Protein AF-A0A660VSI3-F1 (afdb_monomer_lite)

Foldseek 3Di:
DDDDPPPDDDPFPQAAALLVQLVPDDPVLLVLLCCLQVVDDDDDDDSVVSSVVSSVRLLDLVRLVVNVVVDDPVLLVVQVVQLVDRSSKDFLVVVCPDPVCVVDDSVRSVVSQVVCVSNLQKGFDDPPDDPPPDDPDPRRMIGGHDSSSVSSCVVSVLPPQDLLCAAALLSVDVVPDDQVCLQVVLCVQVVHRDDDRGSVRSRLVCLDLVNLVSLVVLDPPVCLVVLLCCLQVVVQKFFLVNCCVPPVVSSDDDQVVVQVSCSVSSQHGWGADDCVLLLAPGGGIIGGGHLSNSVSSNVVSDDDDDAFPDWDFDQQQLLLLLLLLLLCLAVPKWAADPVRHTDVVSQVVSLVVGDCCVPPVPDSNVSNVVSVVLCVVVVQWDQDPPRIIHGDPCVLCSLVDDLLVVLLSLVVVCQVVLDPDDDCLCRNQLLVQLLVLLLPDQAPDKDWLLNSLSSSLSVCSSCCVVVVSSVVVCVVPVPHDRDNHYHSSRSSVSNSVSCVVRVRNNRQKMFGHDPNHTTIIHGALSNCVSSVHDHDDDDPDDQQQWAQDLQQKIKGQDDSPCSSVVSVCSQAWDFDDDDRITITGGDLVSLLSSVLSPDDLVNVLCSCCVRHNDHHDPNNNVSSVVSSVVRDDDDDDDWDKAFAPFLVLVVLQCPDPVNVVQFPDAPDSGITTGHPVQDPVNVQVSCVVSVDHDDDDDD

pLDDT: mean 84.78, std 13.92, range [24.28, 98.5]

Secondary structure (DSSP, 8-state):
--PPPTTS---------HHHHHHTS-HHHHHHHHHHHH--------HHHHHHHHHHHHT-HHHHHHHHTTS-HHHHHHHHHHHHSGGGEEEHHHHHHSGGGTTS-HHHHHHHHHHHHHTTS-B----TT------S----EEE--HHHHHHHHHHHTTT-S-HHHHH-HHHHHHHH--TTTHHHHHHHHHTS----SSHHHHHHHHTSHHHHHHHHHHS-GGGHHHHHHHHHHHTTEEEHHHHHHH-TTTT---HHHHHHHHHHTTSEEEEE---GGGT----SEEEEE-TTTHHHHHHHHSPPPPPPSEEE--TTHHHHHHHHHHHHHHHS-EEBPTTSPBPHHHHHHHHTT-HHHHHT---HHHHHHHHHHHHHHTTSEEE-GGGEEEE-HHHHTTTTS-HHHHHHHHHHHHHHT--SSS--TTHHHHHHHHHHHHHTSPTT-EEETTHHHHHHHHHHHHTTTTTTHHHHHHHHHSSSPPPPPPPHHHHHHHHHHHHHHTTTTTTSEEEEEETTEEEEEEE-HHHHHHHT--PPPP-S-PPPSEEE-TTSEEEE---TTTHHHHHHHTTTSEEEEESSSEEEE--HHHHHHHHHTT--HHHHHHHHHHHBSSPPPHHHHHHHHHHHHH---------EEEE-SSHHHHHHHHH-TTTGGGEEEEEETTEEEE-TTS-HHHHHHHHGGGT--------

Structure (mmCIF, N/CA/C/O backbone):
data_AF-A0A660VSI3-F1
#
_entry.id   AF-A0A660VSI3-F1
#
loop_
_atom_site.group_PDB
_atom_site.id
_atom_site.type_symbol
_atom_site.label_atom_id
_atom_site.label_alt_id
_atom_site.label_comp_id
_atom_site.label_asym_id
_atom_site.label_entity_id
_atom_site.label_seq_id
_atom_site.pdbx_PDB_ins_code
_atom_site.Cartn_x
_atom_site.Cartn_y
_atom_site.Cartn_z
_atom_site.occupancy
_atom_site.B_iso_or_equiv
_atom_site.auth_seq_id
_atom_site.auth_comp_id
_atom_site.auth_asym_id
_atom_site.auth_atom_id
_atom_site.pdbx_PDB_model_num
ATOM 1 N N . MET A 1 1 ? -19.550 -20.585 43.930 1.00 30.81 1 MET A N 1
ATOM 2 C CA . MET A 1 1 ? -19.135 -19.714 45.052 1.00 30.81 1 MET A CA 1
ATOM 3 C C . MET A 1 1 ? -17.658 -19.468 44.846 1.00 30.81 1 MET A C 1
ATOM 5 O O . MET A 1 1 ? -16.866 -20.323 45.197 1.00 30.81 1 MET A O 1
ATOM 9 N N . ILE A 1 2 ? -17.331 -18.404 44.121 1.00 28.12 2 ILE A N 1
ATOM 10 C CA . ILE A 1 2 ? -15.975 -18.097 43.658 1.00 28.12 2 ILE A CA 1
ATOM 11 C C . ILE A 1 2 ? -15.647 -16.727 44.245 1.00 28.12 2 ILE A C 1
ATOM 13 O O . ILE A 1 2 ? -16.467 -15.807 44.157 1.00 28.12 2 ILE A O 1
ATOM 17 N N . GLU A 1 3 ? -14.523 -16.644 44.949 1.00 27.58 3 GLU A N 1
ATOM 18 C CA . GLU A 1 3 ? -14.039 -15.426 45.589 1.00 27.58 3 GLU A CA 1
ATOM 19 C C . GLU A 1 3 ? -13.747 -14.360 44.527 1.00 27.58 3 GLU A C 1
ATOM 21 O O . GLU A 1 3 ? -13.121 -14.618 43.504 1.00 27.58 3 GLU A O 1
ATOM 26 N N . ARG A 1 4 ? -14.277 -13.154 44.755 1.00 24.28 4 ARG A N 1
ATOM 27 C CA . ARG A 1 4 ? -14.056 -11.986 43.897 1.00 24.28 4 ARG A CA 1
ATOM 28 C C . ARG A 1 4 ? -12.585 -11.557 43.982 1.00 24.28 4 ARG A C 1
ATOM 30 O O . ARG A 1 4 ? -12.067 -11.506 45.097 1.00 24.28 4 ARG A O 1
ATOM 37 N N . PRO A 1 5 ? -11.953 -11.130 42.876 1.00 27.56 5 PRO A N 1
ATOM 38 C CA . PRO A 1 5 ? -10.621 -10.538 42.923 1.00 27.56 5 PRO A CA 1
ATOM 39 C C . PRO A 1 5 ? -10.635 -9.259 43.778 1.00 27.56 5 PRO A C 1
ATOM 41 O O . PRO A 1 5 ? -11.560 -8.440 43.683 1.00 27.56 5 PRO A O 1
ATOM 44 N N . GLU A 1 6 ? -9.597 -9.081 44.602 1.00 30.09 6 GLU A N 1
ATOM 45 C CA . GLU A 1 6 ? -9.429 -8.014 45.611 1.00 30.09 6 GLU A CA 1
ATOM 46 C C . GLU A 1 6 ? -9.414 -6.570 45.059 1.00 30.09 6 GLU A C 1
ATOM 48 O O . GLU A 1 6 ? -9.339 -5.621 45.834 1.00 30.09 6 GLU A O 1
ATOM 53 N N . ASN A 1 7 ? -9.582 -6.384 43.746 1.00 32.28 7 ASN A N 1
ATOM 54 C CA . ASN A 1 7 ? -9.694 -5.083 43.074 1.00 32.28 7 ASN A CA 1
ATOM 55 C C . ASN A 1 7 ? -11.128 -4.691 42.664 1.00 32.28 7 ASN A C 1
ATOM 57 O O . ASN A 1 7 ? -11.334 -3.745 41.904 1.00 32.28 7 ASN A O 1
ATOM 61 N N . SER A 1 8 ? -12.145 -5.375 43.188 1.00 25.25 8 SER A N 1
ATOM 62 C CA . SER A 1 8 ? -13.516 -4.846 43.173 1.00 25.25 8 SER A CA 1
ATOM 63 C C . SER A 1 8 ? -13.623 -3.707 44.200 1.00 25.25 8 SER A C 1
ATOM 65 O O . SER A 1 8 ? -13.153 -3.905 45.323 1.00 25.25 8 SER A O 1
ATOM 67 N N . PRO A 1 9 ? -14.247 -2.547 43.902 1.00 29.92 9 PRO A N 1
ATOM 68 C CA . PRO A 1 9 ? -14.378 -1.481 44.889 1.00 29.92 9 PRO A CA 1
ATOM 69 C C . PRO A 1 9 ? -15.109 -2.035 46.116 1.00 29.92 9 PRO A C 1
ATOM 71 O O . PRO A 1 9 ? -16.284 -2.409 46.048 1.00 29.92 9 PRO A O 1
ATOM 74 N N . ARG A 1 10 ? -14.392 -2.122 47.245 1.00 26.38 10 ARG A N 1
ATOM 75 C CA . ARG A 1 10 ? -15.013 -2.312 48.559 1.00 26.38 10 ARG A CA 1
ATOM 76 C C . ARG A 1 10 ? -16.084 -1.224 48.702 1.00 26.38 10 ARG A C 1
ATOM 78 O O . ARG A 1 10 ? -15.847 -0.109 48.235 1.00 26.38 10 ARG A O 1
ATOM 85 N N . PRO A 1 11 ? -17.258 -1.510 49.294 1.00 27.78 11 PRO A N 1
ATOM 86 C CA . PRO A 1 11 ? -18.276 -0.485 49.486 1.00 27.78 11 PRO A CA 1
ATOM 87 C C . PRO A 1 11 ? -17.632 0.674 50.247 1.00 27.78 11 PRO A C 1
ATOM 89 O O . PRO A 1 11 ? -17.240 0.511 51.403 1.00 27.78 11 PRO A O 1
ATOM 92 N N . ALA A 1 12 ? -17.444 1.800 49.554 1.00 37.75 12 ALA A N 1
ATOM 93 C CA . ALA A 1 12 ? -16.749 2.955 50.089 1.00 37.75 12 ALA A CA 1
ATOM 94 C C . ALA A 1 12 ? -17.403 3.337 51.419 1.00 37.75 12 ALA A C 1
ATOM 96 O O . ALA A 1 12 ? -18.630 3.467 51.503 1.00 37.75 12 ALA A O 1
ATOM 97 N N . SER A 1 13 ? -16.598 3.526 52.467 1.00 43.75 13 SER A N 1
ATOM 98 C CA . SER A 1 13 ? -17.040 4.304 53.623 1.00 43.75 13 SER A CA 1
ATOM 99 C C . SER A 1 13 ? -17.662 5.588 53.073 1.00 43.75 13 SER A C 1
ATOM 101 O O . SER A 1 13 ? -16.977 6.272 52.313 1.00 43.75 13 SER A O 1
ATOM 103 N N . ARG A 1 14 ? -18.946 5.863 53.368 1.00 54.84 14 ARG A N 1
ATOM 104 C CA . ARG A 1 14 ? -19.679 7.025 52.826 1.00 54.84 14 ARG A CA 1
ATOM 105 C C . ARG A 1 14 ? -18.780 8.261 52.915 1.00 54.84 14 ARG A C 1
ATOM 107 O O . ARG A 1 14 ? -18.521 8.732 54.019 1.00 54.84 14 ARG A O 1
ATOM 114 N N . GLY A 1 15 ? -18.261 8.726 51.778 1.00 66.31 15 GLY A N 1
ATOM 115 C CA . GLY A 1 15 ? -17.449 9.936 51.743 1.00 66.31 15 GLY A CA 1
ATOM 116 C C . GLY A 1 15 ? -18.308 11.160 52.069 1.00 66.31 15 GLY A C 1
ATOM 117 O O . GLY A 1 15 ? -19.509 11.058 52.338 1.00 66.31 15 GLY A O 1
ATOM 118 N N . VAL A 1 16 ? -17.704 12.344 52.049 1.00 81.75 16 VAL A N 1
ATOM 119 C CA . VAL A 1 16 ? -18.417 13.571 52.426 1.00 81.75 16 VAL A CA 1
ATOM 120 C C . VAL A 1 16 ? -19.329 14.019 51.282 1.00 81.75 16 VAL A C 1
ATOM 122 O O . VAL A 1 16 ? -18.897 14.096 50.130 1.00 81.75 16 VAL A O 1
ATOM 125 N N . ALA A 1 17 ? -20.596 14.296 51.594 1.00 84.94 17 ALA A N 1
ATOM 126 C CA . ALA A 1 17 ? -21.569 14.774 50.617 1.00 84.94 17 ALA A CA 1
ATOM 127 C C . ALA A 1 17 ? -21.238 16.202 50.157 1.00 84.94 17 ALA A C 1
ATOM 129 O O . ALA A 1 17 ? -20.901 17.074 50.964 1.00 84.94 17 ALA A O 1
ATOM 130 N N . LEU A 1 18 ? -21.413 16.463 48.865 1.00 87.12 18 LEU A N 1
ATOM 131 C CA . LEU A 1 18 ? -21.162 17.750 48.224 1.00 87.12 18 LEU A CA 1
ATOM 132 C C . LEU A 1 18 ? -21.942 18.882 48.889 1.00 87.12 18 LEU A C 1
ATOM 134 O O . LEU A 1 18 ? -21.396 19.962 49.099 1.00 87.12 18 LEU A O 1
ATOM 138 N N . GLN A 1 19 ? -23.192 18.623 49.275 1.00 85.62 19 GLN A N 1
ATOM 139 C CA . GLN A 1 19 ? -24.005 19.607 49.986 1.00 85.62 19 GLN A CA 1
ATOM 140 C C . GLN A 1 19 ? -23.345 20.068 51.292 1.00 85.62 19 GLN A C 1
ATOM 142 O O . GLN A 1 19 ? -23.235 21.270 51.508 1.00 85.62 19 GLN A O 1
ATOM 147 N N . VAL A 1 20 ? -22.843 19.133 52.105 1.00 84.00 20 VAL A N 1
ATOM 148 C CA . VAL A 1 20 ? -22.198 19.440 53.393 1.00 84.00 20 VAL A CA 1
ATOM 149 C C . VAL A 1 20 ? -20.966 20.314 53.167 1.00 84.00 20 VAL A C 1
ATOM 151 O O . VAL A 1 20 ? -20.839 21.371 53.771 1.00 84.00 20 VAL A O 1
ATOM 154 N N . THR A 1 21 ? -20.118 19.951 52.201 1.00 85.50 21 THR A N 1
ATOM 155 C CA . THR A 1 21 ? -18.903 20.728 51.892 1.00 85.50 21 THR A CA 1
ATOM 156 C C . THR A 1 21 ? -19.168 22.122 51.309 1.00 85.50 21 THR A C 1
ATOM 158 O O . THR A 1 21 ? -18.296 22.991 51.354 1.00 85.50 21 THR A O 1
ATOM 161 N N . LEU A 1 22 ? -20.346 22.343 50.714 1.00 87.19 22 LEU A N 1
ATOM 162 C CA . LEU A 1 22 ? -20.754 23.641 50.173 1.00 87.19 22 LEU A CA 1
ATOM 163 C C . LEU A 1 22 ? -21.395 24.525 51.250 1.00 87.19 22 LEU A C 1
ATOM 165 O O . LEU A 1 22 ? -21.143 25.725 51.262 1.00 87.19 22 LEU A O 1
ATOM 169 N N . GLU A 1 23 ? -22.189 23.953 52.158 1.00 85.06 23 GLU A N 1
ATOM 170 C CA . GLU A 1 23 ? -22.822 24.686 53.268 1.00 85.06 23 GLU A CA 1
ATOM 171 C C . GLU A 1 23 ? -21.797 25.269 54.255 1.00 85.06 23 GLU A C 1
ATOM 173 O O . GLU A 1 23 ? -22.069 26.276 54.903 1.00 85.06 23 GLU A O 1
ATOM 178 N N . GLU A 1 24 ? -20.600 24.687 54.321 1.00 82.75 24 GLU A N 1
ATOM 179 C CA . GLU A 1 24 ? -19.489 25.158 55.158 1.00 82.75 24 GLU A CA 1
ATOM 180 C C . GLU A 1 24 ? -18.699 26.333 54.550 1.00 82.75 24 GLU A C 1
ATOM 182 O O . GLU A 1 24 ? -17.837 26.914 55.213 1.00 82.75 24 GLU A O 1
ATOM 187 N N . ARG A 1 25 ? -18.963 26.703 53.290 1.00 82.69 25 ARG A N 1
ATOM 188 C CA . ARG A 1 25 ? -18.247 27.784 52.595 1.00 82.69 25 ARG A CA 1
ATOM 189 C C . ARG A 1 25 ? -18.888 29.141 52.839 1.00 82.69 25 ARG A C 1
ATOM 191 O O . ARG A 1 25 ? -20.102 29.276 52.960 1.00 82.69 25 ARG A O 1
ATOM 198 N N . SER A 1 26 ? -18.070 30.190 52.806 1.00 84.38 26 SER A N 1
ATOM 199 C CA . SER A 1 26 ? -18.586 31.557 52.882 1.00 84.38 26 SER A CA 1
ATOM 200 C C . SER A 1 26 ? -19.403 31.919 51.631 1.00 84.38 26 SER A C 1
ATOM 202 O O . SER A 1 26 ? -19.068 31.527 50.509 1.00 84.38 26 SER A O 1
ATOM 204 N N . GLY A 1 27 ? -20.423 32.772 51.779 1.00 80.06 27 GLY A N 1
ATOM 205 C CA . GLY A 1 27 ? -21.221 33.262 50.645 1.00 80.06 27 GLY A CA 1
ATOM 206 C C . GLY A 1 27 ? -20.404 33.984 49.558 1.00 80.06 27 GLY A C 1
ATOM 207 O O . GLY A 1 27 ? -20.853 34.126 48.419 1.00 80.06 27 GLY A O 1
ATOM 208 N N . ARG A 1 28 ? -19.179 34.443 49.862 1.00 82.56 28 ARG A N 1
ATOM 209 C CA . ARG A 1 28 ? -18.231 34.960 48.859 1.00 82.56 28 ARG A CA 1
ATOM 210 C C . ARG A 1 28 ? -17.634 33.832 48.011 1.00 82.56 28 ARG A C 1
ATOM 212 O O . ARG A 1 28 ? -17.644 33.936 46.788 1.00 82.56 28 ARG A O 1
ATOM 219 N N . GLU A 1 29 ? -17.152 32.763 48.639 1.00 83.38 29 GLU A N 1
ATOM 220 C CA . GLU A 1 29 ? -16.579 31.605 47.939 1.00 83.38 29 GLU A CA 1
ATOM 221 C C . GLU A 1 29 ? -17.623 30.884 47.084 1.00 83.38 29 GLU A C 1
ATOM 223 O O . GLU A 1 29 ? -17.335 30.521 45.944 1.00 83.38 29 GLU A O 1
ATOM 228 N N . LEU A 1 30 ? -18.854 30.739 47.587 1.00 85.88 30 LEU A N 1
ATOM 229 C CA . LEU A 1 30 ? -19.958 30.148 46.825 1.00 85.88 30 LEU A CA 1
ATOM 230 C C . LEU A 1 30 ? -20.237 30.921 45.527 1.00 85.88 30 LEU A C 1
ATOM 232 O O . LEU A 1 30 ? -20.462 30.322 44.476 1.00 85.88 30 LEU A O 1
ATOM 236 N N . ARG A 1 31 ? -20.152 32.255 45.557 1.00 84.44 31 ARG A N 1
ATOM 237 C CA . ARG A 1 31 ? -20.305 33.089 44.353 1.00 84.44 31 ARG A CA 1
ATOM 238 C C . ARG A 1 31 ? -19.142 32.933 43.374 1.00 84.44 31 ARG A C 1
ATOM 240 O O . ARG A 1 31 ? -19.372 32.868 42.166 1.00 84.44 31 ARG A O 1
ATOM 247 N N . GLU A 1 32 ? -17.908 32.851 43.871 1.00 84.31 32 GLU A N 1
ATOM 248 C CA . GLU A 1 32 ? -16.725 32.611 43.030 1.00 84.31 32 GLU A CA 1
ATOM 249 C C . GLU A 1 32 ? -16.795 31.238 42.339 1.00 84.31 32 GLU A C 1
ATOM 251 O O . GLU A 1 32 ? -16.551 31.138 41.132 1.00 84.31 32 GLU A O 1
ATOM 256 N N . LEU A 1 33 ? -17.215 30.199 43.069 1.00 87.62 33 LEU A N 1
ATOM 257 C CA . LEU A 1 33 ? -17.445 28.869 42.511 1.00 87.62 33 LEU A CA 1
ATOM 258 C C . LEU A 1 33 ? -18.566 28.884 41.471 1.00 87.62 33 LEU A C 1
ATOM 260 O O . LEU A 1 33 ? -18.379 28.358 40.376 1.00 87.62 33 LEU A O 1
ATOM 264 N N . LEU A 1 34 ? -19.708 29.515 41.757 1.00 84.38 34 LEU A N 1
ATOM 265 C CA . LEU A 1 34 ? -20.831 29.534 40.816 1.00 84.38 34 LEU A CA 1
ATOM 266 C C . LEU A 1 34 ? -20.450 30.243 39.508 1.00 84.38 34 LEU A C 1
ATOM 268 O O . LEU A 1 34 ? -20.767 29.750 38.425 1.00 84.38 34 LEU A O 1
ATOM 272 N N . SER A 1 35 ? -19.684 31.336 39.597 1.00 83.12 35 SER A N 1
ATOM 273 C CA . SER A 1 35 ? -19.110 32.022 38.432 1.00 83.12 35 SER A CA 1
ATOM 274 C C . SER A 1 35 ? -18.247 31.082 37.583 1.00 83.12 35 SER A C 1
ATOM 276 O O . SER A 1 35 ? -18.398 31.021 36.357 1.00 83.12 35 SER A O 1
ATOM 278 N N . PHE A 1 36 ? -17.387 30.285 38.229 1.00 84.44 36 PHE A N 1
ATOM 279 C CA . PHE A 1 36 ? -16.577 29.294 37.530 1.00 84.44 36 PHE A CA 1
ATOM 280 C C . PHE A 1 36 ? -17.418 28.165 36.927 1.00 84.44 36 PHE A C 1
ATOM 282 O O . PHE A 1 36 ? -17.127 27.772 35.804 1.00 84.44 36 PHE A O 1
ATOM 289 N N . TRP A 1 37 ? -18.439 27.648 37.614 1.00 85.06 37 TRP A N 1
ATOM 290 C CA . TRP A 1 37 ? -19.175 26.446 37.202 1.00 85.06 37 TRP A CA 1
ATOM 291 C C . TRP A 1 37 ? -20.304 26.720 36.202 1.00 85.06 37 TRP A C 1
ATOM 293 O O . TRP A 1 37 ? -20.382 26.033 35.179 1.00 85.06 37 TRP A O 1
ATOM 303 N N . ASP A 1 38 ? -21.103 27.764 36.403 1.00 75.75 38 ASP A N 1
ATOM 304 C CA . ASP A 1 38 ? -22.302 28.051 35.602 1.00 75.75 38 ASP A CA 1
ATOM 305 C C . ASP A 1 38 ? -22.007 28.971 34.400 1.00 75.75 38 ASP A C 1
ATOM 307 O O . ASP A 1 38 ? -22.581 28.840 33.321 1.00 75.75 38 ASP A O 1
ATOM 311 N N . GLY A 1 39 ? -21.007 29.856 34.509 1.00 61.91 39 GLY A N 1
ATOM 312 C CA . GLY A 1 39 ? -20.583 30.752 33.421 1.00 61.91 39 GLY A CA 1
ATOM 313 C C . GLY A 1 39 ? -21.604 31.827 33.010 1.00 61.91 39 GLY A C 1
ATOM 314 O O . GLY A 1 39 ? -21.253 32.709 32.227 1.00 61.91 39 GLY A O 1
ATOM 315 N N . GLN A 1 40 ? -22.828 31.794 33.543 1.00 58.50 40 GLN A N 1
ATOM 316 C CA . GLN A 1 40 ? -23.836 32.847 33.441 1.00 58.50 40 GLN A CA 1
ATOM 317 C C . GLN A 1 40 ? -24.644 32.939 34.745 1.00 58.50 40 GLN A C 1
ATOM 319 O O . GLN A 1 40 ? -25.502 32.106 34.966 1.00 58.50 40 GLN A O 1
ATOM 324 N N . SER A 1 41 ? -24.425 33.966 35.576 1.00 52.72 41 SER A N 1
ATOM 325 C CA . SER A 1 41 ? -25.496 34.874 36.039 1.00 52.72 41 SER A CA 1
ATOM 326 C C . SER A 1 41 ? -24.993 35.898 37.070 1.00 52.72 41 SER A C 1
ATOM 328 O O . SER A 1 41 ? -24.163 35.605 37.926 1.00 52.72 41 SER A O 1
ATOM 330 N N . ARG A 1 42 ? -25.523 37.123 36.944 1.00 51.22 42 ARG A N 1
ATOM 331 C CA . ARG A 1 42 ? -25.215 38.368 37.673 1.00 51.22 42 ARG A CA 1
ATOM 332 C C . ARG A 1 42 ? -26.304 38.721 38.710 1.00 51.22 42 ARG A C 1
ATOM 334 O O . ARG A 1 42 ? -26.707 39.877 38.790 1.00 51.22 42 ARG A O 1
ATOM 341 N N . ALA A 1 43 ? -26.817 37.760 39.477 1.00 55.03 43 ALA A N 1
ATOM 342 C CA . ALA A 1 43 ? -27.842 38.035 40.492 1.00 55.03 43 ALA A CA 1
ATOM 343 C C . ALA A 1 43 ? -27.364 37.678 41.908 1.00 55.03 43 ALA A C 1
ATOM 345 O O . ALA A 1 43 ? -26.778 36.616 42.116 1.00 55.03 43 ALA A O 1
ATOM 346 N N . GLU A 1 44 ? -27.631 38.558 42.880 1.00 61.47 44 GLU A N 1
ATOM 347 C CA . GLU A 1 44 ? -27.429 38.297 44.310 1.00 61.47 44 GLU A CA 1
ATOM 348 C C . GLU A 1 44 ? -28.444 37.247 44.786 1.00 61.47 44 GLU A C 1
ATOM 350 O O . GLU A 1 44 ? -29.590 37.551 45.110 1.00 61.47 44 GLU A O 1
ATOM 355 N N . LEU A 1 45 ? -28.038 35.979 44.760 1.00 69.75 45 LEU A N 1
ATOM 356 C CA . LEU A 1 45 ? -28.820 34.870 45.298 1.00 69.75 45 LEU A CA 1
ATOM 357 C C . LEU A 1 45 ? -28.491 34.667 46.789 1.00 69.75 45 LEU A C 1
ATOM 359 O O . LEU A 1 45 ? -27.323 34.783 47.159 1.00 69.75 45 LEU A O 1
ATOM 363 N N . PRO A 1 46 ? -29.477 34.309 47.635 1.00 77.62 46 PRO A N 1
ATOM 364 C CA . PRO A 1 46 ? -29.219 33.864 49.005 1.00 77.62 46 PRO A CA 1
ATOM 365 C C . PRO A 1 46 ? -28.341 32.603 49.037 1.00 77.62 46 PRO A C 1
ATOM 367 O O . PRO A 1 46 ? -28.478 31.743 48.162 1.00 77.62 46 PRO A O 1
ATOM 370 N N . ASP A 1 47 ? -27.523 32.442 50.082 1.00 76.50 47 ASP A N 1
ATOM 371 C CA . ASP A 1 47 ? -26.538 31.352 50.208 1.00 76.50 47 ASP A CA 1
ATOM 372 C C . ASP A 1 47 ? -27.145 29.949 50.012 1.00 76.50 47 ASP A C 1
ATOM 374 O O . ASP A 1 47 ? -26.591 29.128 49.282 1.00 76.50 47 ASP A O 1
ATOM 378 N N . GLN A 1 48 ? -28.352 29.691 50.532 1.00 76.12 48 GLN A N 1
ATOM 379 C CA . GLN A 1 48 ? -29.052 28.410 50.332 1.00 76.12 48 GLN A CA 1
ATOM 380 C C . GLN A 1 48 ? -29.369 28.105 48.857 1.00 76.12 48 GLN A C 1
ATOM 382 O O . GLN A 1 48 ? -29.324 26.949 48.434 1.00 76.12 48 GLN A O 1
ATOM 387 N N . ARG A 1 49 ? -29.676 29.127 48.043 1.00 80.06 49 ARG A N 1
ATOM 388 C CA . ARG A 1 49 ? -29.892 28.939 46.599 1.00 80.06 49 ARG A CA 1
ATOM 389 C C . ARG A 1 49 ? -28.574 28.761 45.845 1.00 80.06 49 ARG A C 1
ATOM 391 O O . ARG A 1 49 ? -28.552 27.993 44.887 1.00 80.06 49 ARG A O 1
ATOM 398 N N . LEU A 1 50 ? -27.488 29.404 46.290 1.00 82.19 50 LEU A N 1
ATOM 399 C CA . LEU A 1 50 ? -26.149 29.214 45.715 1.00 82.19 50 LEU A CA 1
ATOM 400 C C . LEU A 1 50 ? -25.665 27.767 45.880 1.00 82.19 50 LEU A C 1
ATOM 402 O O . LEU A 1 50 ? -25.198 27.169 44.910 1.00 82.19 50 LEU A O 1
ATOM 406 N N . VAL A 1 51 ? -25.839 27.183 47.072 1.00 85.94 51 VAL A N 1
ATOM 407 C CA . VAL A 1 51 ? -25.515 25.769 47.338 1.00 85.94 51 VAL A CA 1
ATOM 408 C C . VAL A 1 51 ? -26.319 24.840 46.420 1.00 85.94 51 VAL A C 1
ATOM 410 O O . VAL A 1 51 ? -25.758 23.915 45.834 1.00 85.94 51 VAL A O 1
ATOM 413 N N . GLY A 1 52 ? -27.619 25.104 46.243 1.00 84.25 52 GLY A N 1
ATOM 414 C CA . GLY A 1 52 ? -28.491 24.301 45.381 1.00 84.25 52 GLY A CA 1
ATOM 415 C C . GLY A 1 52 ? -28.064 24.278 43.906 1.00 84.25 52 GLY A C 1
ATOM 416 O O . GLY A 1 52 ? -27.998 23.200 43.307 1.00 84.25 52 GLY A O 1
ATOM 417 N N . GLU A 1 53 ? -27.741 25.441 43.330 1.00 84.25 53 GLU A N 1
ATOM 418 C CA . GLU A 1 53 ? -27.284 25.548 41.933 1.00 84.25 53 GLU A CA 1
ATOM 419 C C . GLU A 1 53 ? -25.888 24.946 41.732 1.00 84.25 53 GLU A C 1
ATOM 421 O O . GLU A 1 53 ? -25.661 24.204 40.772 1.00 84.25 53 GLU A O 1
ATOM 426 N N . LEU A 1 54 ? -24.963 25.177 42.671 1.00 88.19 54 LEU A N 1
ATOM 427 C CA . LEU A 1 54 ? -23.643 24.548 42.640 1.00 88.19 54 LEU A CA 1
ATOM 428 C C . LEU A 1 54 ? -23.741 23.030 42.719 1.00 88.19 54 LEU A C 1
ATOM 430 O O . LEU A 1 54 ? -23.139 22.350 41.893 1.00 88.19 54 LEU A O 1
ATOM 434 N N . ARG A 1 55 ? -24.559 22.488 43.627 1.00 89.50 55 ARG A N 1
ATOM 435 C CA . ARG A 1 55 ? -24.786 21.041 43.724 1.00 89.50 55 ARG A CA 1
ATOM 436 C C . ARG A 1 55 ? -25.319 20.475 42.409 1.00 89.50 55 ARG A C 1
ATOM 438 O O . ARG A 1 55 ? -24.836 19.442 41.951 1.00 89.50 55 ARG A O 1
ATOM 445 N N . ARG A 1 56 ? -26.275 21.158 41.766 1.00 84.56 56 ARG A N 1
ATOM 446 C CA . ARG A 1 56 ? -26.821 20.751 40.460 1.00 84.56 56 ARG A CA 1
ATOM 447 C C . ARG A 1 56 ? -25.758 20.779 39.356 1.00 84.56 56 ARG A C 1
ATOM 449 O O . ARG A 1 56 ? -25.695 19.843 38.563 1.00 84.56 56 ARG A O 1
ATOM 456 N N . SER A 1 57 ? -24.939 21.827 39.292 1.00 86.12 57 SER A N 1
ATOM 457 C CA . SER A 1 57 ? -23.901 21.978 38.263 1.00 86.12 57 SER A CA 1
ATOM 458 C C . SER A 1 57 ? -22.739 20.999 38.469 1.00 86.12 57 SER A C 1
ATOM 460 O O . SER A 1 57 ? -22.335 20.302 37.542 1.00 86.12 57 SER A O 1
ATOM 462 N N . MET A 1 58 ? -22.253 20.866 39.701 1.00 90.31 58 MET A N 1
ATOM 463 C CA . MET A 1 58 ? -21.117 20.010 40.062 1.00 90.31 58 MET A CA 1
ATOM 464 C C . MET A 1 58 ? -21.466 18.514 40.102 1.00 90.31 58 MET A C 1
ATOM 466 O O . MET A 1 58 ? -20.562 17.692 40.048 1.00 90.31 58 MET A O 1
ATOM 470 N N . SER A 1 59 ? -22.755 18.155 40.118 1.00 86.19 59 SER A N 1
ATOM 471 C CA . SER A 1 59 ? -23.222 16.766 39.939 1.00 86.19 59 SER A CA 1
ATOM 472 C C . SER A 1 59 ? -23.686 16.473 38.501 1.00 86.19 59 SER A C 1
ATOM 474 O O . SER A 1 59 ? -24.202 15.395 38.217 1.00 86.19 59 SER A O 1
ATOM 476 N N . SER A 1 60 ? -23.563 17.435 37.576 1.00 83.75 60 SER A N 1
ATOM 477 C CA . SER A 1 60 ? -23.986 17.279 36.181 1.00 83.75 60 SER A CA 1
ATOM 478 C C . SER A 1 60 ? -22.822 16.853 35.296 1.00 83.75 60 SER A C 1
ATOM 480 O O . SER A 1 60 ? -21.870 17.607 35.087 1.00 83.75 60 SER A O 1
ATOM 482 N N . GLU A 1 61 ? -22.958 15.679 34.680 1.00 78.06 61 GLU A N 1
ATOM 483 C CA . GLU A 1 61 ? -22.004 15.115 33.721 1.00 78.06 61 GLU A CA 1
ATOM 484 C C . GLU A 1 61 ? -21.515 16.136 32.676 1.00 78.06 61 GLU A C 1
ATOM 486 O O . GLU A 1 61 ? -20.316 16.331 32.461 1.00 78.06 61 GLU A O 1
ATOM 491 N N . LYS A 1 62 ? -22.451 16.856 32.046 1.00 75.94 62 LYS A N 1
ATOM 492 C CA . LYS A 1 62 ? -22.151 17.835 30.990 1.00 75.94 62 LYS A CA 1
ATOM 493 C C . LYS A 1 62 ? -21.335 19.024 31.510 1.00 75.94 62 LYS A C 1
ATOM 495 O O . LYS A 1 62 ? -20.453 19.518 30.802 1.00 75.94 62 LYS A O 1
ATOM 500 N N . ALA A 1 63 ? -21.647 19.509 32.710 1.00 81.38 63 ALA A N 1
ATOM 501 C CA . ALA A 1 63 ? -20.988 20.669 33.299 1.00 81.38 63 ALA A CA 1
ATOM 502 C C . ALA A 1 63 ? -19.587 20.308 33.810 1.00 81.38 63 ALA A C 1
ATOM 504 O O . ALA A 1 63 ? -18.622 20.977 33.433 1.00 81.38 63 ALA A O 1
ATOM 505 N N . VAL A 1 64 ? -19.456 19.200 34.550 1.00 86.00 64 VAL A N 1
ATOM 506 C CA . VAL A 1 64 ? -18.165 18.672 35.025 1.00 86.00 64 VAL A CA 1
ATOM 507 C C . VAL A 1 64 ? -17.213 18.446 33.859 1.00 86.00 64 VAL A C 1
ATOM 509 O O . VAL A 1 64 ? -16.103 18.977 33.862 1.00 86.00 64 VAL A O 1
ATOM 512 N N . ARG A 1 65 ? -17.670 17.783 32.791 1.00 77.31 65 ARG A N 1
ATOM 513 C CA . ARG A 1 65 ? -16.847 17.536 31.601 1.00 77.31 65 ARG A CA 1
ATOM 514 C C . ARG A 1 65 ? -16.381 18.821 30.912 1.00 77.31 65 ARG A C 1
ATOM 516 O O . ARG A 1 65 ? -15.248 18.895 30.440 1.00 77.31 65 ARG A O 1
ATOM 523 N N . LYS A 1 66 ? -17.228 19.855 30.857 1.00 81.00 66 LYS A N 1
ATOM 524 C CA . LYS A 1 66 ? -16.848 21.168 30.310 1.00 81.00 66 LYS A CA 1
ATOM 525 C C . LYS A 1 66 ? -15.770 21.837 31.164 1.00 81.00 66 LYS A C 1
ATOM 527 O O . LYS A 1 66 ? -14.884 22.471 30.600 1.00 81.00 66 LYS A O 1
ATOM 532 N N . ARG A 1 67 ? -15.838 21.708 32.493 1.00 84.44 67 ARG A N 1
ATOM 533 C CA . ARG A 1 67 ? -14.879 22.323 33.427 1.00 84.44 67 ARG A CA 1
ATOM 534 C C . ARG A 1 67 ? -13.566 21.558 33.530 1.00 84.44 67 ARG A C 1
ATOM 536 O O . ARG A 1 67 ? -12.522 22.202 33.604 1.00 84.44 67 ARG A O 1
ATOM 543 N N . LEU A 1 68 ? -13.601 20.233 33.412 1.00 82.62 68 LEU A N 1
ATOM 544 C CA . LEU A 1 68 ? -12.411 19.381 33.379 1.00 82.62 68 LEU A CA 1
ATOM 545 C C . LEU A 1 68 ? -11.453 19.776 32.237 1.00 82.62 68 LEU A C 1
ATOM 547 O O . LEU A 1 68 ? -10.248 19.822 32.447 1.00 82.62 68 LEU A O 1
ATOM 551 N N . LYS A 1 69 ? -11.982 20.193 31.073 1.00 76.19 69 LYS A N 1
ATOM 552 C CA . LYS A 1 69 ? -11.188 20.689 29.924 1.00 76.19 69 LYS A CA 1
ATOM 553 C C . LYS A 1 69 ? -10.342 21.937 30.211 1.00 76.19 69 LYS A C 1
ATOM 555 O O . LYS A 1 69 ? -9.441 22.239 29.439 1.00 76.19 69 LYS A O 1
ATOM 560 N N . PHE A 1 70 ? -10.644 22.686 31.273 1.00 80.00 70 PHE A N 1
ATOM 561 C CA . PHE A 1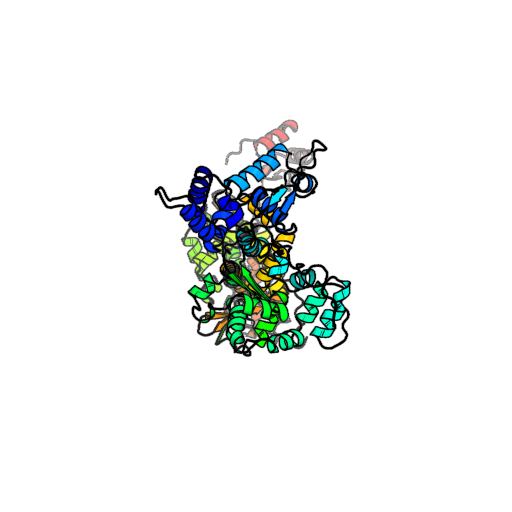 70 ? -9.879 23.875 31.670 1.00 80.00 70 PHE A CA 1
ATOM 562 C C . PHE A 1 70 ? -8.792 23.567 32.708 1.00 80.00 70 PHE A C 1
ATOM 564 O O . PHE A 1 70 ? -8.094 24.483 33.153 1.00 80.00 70 PHE A O 1
ATOM 571 N N . LEU A 1 71 ? -8.660 22.307 33.130 1.00 83.12 71 LEU A N 1
ATOM 572 C CA . LEU A 1 71 ? -7.579 21.868 34.000 1.00 83.12 71 LEU A CA 1
ATOM 573 C C . LEU A 1 71 ? -6.381 21.429 33.156 1.00 83.12 71 LEU A C 1
ATOM 575 O O . LEU A 1 71 ? -6.532 20.788 32.120 1.00 83.12 71 LEU A O 1
ATOM 579 N N . SER A 1 72 ? -5.175 21.773 33.605 1.00 80.62 72 SER A N 1
ATOM 580 C CA . SER A 1 72 ? -3.955 21.224 33.016 1.00 80.62 72 SER A CA 1
ATOM 581 C C . SER A 1 72 ? -3.786 19.755 33.409 1.00 80.62 72 SER A C 1
ATOM 583 O O . SER A 1 72 ? -4.284 19.336 34.456 1.00 80.62 72 SER A O 1
ATOM 585 N N . LYS A 1 73 ? -3.021 18.990 32.618 1.00 75.31 73 LYS A N 1
ATOM 586 C CA . LYS A 1 73 ? -2.703 17.575 32.887 1.00 75.31 73 LYS A CA 1
ATOM 587 C C . LYS A 1 73 ? -2.255 17.337 34.335 1.00 75.31 73 LYS A C 1
ATOM 589 O O . LYS A 1 73 ? -2.833 16.513 35.027 1.00 75.31 73 LYS A O 1
ATOM 594 N N . LYS A 1 74 ? -1.354 18.188 34.842 1.00 81.88 74 LYS A N 1
ATOM 595 C CA . LYS A 1 74 ? -0.895 18.190 36.243 1.00 81.88 74 LYS A CA 1
ATOM 596 C C . LYS A 1 74 ? -2.041 18.202 37.271 1.00 81.88 74 LYS A C 1
ATOM 598 O O . LYS A 1 74 ? -1.964 17.517 38.283 1.00 81.88 74 LYS A O 1
ATOM 603 N N . LEU A 1 75 ? -3.082 19.008 37.049 1.00 87.25 75 LEU A N 1
ATOM 604 C CA . LEU A 1 75 ? -4.228 19.109 37.961 1.00 87.25 75 LEU A CA 1
ATOM 605 C C . LEU A 1 75 ? -5.169 17.905 37.834 1.00 87.25 75 LEU A C 1
ATOM 607 O O . LEU A 1 75 ? -5.757 17.491 38.829 1.00 87.25 75 LEU A O 1
ATOM 611 N N . VAL A 1 76 ? -5.294 17.343 36.629 1.00 82.88 76 VAL A N 1
ATOM 612 C CA . VAL A 1 76 ? -6.074 16.123 36.378 1.00 82.88 76 VAL A CA 1
ATOM 613 C C . VAL A 1 76 ? -5.403 14.906 37.016 1.00 82.88 76 VAL A C 1
ATOM 615 O O . VAL A 1 76 ? -6.086 14.128 37.673 1.00 82.88 76 VAL A O 1
ATOM 618 N N . ASP A 1 77 ? -4.081 14.773 36.909 1.00 78.62 77 ASP A N 1
ATOM 619 C CA . ASP A 1 77 ? -3.318 13.692 37.551 1.00 78.62 77 ASP A CA 1
ATOM 620 C C . ASP A 1 77 ? -3.418 13.769 39.080 1.00 78.62 77 ASP A C 1
ATOM 622 O O . ASP A 1 77 ? -3.576 12.758 39.766 1.00 78.62 77 ASP A O 1
ATOM 626 N N . LEU A 1 78 ? -3.396 14.986 39.627 1.00 86.56 78 LEU A N 1
ATOM 627 C CA . LEU A 1 78 ? -3.613 15.213 41.051 1.00 86.56 78 LEU A CA 1
ATOM 628 C C . LEU A 1 78 ? -5.040 14.828 41.474 1.00 86.56 78 LEU A C 1
ATOM 630 O O . LEU A 1 78 ? -5.209 14.141 42.476 1.00 86.56 78 LEU A O 1
ATOM 634 N N . LEU A 1 79 ? -6.065 15.192 40.695 1.00 88.06 79 LEU A N 1
ATOM 635 C CA . LEU A 1 79 ? -7.446 14.737 40.920 1.00 88.06 79 LEU A CA 1
ATOM 636 C C . LEU A 1 79 ? -7.576 13.210 40.853 1.00 88.06 79 LEU A C 1
ATOM 638 O O . LEU A 1 79 ? -8.223 12.624 41.721 1.00 88.06 79 LEU A O 1
ATOM 642 N N . LYS A 1 80 ? -6.930 12.571 39.865 1.00 81.56 80 LYS A N 1
ATOM 643 C CA . LYS A 1 80 ? -6.840 11.107 39.737 1.00 81.56 80 LYS A CA 1
ATOM 644 C C . LYS A 1 80 ? -6.360 10.481 41.037 1.00 81.56 80 LYS A C 1
ATOM 646 O O . LYS A 1 80 ? -6.949 9.513 41.500 1.00 81.56 80 LYS A O 1
ATOM 651 N N . PHE A 1 81 ? -5.322 11.055 41.637 1.00 84.31 81 PHE A N 1
ATOM 652 C CA . PHE A 1 81 ? -4.765 10.563 42.888 1.00 84.31 81 PHE A CA 1
ATOM 653 C C . PHE A 1 81 ? -5.785 10.583 44.042 1.00 84.31 81 PHE A C 1
ATOM 655 O O . PHE A 1 81 ? -5.988 9.554 44.679 1.00 84.31 81 PHE A O 1
ATOM 662 N N . PHE A 1 82 ? -6.472 11.709 44.278 1.00 86.81 82 PHE A N 1
ATOM 663 C CA . PHE A 1 82 ? -7.459 11.826 45.368 1.00 86.81 82 PHE A CA 1
ATOM 664 C C . PHE A 1 82 ? -8.622 10.848 45.230 1.00 86.81 82 PHE A C 1
ATOM 666 O O . PHE A 1 82 ? -9.048 10.229 46.198 1.00 86.81 82 PHE A O 1
ATOM 673 N N . LEU A 1 83 ? -9.108 10.677 44.010 1.00 83.75 83 LEU A N 1
ATOM 674 C CA . LEU A 1 83 ? -10.231 9.805 43.686 1.00 83.75 83 LEU A CA 1
ATOM 675 C C . LEU A 1 83 ? -9.885 8.298 43.751 1.00 83.75 83 LEU A C 1
ATOM 677 O O . LEU A 1 83 ? -10.797 7.476 43.741 1.00 83.75 83 LEU A O 1
ATOM 681 N N . ARG A 1 84 ? -8.595 7.920 43.839 1.00 77.94 84 ARG A N 1
ATOM 682 C CA . ARG A 1 84 ? -8.165 6.542 44.176 1.00 77.94 84 ARG A CA 1
ATOM 683 C C . ARG A 1 84 ? -8.186 6.266 45.683 1.00 77.94 84 ARG A C 1
ATOM 685 O O . ARG A 1 84 ? -8.148 5.104 46.071 1.00 77.94 84 ARG A O 1
ATOM 692 N N . GLY A 1 85 ? -8.199 7.304 46.520 1.00 77.31 85 GLY A N 1
ATOM 693 C CA . GLY A 1 85 ? -8.228 7.165 47.974 1.00 77.31 85 GLY A CA 1
ATOM 694 C C . GLY A 1 85 ? -9.614 6.793 48.503 1.00 77.31 85 GLY A C 1
ATOM 695 O O . GLY A 1 85 ? -10.634 7.162 47.918 1.00 77.31 85 GLY A O 1
ATOM 696 N N . ASP A 1 86 ? -9.662 6.097 49.641 1.00 75.06 86 ASP A N 1
ATOM 697 C CA . ASP A 1 86 ? -10.916 5.702 50.294 1.00 75.06 86 ASP A CA 1
ATOM 698 C C . ASP A 1 86 ? -11.787 6.925 50.625 1.00 75.06 86 ASP A C 1
ATOM 700 O O . ASP A 1 86 ? -11.374 7.825 51.355 1.00 75.06 86 ASP A O 1
ATOM 704 N N . GLY A 1 87 ? -13.012 6.975 50.091 1.00 75.94 87 GLY A N 1
ATOM 705 C CA . GLY A 1 87 ? -13.894 8.141 50.243 1.00 75.94 87 GLY A CA 1
ATOM 706 C C . GLY A 1 87 ? -13.391 9.397 49.517 1.00 75.94 87 GLY A C 1
ATOM 707 O O . GLY A 1 87 ? -13.713 10.508 49.935 1.00 75.94 87 GLY A O 1
ATOM 708 N N . TYR A 1 88 ? -12.586 9.214 48.464 1.00 87.88 88 TYR A N 1
ATOM 709 C CA . TYR A 1 88 ? -11.971 10.257 47.639 1.00 87.88 88 TYR A CA 1
ATOM 710 C C . TYR A 1 88 ? -11.090 11.245 48.410 1.00 87.88 88 TYR A C 1
ATOM 712 O O . TYR A 1 88 ? -11.049 12.438 48.090 1.00 87.88 88 TYR A O 1
ATOM 720 N N . ARG A 1 89 ? -10.398 10.759 49.446 1.00 85.81 89 ARG A N 1
ATOM 721 C CA . ARG A 1 89 ? -9.554 11.564 50.337 1.00 85.81 89 ARG A CA 1
ATOM 722 C C . ARG A 1 89 ? -8.084 11.164 50.240 1.00 85.81 89 ARG A C 1
ATOM 724 O O . ARG A 1 89 ? -7.769 9.987 50.073 1.00 85.81 89 ARG A O 1
ATOM 731 N N . ALA A 1 90 ? -7.185 12.124 50.429 1.00 84.69 90 ALA A N 1
ATOM 732 C CA . ALA A 1 90 ? -5.768 11.841 50.628 1.00 84.69 90 ALA A CA 1
ATOM 733 C C . ALA A 1 90 ? -5.051 12.952 51.406 1.00 84.69 90 ALA A C 1
ATOM 735 O O . ALA A 1 90 ? -5.472 14.111 51.409 1.00 84.69 90 ALA A O 1
ATOM 736 N N . ASP A 1 91 ? -3.924 12.591 52.016 1.00 83.56 91 ASP A N 1
ATOM 737 C CA . ASP A 1 91 ? -3.069 13.513 52.760 1.00 83.56 91 ASP A CA 1
ATOM 738 C C . ASP A 1 91 ? -2.000 14.095 51.836 1.00 83.56 91 ASP A C 1
ATOM 740 O O . ASP A 1 91 ? -1.371 13.363 51.064 1.00 83.56 91 ASP A O 1
ATOM 744 N N . LEU A 1 92 ? -1.715 15.395 51.950 1.00 80.69 92 LEU A N 1
ATOM 745 C CA . LEU A 1 92 ? -0.698 16.049 51.118 1.00 80.69 92 LEU A CA 1
ATOM 746 C C . LEU A 1 92 ? 0.686 15.394 51.248 1.00 80.69 92 LEU A C 1
ATOM 748 O O . LEU A 1 92 ? 1.404 15.284 50.255 1.00 80.69 92 LEU A O 1
ATOM 752 N N . ALA A 1 93 ? 1.028 14.904 52.445 1.00 74.81 93 ALA A N 1
ATOM 753 C CA . ALA A 1 93 ? 2.264 14.167 52.705 1.00 74.81 93 ALA A CA 1
ATOM 754 C C . ALA A 1 93 ? 2.356 12.861 51.887 1.00 74.81 93 ALA A C 1
ATOM 756 O O . ALA A 1 93 ? 3.425 12.506 51.383 1.00 74.81 93 ALA A O 1
ATOM 757 N N . HIS A 1 94 ? 1.226 12.175 51.690 1.00 78.25 94 HIS A N 1
ATOM 758 C CA . HIS A 1 94 ? 1.148 10.972 50.861 1.00 78.25 94 HIS A CA 1
ATOM 759 C C . HIS A 1 94 ? 1.329 11.328 49.378 1.00 78.25 94 HIS A C 1
ATOM 761 O O . HIS A 1 94 ? 2.109 10.688 48.670 1.00 78.25 94 HIS A O 1
ATOM 767 N N . VAL A 1 95 ? 0.687 12.407 48.918 1.00 75.31 95 VAL A N 1
ATOM 768 C CA . VAL A 1 95 ? 0.845 12.898 47.540 1.00 75.31 95 VAL A CA 1
ATOM 769 C C . VAL A 1 95 ? 2.316 13.228 47.248 1.00 75.31 95 VAL A C 1
ATOM 771 O O . VAL A 1 95 ? 2.846 12.794 46.227 1.00 75.31 95 VAL A O 1
ATOM 774 N N . THR A 1 96 ? 3.005 13.927 48.164 1.00 73.94 96 THR A N 1
ATOM 775 C CA . THR A 1 96 ? 4.434 14.269 48.011 1.00 73.94 96 THR A CA 1
ATOM 776 C C . THR A 1 96 ? 5.361 13.056 47.975 1.00 73.94 96 THR A C 1
ATOM 778 O O . THR A 1 96 ? 6.398 13.108 47.322 1.00 73.94 96 THR A O 1
ATOM 781 N N . GLY A 1 97 ? 5.008 11.968 48.667 1.00 64.81 97 GLY A N 1
ATOM 782 C CA . GLY A 1 97 ? 5.815 10.744 48.717 1.00 64.81 97 GLY A CA 1
ATOM 783 C C . GLY A 1 97 ? 5.675 9.846 47.483 1.00 64.81 97 GLY A C 1
ATOM 784 O O . GLY A 1 97 ? 6.400 8.861 47.354 1.00 64.81 97 GLY A O 1
ATOM 785 N N . THR A 1 98 ? 4.753 10.163 46.569 1.00 72.81 98 THR A N 1
ATOM 786 C CA . THR A 1 98 ? 4.449 9.323 45.406 1.00 72.81 98 THR A CA 1
ATOM 787 C C . THR A 1 98 ? 5.358 9.666 44.224 1.00 72.81 98 THR A C 1
ATOM 789 O O . THR A 1 98 ? 5.484 10.830 43.840 1.00 72.81 98 THR A O 1
ATOM 792 N N . LYS A 1 99 ? 5.937 8.645 43.569 1.00 68.38 99 LYS A N 1
ATOM 793 C CA . LYS A 1 99 ? 6.802 8.817 42.379 1.00 68.38 99 LYS A CA 1
ATOM 794 C C . LYS A 1 99 ? 6.152 9.663 41.274 1.00 68.38 99 LYS A C 1
ATOM 796 O O . LYS A 1 99 ? 6.837 10.436 40.618 1.00 68.38 99 LYS A O 1
ATOM 801 N N . SER A 1 100 ? 4.832 9.572 41.105 1.00 63.16 100 SER A N 1
ATOM 802 C CA . SER A 1 100 ? 4.070 10.311 40.087 1.00 63.16 100 SER A CA 1
ATOM 803 C C . SER A 1 100 ? 4.111 11.836 40.229 1.00 63.16 100 SER A C 1
ATOM 805 O O . SER A 1 100 ? 3.746 12.524 39.283 1.00 63.16 100 SER A O 1
ATOM 807 N N . PHE A 1 101 ? 4.548 12.376 41.372 1.00 76.06 101 PHE A N 1
ATOM 808 C CA . PHE A 1 101 ? 4.659 13.821 41.605 1.00 76.06 101 PHE A CA 1
ATOM 809 C C . PHE A 1 101 ? 6.066 14.252 42.040 1.00 76.06 101 PHE A C 1
ATOM 811 O O . PHE A 1 101 ? 6.254 15.406 42.417 1.00 76.06 101 PHE A O 1
ATOM 818 N N . SER A 1 102 ? 7.073 13.374 41.944 1.00 72.44 102 SER A N 1
ATOM 819 C CA . SER A 1 102 ? 8.442 13.661 42.404 1.00 72.44 102 SER A CA 1
ATOM 820 C C . SER A 1 102 ? 9.153 14.763 41.609 1.00 72.44 102 SER A C 1
ATOM 822 O O . SER A 1 102 ? 10.165 15.287 42.061 1.00 72.44 102 SER A O 1
ATOM 824 N N . TYR A 1 103 ? 8.640 15.111 40.425 1.00 73.19 103 TYR A N 1
ATOM 825 C CA . TYR A 1 103 ? 9.134 16.218 39.599 1.00 73.19 103 TYR A CA 1
ATOM 826 C C . TYR A 1 103 ? 8.623 17.595 40.056 1.00 73.19 103 TYR A C 1
ATOM 828 O O . TYR A 1 103 ? 9.070 18.611 39.531 1.00 73.19 103 TYR A O 1
ATOM 836 N N . LEU A 1 104 ? 7.671 17.644 40.995 1.00 76.56 104 LEU A N 1
ATOM 837 C CA . LEU A 1 104 ? 7.102 18.882 41.521 1.00 76.56 104 LEU A CA 1
ATOM 838 C C . LEU A 1 104 ? 7.756 19.253 42.844 1.00 76.56 104 LEU A C 1
ATOM 840 O O . LEU A 1 104 ? 7.840 18.438 43.763 1.00 76.56 104 LEU A O 1
ATOM 844 N N . SER A 1 105 ? 8.131 20.521 42.985 1.00 81.19 105 SER A N 1
ATOM 845 C CA . SER A 1 105 ? 8.518 21.039 44.296 1.00 81.19 105 SER A CA 1
ATOM 846 C C . SER A 1 105 ? 7.315 21.050 45.262 1.00 81.19 105 SER A C 1
ATOM 848 O O . SER A 1 105 ? 6.165 21.204 44.829 1.00 81.19 105 SER A O 1
ATOM 850 N N . PRO A 1 106 ? 7.540 20.974 46.589 1.00 78.50 106 PRO A N 1
ATOM 851 C CA . PRO A 1 106 ? 6.462 21.069 47.580 1.00 78.50 106 PRO A CA 1
ATOM 852 C C . PRO A 1 106 ? 5.596 22.332 47.425 1.00 78.50 106 PRO A C 1
ATOM 854 O O . PRO A 1 106 ? 4.381 22.294 47.622 1.00 78.50 106 PRO A O 1
ATOM 857 N N . PHE A 1 107 ? 6.204 23.449 47.008 1.00 79.56 107 PHE A N 1
ATOM 858 C CA . PHE A 1 107 ? 5.501 24.705 46.746 1.00 79.56 107 PHE A CA 1
ATOM 859 C C . PHE A 1 107 ? 4.577 24.608 45.521 1.00 79.56 107 PHE A C 1
ATOM 861 O O . PHE A 1 107 ? 3.421 25.032 45.570 1.00 79.56 107 PHE A O 1
ATOM 868 N N . GLU A 1 108 ? 5.046 23.996 44.433 1.00 81.88 108 GLU A N 1
ATOM 869 C CA . GLU A 1 108 ? 4.256 23.795 43.214 1.00 81.88 108 GLU A CA 1
ATOM 870 C C . GLU A 1 108 ? 3.114 22.796 43.389 1.00 81.88 108 GLU A C 1
ATOM 872 O O . GLU A 1 108 ? 2.097 22.909 42.691 1.00 81.88 108 GLU A O 1
ATOM 877 N N . LEU A 1 109 ? 3.278 21.808 44.271 1.00 83.94 109 LEU A N 1
ATOM 878 C CA . LEU A 1 109 ? 2.214 20.875 44.622 1.00 83.94 109 LEU A CA 1
ATOM 879 C C . LEU A 1 109 ? 1.137 21.576 45.458 1.00 83.94 109 LEU A C 1
ATOM 881 O O . LEU A 1 109 ? -0.046 21.484 45.132 1.00 83.94 109 LEU A O 1
ATOM 885 N N . LYS A 1 110 ? 1.535 22.366 46.464 1.00 85.12 110 LYS A N 1
ATOM 886 C CA . LYS A 1 110 ? 0.593 23.159 47.269 1.00 85.12 110 LYS A CA 1
ATOM 887 C C . LYS A 1 110 ? -0.164 24.185 46.420 1.00 85.12 110 LYS A C 1
ATOM 889 O O . LYS A 1 110 ? -1.376 24.338 46.565 1.00 85.12 110 LYS A O 1
ATOM 894 N N . ALA A 1 111 ? 0.512 24.825 45.464 1.00 85.44 111 ALA A N 1
ATOM 895 C CA . ALA A 1 111 ? -0.131 25.704 44.490 1.00 85.44 111 ALA A CA 1
ATOM 896 C C . ALA A 1 111 ? -1.169 24.962 43.625 1.00 85.44 111 ALA A C 1
ATOM 898 O O . ALA A 1 111 ? -2.240 25.504 43.354 1.00 85.44 111 ALA A O 1
ATOM 899 N N . ALA A 1 112 ? -0.884 23.720 43.221 1.00 86.06 112 ALA A N 1
ATOM 900 C CA . ALA A 1 112 ? -1.802 22.894 42.439 1.00 86.06 112 ALA A CA 1
ATOM 901 C C . ALA A 1 112 ? -3.044 22.472 43.237 1.00 86.06 112 ALA A C 1
ATOM 903 O O . ALA A 1 112 ? -4.161 22.605 42.734 1.00 86.06 112 ALA A O 1
ATOM 904 N N . VAL A 1 113 ? -2.867 22.054 44.493 1.00 89.25 113 VAL A N 1
ATOM 905 C CA . VAL A 1 113 ? -3.977 21.756 45.413 1.00 89.25 113 VAL A CA 1
ATOM 906 C C . VAL A 1 113 ? -4.853 22.993 45.619 1.00 89.25 113 VAL A C 1
ATOM 908 O O . VAL A 1 113 ? -6.060 22.937 45.393 1.00 89.25 113 VAL A O 1
ATOM 911 N N . ASN A 1 114 ? -4.256 24.150 45.921 1.00 87.88 114 ASN A N 1
ATOM 912 C CA . ASN A 1 114 ? -4.994 25.408 46.075 1.00 87.88 114 ASN A CA 1
ATOM 913 C C . ASN A 1 114 ? -5.756 25.802 44.801 1.00 87.88 114 ASN A C 1
ATOM 915 O O . ASN A 1 114 ? -6.870 26.325 44.862 1.00 87.88 114 ASN A O 1
ATOM 919 N N . ALA A 1 115 ? -5.181 25.524 43.630 1.00 88.38 115 ALA A N 1
ATOM 920 C CA . ALA A 1 115 ? -5.815 25.786 42.346 1.00 88.38 115 ALA A CA 1
ATOM 921 C C . ALA A 1 115 ? -7.026 24.872 42.073 1.00 88.38 115 ALA A C 1
ATOM 923 O O . ALA A 1 115 ? -7.947 25.295 41.368 1.00 88.38 115 ALA A O 1
ATOM 924 N N . LEU A 1 116 ? -7.037 23.648 42.612 1.00 91.38 116 LEU A N 1
ATOM 925 C CA . LEU A 1 116 ? -8.191 22.743 42.585 1.00 91.38 116 LEU A CA 1
ATOM 926 C C . LEU A 1 116 ? -9.256 23.159 43.606 1.00 91.38 116 LEU A C 1
ATOM 928 O O . LEU A 1 116 ? -10.437 23.178 43.260 1.00 91.38 116 LEU A O 1
ATOM 932 N N . ILE A 1 117 ? -8.855 23.580 44.810 1.00 90.00 117 ILE A N 1
ATOM 933 C CA . ILE A 1 117 ? -9.770 24.095 45.844 1.00 90.00 117 ILE A CA 1
ATOM 934 C C . ILE A 1 117 ? -10.519 25.326 45.340 1.00 90.00 117 ILE A C 1
ATOM 936 O O . ILE A 1 117 ? -11.746 25.373 45.391 1.00 90.00 117 ILE A O 1
ATOM 940 N N . LYS A 1 118 ? -9.796 26.301 44.776 1.00 86.94 118 LYS A N 1
ATOM 941 C CA . LYS A 1 118 ? -10.389 27.540 44.250 1.00 86.94 118 LYS A CA 1
ATOM 942 C C . LYS A 1 118 ? -11.392 27.289 43.119 1.00 86.94 118 LYS A C 1
ATOM 944 O O . LYS A 1 118 ? -12.307 28.078 42.915 1.00 86.94 118 LYS A O 1
ATOM 949 N N . ARG A 1 119 ? -11.215 26.199 42.367 1.00 89.81 119 ARG A N 1
ATOM 950 C CA . ARG A 1 119 ? -12.121 25.787 41.285 1.00 89.81 119 ARG A CA 1
ATOM 951 C C . ARG A 1 119 ? -13.224 24.832 41.754 1.00 89.81 119 ARG A C 1
ATOM 953 O O . ARG A 1 119 ? -14.057 24.450 40.941 1.00 89.81 119 ARG A O 1
ATOM 960 N N . GLY A 1 120 ? -13.250 24.456 43.032 1.00 90.00 120 GLY A N 1
ATOM 961 C CA . GLY A 1 120 ? -14.264 23.567 43.604 1.00 90.00 120 GLY A CA 1
ATOM 962 C C . GLY A 1 120 ? -14.085 22.096 43.240 1.00 90.00 120 GLY A C 1
ATOM 963 O O . GLY A 1 120 ? -15.058 21.359 43.231 1.00 90.00 120 GLY A O 1
ATOM 964 N N . PHE A 1 121 ? -12.871 21.662 42.905 1.00 91.19 121 PHE A N 1
ATOM 965 C CA . PHE A 1 121 ? -12.567 20.249 42.652 1.00 91.19 121 PHE A CA 1
ATOM 966 C C . PHE A 1 121 ? -12.033 19.519 43.893 1.00 91.19 121 PHE A C 1
ATOM 968 O O . PHE A 1 121 ? -12.146 18.302 43.964 1.00 91.19 121 PHE A O 1
ATOM 975 N N . LEU A 1 122 ? -11.475 20.252 44.864 1.00 91.88 122 LEU A N 1
ATOM 976 C CA . LEU A 1 122 ? -11.004 19.726 46.150 1.00 91.88 122 LEU A CA 1
ATOM 977 C C . LEU A 1 122 ? -11.546 20.547 47.321 1.00 91.88 122 LEU A C 1
ATOM 979 O O . LEU A 1 122 ? -11.795 21.750 47.202 1.00 91.88 122 LEU A O 1
ATOM 983 N N . PHE A 1 123 ? -11.698 19.887 48.463 1.00 90.00 123 PHE A N 1
ATOM 984 C CA . PHE A 1 123 ? -12.242 20.449 49.693 1.00 90.00 123 PHE A CA 1
ATOM 985 C C . PHE A 1 123 ? -11.408 20.005 50.895 1.00 90.00 123 PHE A C 1
ATOM 987 O O . PHE A 1 123 ? -10.744 18.970 50.853 1.00 90.00 123 PHE A O 1
ATOM 994 N N . VAL A 1 124 ? -11.428 20.815 51.952 1.00 85.50 124 VAL A N 1
ATOM 995 C CA . VAL A 1 124 ? -10.784 20.502 53.231 1.00 85.50 124 VAL A CA 1
ATOM 996 C C . VAL A 1 124 ? -11.853 19.877 54.136 1.00 85.50 124 VAL A C 1
ATOM 998 O O . VAL A 1 124 ? -12.910 20.491 54.281 1.00 85.50 124 VAL A O 1
ATOM 1001 N N . PRO A 1 125 ? -11.640 18.673 54.697 1.00 76.69 125 PRO A N 1
ATOM 1002 C CA . PRO A 1 125 ? -12.562 18.075 55.652 1.00 76.69 125 PRO A CA 1
ATOM 1003 C C . PRO A 1 125 ? -12.611 18.882 56.949 1.00 76.69 125 PRO A C 1
ATOM 1005 O O . PRO A 1 125 ? -11.589 19.368 57.432 1.00 76.69 125 PRO A O 1
ATOM 1008 N N . ASN A 1 126 ? -13.802 18.978 57.528 1.00 67.50 126 ASN A N 1
ATOM 1009 C CA . ASN A 1 126 ? -14.030 19.620 58.812 1.00 67.50 126 ASN A CA 1
ATOM 1010 C C . ASN A 1 126 ? -14.090 18.532 59.898 1.00 67.50 126 ASN A C 1
ATOM 1012 O O . ASN A 1 126 ? -15.121 17.882 60.085 1.00 67.50 126 ASN A O 1
ATOM 1016 N N . ASP A 1 127 ? -12.977 18.280 60.591 1.00 57.09 127 ASP A N 1
ATOM 1017 C CA . ASP A 1 127 ? -12.962 17.352 61.727 1.00 57.09 127 ASP A CA 1
ATOM 1018 C C . ASP A 1 127 ? -13.605 18.031 62.944 1.00 57.09 127 ASP A C 1
ATOM 1020 O O . ASP A 1 127 ? -12.941 18.622 63.800 1.00 57.09 127 ASP A O 1
ATOM 1024 N N . ASN A 1 128 ? -14.932 17.943 63.037 1.00 46.06 128 ASN A N 1
ATOM 1025 C CA . ASN A 1 128 ? -15.662 18.307 64.246 1.00 46.06 128 ASN A CA 1
ATOM 1026 C C . ASN A 1 128 ? -15.319 17.318 65.376 1.00 46.06 128 ASN A C 1
ATOM 1028 O O . ASN A 1 128 ? -16.018 16.334 65.608 1.00 46.06 128 ASN A O 1
ATOM 1032 N N . GLY A 1 129 ? -14.236 17.615 66.100 1.00 45.03 129 GLY A N 1
ATOM 1033 C CA . GLY A 1 129 ? -13.987 17.116 67.449 1.00 45.03 129 GLY A CA 1
ATOM 1034 C C . GLY A 1 129 ? -13.088 15.887 67.573 1.00 45.03 129 GLY A C 1
ATOM 1035 O O . GLY A 1 129 ? -13.531 14.887 68.120 1.00 45.03 129 GLY A O 1
ATOM 1036 N N . ARG A 1 130 ? -11.809 15.990 67.187 1.00 39.56 130 ARG A N 1
ATOM 1037 C CA . ARG A 1 130 ? -10.679 15.262 67.815 1.00 39.56 130 ARG A CA 1
ATOM 1038 C C . ARG A 1 130 ? -9.381 16.066 67.663 1.00 39.56 130 ARG A C 1
ATOM 1040 O O . ARG A 1 130 ? -8.420 15.642 67.036 1.00 39.56 130 ARG A O 1
ATOM 1047 N N . ALA A 1 131 ? -9.352 17.251 68.268 1.00 36.06 131 ALA A N 1
ATOM 1048 C CA . ALA A 1 131 ? -8.095 17.933 68.551 1.00 36.06 131 ALA A CA 1
ATOM 1049 C C . ALA A 1 131 ? -7.406 17.221 69.727 1.00 36.06 131 ALA A C 1
ATOM 1051 O O . ALA A 1 131 ? -7.538 17.627 70.880 1.00 36.06 131 ALA A O 1
ATOM 1052 N N . SER A 1 132 ? -6.703 16.124 69.450 1.00 36.69 132 SER A N 1
ATOM 1053 C CA . SER A 1 132 ? -5.617 15.686 70.325 1.00 36.69 132 SER A CA 1
ATOM 1054 C C . SER A 1 132 ? -4.469 16.670 70.125 1.00 36.69 132 SER A C 1
ATOM 1056 O O . SER A 1 132 ? -3.854 16.714 69.062 1.00 36.69 132 SER A O 1
ATOM 1058 N N . GLN A 1 133 ? -4.249 17.510 71.137 1.00 41.59 133 GLN A N 1
ATOM 1059 C CA . GLN A 1 133 ? -2.998 18.229 71.332 1.00 41.59 133 GLN A CA 1
ATOM 1060 C C . GLN A 1 133 ? -1.885 17.184 71.404 1.00 41.59 133 GLN A C 1
ATOM 1062 O O . GLN A 1 133 ? -1.762 16.527 72.426 1.00 41.59 133 GLN A O 1
ATOM 1067 N N . ASP A 1 134 ? -1.178 16.961 70.300 1.00 36.72 134 ASP A N 1
ATOM 1068 C CA . ASP A 1 134 ? 0.246 16.632 70.290 1.00 36.72 134 ASP A CA 1
ATOM 1069 C C . ASP A 1 134 ? 0.772 16.571 68.846 1.00 36.72 134 ASP A C 1
ATOM 1071 O O . ASP A 1 134 ? 0.224 15.897 67.976 1.00 36.72 134 ASP A O 1
ATOM 1075 N N . ASN A 1 135 ? 1.889 17.270 68.651 1.00 36.22 135 ASN A N 1
ATOM 1076 C CA . ASN A 1 135 ? 2.809 17.295 67.514 1.00 36.22 135 ASN A CA 1
ATOM 1077 C C . ASN A 1 135 ? 2.446 18.034 66.210 1.00 36.22 135 ASN A C 1
ATOM 1079 O O . ASN A 1 135 ? 1.601 17.662 65.398 1.00 36.22 135 ASN A O 1
ATOM 1083 N N . GLU A 1 136 ? 3.276 19.052 65.976 1.00 41.50 136 GLU A N 1
ATOM 1084 C CA . GLU A 1 136 ? 3.594 19.735 64.728 1.00 41.50 136 GLU A CA 1
ATOM 1085 C C . GLU A 1 136 ? 3.909 18.753 63.584 1.00 41.50 136 GLU A C 1
ATOM 1087 O O . GLU A 1 136 ? 5.052 18.362 63.356 1.00 41.50 136 GLU A O 1
ATOM 1092 N N . ARG A 1 137 ? 2.867 18.352 62.856 1.00 40.66 137 ARG A N 1
ATOM 1093 C CA . ARG A 1 137 ? 2.821 18.060 61.410 1.00 40.66 137 ARG A CA 1
ATOM 1094 C C . ARG A 1 137 ? 1.376 17.672 61.111 1.00 40.66 137 ARG A C 1
ATOM 1096 O O . ARG A 1 137 ? 1.040 16.498 61.002 1.00 40.66 137 ARG A O 1
ATOM 1103 N N . SER A 1 138 ? 0.497 18.667 61.035 1.00 46.62 138 SER A N 1
ATOM 1104 C CA . SER A 1 138 ? -0.866 18.455 60.560 1.00 46.62 138 SER A CA 1
ATOM 1105 C C . SER A 1 138 ? -0.800 17.897 59.136 1.00 46.62 138 SER A C 1
ATOM 1107 O O . SER A 1 138 ? -0.386 18.592 58.207 1.00 46.62 138 SER A O 1
ATOM 1109 N N . ASN A 1 139 ? -1.176 16.629 58.956 1.00 56.50 139 ASN A N 1
ATOM 1110 C CA . ASN A 1 139 ? -1.428 16.072 57.631 1.00 56.50 139 ASN A CA 1
ATOM 1111 C C . ASN A 1 139 ? -2.600 16.855 57.024 1.00 56.50 139 ASN A C 1
ATOM 1113 O O . ASN A 1 139 ? -3.758 16.596 57.346 1.00 56.50 139 ASN A O 1
ATOM 1117 N N . GLU A 1 140 ? -2.297 17.851 56.183 1.00 75.56 140 GLU A N 1
ATOM 1118 C CA . GLU A 1 140 ? -3.292 18.580 55.392 1.00 75.56 140 GLU A CA 1
ATOM 1119 C C . GLU A 1 140 ? -4.024 17.562 54.503 1.00 75.56 140 GLU A C 1
ATOM 1121 O O . GLU A 1 140 ? -3.516 17.137 53.461 1.00 75.56 140 GLU A O 1
ATOM 1126 N N . THR A 1 141 ? -5.182 17.109 54.977 1.00 83.00 141 THR A N 1
ATOM 1127 C CA . THR A 1 141 ? -6.040 16.142 54.292 1.00 83.00 141 THR A CA 1
ATOM 1128 C C . THR A 1 141 ? -6.966 16.907 53.359 1.00 83.00 141 THR A C 1
ATOM 1130 O O . THR A 1 141 ? -7.520 17.936 53.743 1.00 83.00 141 THR A O 1
ATOM 1133 N N . PHE A 1 142 ? -7.157 16.414 52.140 1.00 89.88 142 PHE A N 1
ATOM 1134 C CA . PHE A 1 142 ? -8.111 16.979 51.186 1.00 89.88 142 PHE A CA 1
ATOM 1135 C C . PHE A 1 142 ? -8.987 15.873 50.607 1.00 89.88 142 PHE A C 1
ATOM 1137 O O . PHE A 1 142 ? -8.585 14.708 50.575 1.00 89.88 142 PHE A O 1
ATOM 1144 N N . LEU A 1 143 ? -10.180 16.238 50.139 1.00 91.75 143 LEU A N 1
ATOM 1145 C CA . LEU A 1 143 ? -11.127 15.299 49.545 1.00 91.75 143 LEU A CA 1
ATOM 1146 C C . LEU A 1 143 ? -11.860 15.860 48.330 1.00 91.75 143 LEU A C 1
ATOM 1148 O O . LEU A 1 143 ? -11.988 17.078 48.167 1.00 91.75 143 LEU A O 1
ATOM 1152 N N . VAL A 1 144 ? -12.388 14.953 47.511 1.00 91.44 144 VAL A N 1
ATOM 1153 C CA . VAL A 1 144 ? -13.411 15.246 46.503 1.00 91.44 144 VAL A CA 1
ATOM 1154 C C . VAL A 1 144 ? -14.778 14.824 47.063 1.00 91.44 144 VAL A C 1
ATOM 1156 O O . VAL A 1 144 ? -14.920 13.682 47.494 1.00 91.44 144 VAL A O 1
ATOM 1159 N N . PRO A 1 145 ? -15.799 15.696 47.080 1.00 90.75 145 PRO A N 1
ATOM 1160 C CA . PRO A 1 145 ? -17.116 15.319 47.578 1.00 90.75 145 PRO A CA 1
ATOM 1161 C C . PRO A 1 145 ? -17.751 14.239 46.704 1.00 90.75 145 PRO A C 1
ATOM 1163 O O . PRO A 1 145 ? -17.568 14.265 45.488 1.00 90.75 145 PRO A O 1
ATOM 1166 N N . CYS A 1 146 ? -18.514 13.325 47.302 1.00 85.69 146 CYS A N 1
ATOM 1167 C CA . CYS A 1 146 ? -18.929 12.073 46.654 1.00 85.69 146 CYS A CA 1
ATOM 1168 C C . CYS A 1 146 ? -19.630 12.272 45.314 1.00 85.69 146 CYS A C 1
ATOM 1170 O O . CYS A 1 146 ? -19.239 11.661 44.335 1.00 85.69 146 CYS A O 1
ATOM 1172 N N . GLU A 1 147 ? -20.613 13.163 45.230 1.00 86.56 147 GLU A N 1
ATOM 1173 C CA . GLU A 1 147 ? -21.414 13.346 44.018 1.00 86.56 147 GLU A CA 1
ATOM 1174 C C . GLU A 1 147 ? -20.582 13.902 42.853 1.00 86.56 147 GLU A C 1
ATOM 1176 O O . GLU A 1 147 ? -20.776 13.512 41.703 1.00 86.56 147 GLU A O 1
ATOM 1181 N N . LEU A 1 148 ? -19.624 14.788 43.143 1.00 88.75 148 LEU A N 1
ATOM 1182 C CA . LEU A 1 148 ? -18.659 15.256 42.148 1.00 88.75 148 LEU A CA 1
ATOM 1183 C C . LEU A 1 148 ? -17.629 14.161 41.842 1.00 88.75 148 LEU A C 1
ATOM 1185 O O . LEU A 1 148 ? -17.243 13.985 40.689 1.00 88.75 148 LEU A O 1
ATOM 1189 N N . GLY A 1 149 ? -17.186 13.445 42.873 1.00 84.94 149 GLY A N 1
ATOM 1190 C CA . GLY A 1 149 ? -16.214 12.369 42.792 1.00 84.94 149 GLY A CA 1
ATOM 1191 C C . GLY A 1 149 ? -16.704 11.222 41.925 1.00 84.94 149 GLY A C 1
ATOM 1192 O O . GLY A 1 149 ? -15.971 10.824 41.038 1.00 84.94 149 GLY A O 1
ATOM 1193 N N . ASP A 1 150 ? -17.955 10.796 42.068 1.00 81.81 150 ASP A N 1
ATOM 1194 C CA . ASP A 1 150 ? -18.591 9.747 41.268 1.00 81.81 150 ASP A CA 1
ATOM 1195 C C . ASP A 1 150 ? -18.689 10.153 39.790 1.00 81.81 150 ASP A C 1
ATOM 1197 O O . ASP A 1 150 ? -18.378 9.369 38.892 1.00 81.81 150 ASP A O 1
ATOM 1201 N N . VAL A 1 151 ? -19.061 11.411 39.518 1.00 80.88 151 VAL A N 1
ATOM 1202 C CA . VAL A 1 151 ? -19.115 11.952 38.150 1.00 80.88 151 VAL A CA 1
ATOM 1203 C C . VAL A 1 151 ? -17.713 12.054 37.548 1.00 80.88 151 VAL A C 1
ATOM 1205 O O . VAL A 1 151 ? -17.500 11.666 36.401 1.00 80.88 151 VAL A O 1
ATOM 1208 N N . LEU A 1 152 ? -16.732 12.549 38.308 1.00 82.50 152 LEU A N 1
ATOM 1209 C CA . LEU A 1 152 ? -15.332 12.568 37.886 1.00 82.50 152 LEU A CA 1
ATOM 1210 C C . LEU A 1 152 ? -14.794 11.151 37.708 1.00 82.50 152 LEU A C 1
ATOM 1212 O O . LEU A 1 152 ? -14.049 10.919 36.763 1.00 82.50 152 LEU A O 1
ATOM 1216 N N . GLN A 1 153 ? -15.198 10.203 38.551 1.00 74.44 153 GLN A N 1
ATOM 1217 C CA . GLN A 1 153 ? -14.746 8.825 38.490 1.00 74.44 153 GLN A CA 1
ATOM 1218 C C . GLN A 1 153 ? -15.222 8.162 37.195 1.00 74.44 153 GLN A C 1
ATOM 1220 O O . GLN A 1 153 ? -14.441 7.556 36.459 1.00 74.44 153 GLN A O 1
ATOM 1225 N N . ALA A 1 154 ? -16.484 8.405 36.844 1.00 63.94 154 ALA A N 1
ATOM 1226 C CA . ALA A 1 154 ? -17.073 7.979 35.584 1.00 63.94 154 ALA A CA 1
ATOM 1227 C C . ALA A 1 154 ? -16.419 8.606 34.336 1.00 63.94 154 ALA A C 1
ATOM 1229 O O . ALA A 1 154 ? -16.582 8.061 33.252 1.00 63.94 154 ALA A O 1
ATOM 1230 N N . PHE A 1 155 ? -15.687 9.721 34.449 1.00 64.56 155 PHE A N 1
ATOM 1231 C CA . PHE A 1 155 ? -14.996 10.354 33.314 1.00 64.56 155 PHE A CA 1
ATOM 1232 C C . PHE A 1 155 ? -13.498 10.092 33.261 1.00 64.56 155 PHE A C 1
ATOM 1234 O O . PHE A 1 155 ? -12.932 10.016 32.180 1.00 64.56 155 PHE A O 1
ATOM 1241 N N . ILE A 1 156 ? -12.854 10.021 34.419 1.00 63.19 156 ILE A N 1
ATOM 1242 C CA . ILE A 1 156 ? -11.401 9.989 34.544 1.00 63.19 156 ILE A CA 1
ATOM 1243 C C . ILE A 1 156 ? -10.871 8.544 34.484 1.00 63.19 156 ILE A C 1
ATOM 1245 O O . ILE A 1 156 ? -9.788 8.337 33.942 1.00 63.19 156 ILE A O 1
ATOM 1249 N N . TRP A 1 157 ? -11.617 7.546 34.987 1.00 53.47 157 TRP A N 1
ATOM 1250 C CA . TRP A 1 157 ? -11.235 6.116 34.909 1.00 53.47 157 TRP A CA 1
ATOM 1251 C C . TRP A 1 157 ? -11.780 5.426 33.669 1.00 53.47 157 TRP A C 1
ATOM 1253 O O . TRP A 1 157 ? -11.206 4.452 33.191 1.00 53.47 157 TRP A O 1
ATOM 1263 N N . ASP A 1 158 ? -12.834 5.984 33.089 1.00 51.12 158 ASP A N 1
ATOM 1264 C CA . ASP A 1 158 ? -13.307 5.635 31.754 1.00 51.12 158 ASP A CA 1
ATOM 1265 C C . ASP A 1 158 ? -12.313 6.085 30.656 1.00 51.12 158 ASP A C 1
ATOM 1267 O O . ASP A 1 158 ? -12.547 5.833 29.480 1.00 51.12 158 ASP A O 1
ATOM 1271 N N . ASP A 1 159 ? -11.181 6.697 31.038 1.00 52.78 159 ASP A N 1
ATOM 1272 C CA . ASP A 1 159 ? -10.071 7.178 30.196 1.00 52.78 159 ASP A CA 1
ATOM 1273 C C . ASP A 1 159 ? -8.697 6.565 30.587 1.00 52.78 159 ASP A C 1
ATOM 1275 O O . ASP A 1 159 ? -7.681 6.942 30.013 1.00 52.78 159 ASP A O 1
ATOM 1279 N N . ASP A 1 160 ? -8.619 5.634 31.557 1.00 61.09 160 ASP A N 1
ATOM 1280 C CA . ASP A 1 160 ? -7.333 5.037 32.010 1.00 61.09 160 ASP A CA 1
ATOM 1281 C C . ASP A 1 160 ? -6.922 3.790 31.198 1.00 61.09 160 ASP A C 1
ATOM 1283 O O . ASP A 1 160 ? -5.955 3.124 31.557 1.00 61.09 160 ASP A O 1
ATOM 1287 N N . ARG A 1 161 ? -7.646 3.457 30.116 1.00 75.50 161 ARG A N 1
ATOM 1288 C CA . ARG A 1 161 ? -7.224 2.377 29.207 1.00 75.50 161 ARG A CA 1
ATOM 1289 C C . ARG A 1 161 ? -6.159 2.889 28.255 1.00 75.50 161 ARG A C 1
ATOM 1291 O O . ARG A 1 161 ? -6.312 3.976 27.693 1.00 75.50 161 ARG A O 1
ATOM 1298 N N . SER A 1 162 ? -5.129 2.081 28.037 1.00 86.38 162 SER A N 1
ATOM 1299 C CA . SER A 1 162 ? -4.214 2.300 26.921 1.00 86.38 162 SER A CA 1
ATOM 1300 C C . SER A 1 162 ? -4.967 2.226 25.586 1.00 86.38 162 SER A C 1
ATOM 1302 O O . SER A 1 162 ? -6.067 1.673 25.490 1.00 86.38 162 SER A O 1
ATOM 1304 N N . VAL A 1 163 ? -4.382 2.786 24.528 1.00 91.12 163 VAL A N 1
ATOM 1305 C CA . VAL A 1 163 ? -4.929 2.642 23.166 1.00 91.12 163 VAL A CA 1
ATOM 1306 C C . VAL A 1 163 ? -5.031 1.171 22.758 1.00 91.12 163 VAL A C 1
ATOM 1308 O O . VAL A 1 163 ? -6.025 0.758 22.165 1.00 91.12 163 VAL A O 1
ATOM 1311 N N . GLU A 1 164 ? -4.063 0.358 23.167 1.00 94.12 164 GLU A N 1
ATOM 1312 C CA . GLU A 1 164 ? -4.038 -1.077 22.919 1.00 94.12 164 GLU A CA 1
ATOM 1313 C C . GLU A 1 164 ? -5.242 -1.792 23.554 1.00 94.12 164 GLU A C 1
ATOM 1315 O O . GLU A 1 164 ? -5.936 -2.548 22.875 1.00 94.12 164 GLU A O 1
ATOM 1320 N N . GLU A 1 165 ? -5.560 -1.490 24.817 1.00 93.12 165 GLU A N 1
ATOM 1321 C CA . GLU A 1 165 ? -6.737 -2.012 25.536 1.00 93.12 165 GLU A CA 1
ATOM 1322 C C . GLU A 1 165 ? -8.080 -1.591 24.918 1.00 93.12 165 GLU A C 1
ATOM 1324 O O . GLU A 1 165 ? -9.125 -2.172 25.220 1.00 93.12 165 GLU A O 1
ATOM 1329 N N . ILE A 1 166 ? -8.090 -0.530 24.110 1.00 93.94 166 ILE A N 1
ATOM 1330 C CA . ILE A 1 166 ? -9.297 -0.043 23.437 1.00 93.94 166 ILE A CA 1
ATOM 1331 C C . ILE A 1 166 ? -9.479 -0.740 22.091 1.00 93.94 166 ILE A C 1
ATOM 1333 O O . ILE A 1 166 ? -10.602 -1.113 21.755 1.00 93.94 166 ILE A O 1
ATOM 1337 N N . PHE A 1 167 ? -8.402 -0.868 21.314 1.00 97.19 167 PHE A N 1
ATOM 1338 C CA . PHE A 1 167 ? -8.470 -1.259 19.905 1.00 97.19 167 PHE A CA 1
ATOM 1339 C C . PHE A 1 167 ? -8.117 -2.722 19.632 1.00 97.19 167 PHE A C 1
ATOM 1341 O O . PHE A 1 167 ? -8.384 -3.189 18.524 1.00 97.19 167 PHE A O 1
ATOM 1348 N N . SER A 1 168 ? -7.567 -3.449 20.606 1.00 97.44 168 SER A N 1
ATOM 1349 C CA . SER A 1 168 ? -7.117 -4.831 20.416 1.00 97.44 168 SER A CA 1
ATOM 1350 C C . SER A 1 168 ? -7.648 -5.793 21.477 1.00 97.44 168 SER A C 1
ATOM 1352 O O . SER A 1 168 ? -7.820 -5.439 22.649 1.00 97.44 168 SER A O 1
ATOM 1354 N N . LEU A 1 169 ? -7.876 -7.033 21.056 1.00 97.19 169 LEU A N 1
ATOM 1355 C CA . LEU A 1 169 ? -8.250 -8.144 21.916 1.00 97.19 169 LEU A CA 1
ATOM 1356 C C . LEU A 1 169 ? -7.075 -8.507 22.824 1.00 97.19 169 LEU A C 1
ATOM 1358 O O . LEU A 1 169 ? -7.282 -8.715 24.018 1.00 97.19 169 LEU A O 1
ATOM 1362 N N . ARG A 1 170 ? -5.843 -8.492 22.297 1.00 95.75 170 ARG A N 1
ATOM 1363 C CA . ARG A 1 170 ? -4.612 -8.666 23.085 1.00 95.75 170 ARG A CA 1
ATOM 1364 C C . ARG A 1 170 ? -4.561 -7.695 24.265 1.00 95.75 170 ARG A C 1
ATOM 1366 O O . ARG A 1 170 ? -4.377 -8.121 25.406 1.00 95.75 170 ARG A O 1
ATOM 1373 N N . GLY A 1 171 ? -4.780 -6.406 24.001 1.00 93.31 171 GLY A N 1
ATOM 1374 C CA . GLY A 1 171 ? -4.815 -5.369 25.028 1.00 93.31 171 GLY A CA 1
ATOM 1375 C C . GLY A 1 171 ? -5.915 -5.619 26.055 1.00 93.31 171 GLY A C 1
ATOM 1376 O O . GLY A 1 171 ? -5.657 -5.583 27.257 1.00 93.31 171 GLY A O 1
ATOM 1377 N N . GLN A 1 172 ? -7.127 -5.954 25.604 1.00 93.38 172 GLN A N 1
ATOM 1378 C CA . GLN A 1 172 ? -8.233 -6.274 26.509 1.00 93.38 172 GLN A CA 1
ATOM 1379 C C . GLN A 1 172 ? -7.933 -7.495 27.398 1.00 93.38 172 GLN A C 1
ATOM 1381 O O . GLN A 1 172 ? -8.231 -7.458 28.591 1.00 93.38 172 GLN A O 1
ATOM 1386 N N . LEU A 1 173 ? -7.312 -8.550 26.864 1.00 92.69 173 LEU A N 1
ATOM 1387 C CA . LEU A 1 173 ? -6.923 -9.729 27.645 1.00 92.69 173 LEU A CA 1
ATOM 1388 C C . LEU A 1 173 ? -5.863 -9.384 28.693 1.00 92.69 173 LEU A C 1
ATOM 1390 O O . LEU A 1 173 ? -6.001 -9.799 29.840 1.00 92.69 173 LEU A O 1
ATOM 1394 N N . SER A 1 174 ? -4.857 -8.579 28.329 1.00 90.06 174 SER A N 1
ATOM 1395 C CA . SER A 1 174 ? -3.797 -8.146 29.256 1.00 90.06 174 SER A CA 1
ATOM 1396 C C . SER A 1 174 ? -4.321 -7.367 30.462 1.00 90.06 174 SER A C 1
ATOM 1398 O O . SER A 1 174 ? -3.723 -7.389 31.534 1.00 90.06 174 SER A O 1
ATOM 1400 N N . ARG A 1 175 ? -5.472 -6.711 30.298 1.00 87.38 175 ARG A N 1
ATOM 1401 C CA . ARG A 1 175 ? -6.187 -6.020 31.369 1.00 87.38 175 ARG A CA 1
ATOM 1402 C C . ARG A 1 175 ? -7.037 -6.964 32.221 1.00 87.38 175 ARG A C 1
ATOM 1404 O O . ARG A 1 175 ? -7.210 -6.703 33.409 1.00 87.38 175 ARG A O 1
ATOM 1411 N N . LEU A 1 176 ? -7.669 -7.962 31.604 1.00 85.00 176 LEU A N 1
ATOM 1412 C CA . LEU A 1 176 ? -8.644 -8.826 32.273 1.00 85.00 176 LEU A CA 1
ATOM 1413 C C . LEU A 1 176 ? -7.982 -9.886 33.147 1.00 85.00 176 LEU A C 1
ATOM 1415 O O . LEU A 1 176 ? -8.491 -10.162 34.232 1.00 85.00 176 LEU A O 1
ATOM 1419 N N . VAL A 1 177 ? -6.892 -10.480 32.665 1.00 84.81 177 VAL A N 1
ATOM 1420 C CA . VAL A 1 177 ? -6.245 -11.624 33.308 1.00 84.81 177 VAL A CA 1
ATOM 1421 C C . VAL A 1 177 ? -4.729 -11.538 33.214 1.00 84.81 177 VAL A C 1
ATOM 1423 O O . VAL A 1 177 ? -4.160 -11.146 32.188 1.00 84.81 177 VAL A O 1
ATOM 1426 N N . ASP A 1 178 ? -4.067 -11.969 34.284 1.00 83.31 178 ASP A N 1
ATOM 1427 C CA . ASP A 1 178 ? -2.631 -12.200 34.266 1.00 83.31 178 ASP A CA 1
ATOM 1428 C C . ASP A 1 178 ? -2.299 -13.430 33.408 1.00 83.31 178 ASP A C 1
ATOM 1430 O O . ASP A 1 178 ? -3.136 -14.290 33.131 1.00 83.31 178 ASP A O 1
ATOM 1434 N N . ARG A 1 179 ? -1.034 -13.544 32.990 1.00 76.50 179 ARG A N 1
ATOM 1435 C CA . ARG A 1 179 ? -0.567 -14.627 32.103 1.00 76.50 179 ARG A CA 1
ATOM 1436 C C . ARG A 1 179 ? -0.850 -16.034 32.653 1.00 76.50 179 ARG A C 1
ATOM 1438 O O . ARG A 1 179 ? -0.972 -16.971 31.874 1.00 76.50 179 ARG A O 1
ATOM 1445 N N . GLN A 1 180 ? -0.922 -16.183 33.975 1.00 77.94 180 GLN A N 1
ATOM 1446 C CA . GLN A 1 180 ? -1.137 -17.471 34.643 1.00 77.94 180 GLN A CA 1
ATOM 1447 C C . GLN A 1 180 ? -2.576 -17.984 34.486 1.00 77.94 180 GLN A C 1
ATOM 1449 O O . GLN A 1 180 ? -2.772 -19.196 34.425 1.00 77.94 180 GLN A O 1
ATOM 1454 N N . ASP A 1 181 ? -3.543 -17.079 34.319 1.00 85.25 181 ASP A N 1
ATOM 1455 C CA . ASP A 1 181 ? -4.976 -17.402 34.282 1.00 85.25 181 ASP A CA 1
ATOM 1456 C C . ASP A 1 181 ? -5.525 -17.482 32.844 1.00 85.25 181 ASP A C 1
ATOM 1458 O O . ASP A 1 181 ? -6.695 -17.796 32.618 1.00 85.25 181 ASP A O 1
ATOM 1462 N N . LEU A 1 182 ? -4.679 -17.225 31.836 1.00 85.56 182 LEU A N 1
ATOM 1463 C CA . LEU A 1 182 ? -5.078 -17.230 30.425 1.00 85.56 182 LEU A CA 1
ATOM 1464 C C . LEU A 1 182 ? -5.638 -18.580 29.972 1.00 85.56 182 LEU A C 1
ATOM 1466 O O . LEU A 1 182 ? -6.639 -18.620 29.260 1.00 85.56 182 LEU A O 1
ATOM 1470 N N . ASN A 1 183 ? -5.005 -19.681 30.379 1.00 86.44 183 ASN A N 1
ATOM 1471 C CA . ASN A 1 183 ? -5.417 -21.020 29.955 1.00 86.44 183 ASN A CA 1
ATOM 1472 C C . ASN A 1 183 ? -6.803 -21.390 30.498 1.00 86.44 183 ASN A C 1
ATOM 1474 O O . ASN A 1 183 ? -7.561 -22.066 29.805 1.00 86.44 183 ASN A O 1
ATOM 1478 N N . GLU A 1 184 ? -7.149 -20.931 31.705 1.00 86.00 184 GLU A N 1
ATOM 1479 C CA . GLU A 1 184 ? -8.475 -21.140 32.298 1.00 86.00 184 GLU A CA 1
ATOM 1480 C C . GLU A 1 184 ? -9.537 -20.366 31.508 1.00 86.00 184 GLU A C 1
ATOM 1482 O O . GLU A 1 184 ? -10.477 -20.968 30.992 1.00 86.00 184 GLU A O 1
ATOM 1487 N N . LEU A 1 185 ? -9.315 -19.064 31.283 1.00 86.00 185 LEU A N 1
ATOM 1488 C CA . LEU A 1 185 ? -10.219 -18.220 30.493 1.00 86.00 185 LEU A CA 1
ATOM 1489 C C . LEU A 1 185 ? -10.431 -18.759 29.070 1.00 86.00 185 LEU A C 1
ATOM 1491 O O . LEU A 1 185 ? -11.561 -18.778 28.569 1.00 86.00 185 LEU A O 1
ATOM 1495 N N . LEU A 1 186 ? -9.355 -19.187 28.401 1.00 86.25 186 LEU A N 1
ATOM 1496 C CA . LEU A 1 186 ? -9.429 -19.758 27.055 1.00 86.25 186 LEU A CA 1
ATOM 1497 C C . LEU A 1 186 ? -10.185 -21.080 27.041 1.00 86.25 186 LEU A C 1
ATOM 1499 O O . LEU A 1 186 ? -10.994 -21.294 26.141 1.00 86.25 186 LEU A O 1
ATOM 1503 N N . SER A 1 187 ? -9.937 -21.948 28.021 1.00 86.31 187 SER A N 1
ATOM 1504 C CA . SER A 1 187 ? -10.597 -23.252 28.079 1.00 86.31 187 SER A CA 1
ATOM 1505 C C . SER A 1 187 ? -12.103 -23.107 28.286 1.00 86.31 187 SER A C 1
ATOM 1507 O O . SER A 1 187 ? -12.878 -23.802 27.627 1.00 86.31 187 SER A O 1
ATOM 1509 N N . ASP A 1 188 ? -12.517 -22.147 29.115 1.00 84.38 188 ASP A N 1
ATOM 1510 C CA . ASP A 1 188 ? -13.925 -21.794 29.307 1.00 84.38 188 ASP A CA 1
ATOM 1511 C C . ASP A 1 188 ? -14.551 -21.209 28.033 1.00 84.38 188 ASP A C 1
ATOM 1513 O O . ASP A 1 188 ? -15.669 -21.568 27.662 1.00 84.38 188 ASP A O 1
ATOM 1517 N N . SER A 1 189 ? -13.823 -20.335 27.333 1.00 82.12 189 SER A N 1
ATOM 1518 C CA . SER A 1 189 ? -14.323 -19.651 26.131 1.00 82.12 189 SER A CA 1
ATOM 1519 C C . SER A 1 189 ? -14.402 -20.565 24.902 1.00 82.12 189 SER A C 1
ATOM 1521 O O . SER A 1 189 ? -15.312 -20.423 24.086 1.00 82.12 189 SER A O 1
ATOM 1523 N N . LEU A 1 190 ? -13.446 -21.485 24.745 1.00 85.31 190 LEU A N 1
ATOM 1524 C CA . LEU A 1 190 ? -13.341 -22.398 23.600 1.00 85.31 190 LEU A CA 1
ATOM 1525 C C . LEU A 1 190 ? -13.997 -23.763 23.864 1.00 85.31 190 LEU A C 1
ATOM 1527 O O . LEU A 1 190 ? -14.181 -24.543 22.930 1.00 85.31 190 LEU A O 1
ATOM 1531 N N . GLY A 1 191 ? -14.351 -24.070 25.116 1.00 81.56 191 GLY A N 1
ATOM 1532 C CA . GLY A 1 191 ? -14.989 -25.330 25.506 1.00 81.56 191 GLY A CA 1
ATOM 1533 C C . GLY A 1 191 ? -14.072 -26.557 25.434 1.00 81.56 191 GLY A C 1
ATOM 1534 O O . GLY A 1 191 ? -14.561 -27.688 25.444 1.00 81.56 191 GLY A O 1
ATOM 1535 N N . GLN A 1 192 ? -12.756 -26.355 25.350 1.00 83.88 192 GLN A N 1
ATOM 1536 C CA . GLN A 1 192 ? -11.742 -27.410 25.300 1.00 83.88 192 GLN A CA 1
ATOM 1537 C C . GLN A 1 192 ? -10.456 -26.962 26.010 1.00 83.88 192 GLN A C 1
ATOM 1539 O O . GLN A 1 192 ? -10.192 -25.764 26.044 1.00 83.88 192 GLN A O 1
ATOM 1544 N N . PRO A 1 193 ? -9.633 -27.878 26.554 1.00 84.94 193 PRO A N 1
ATOM 1545 C CA . PRO A 1 193 ? -8.367 -27.507 27.180 1.00 84.94 193 PRO A CA 1
ATOM 1546 C C . PRO A 1 193 ? -7.406 -26.903 26.153 1.00 84.94 193 PRO A C 1
ATOM 1548 O O . PRO A 1 193 ? -7.054 -27.563 25.174 1.00 84.94 193 PRO A O 1
ATOM 1551 N N . VAL A 1 194 ? -6.955 -25.672 26.393 1.00 86.38 194 VAL A N 1
ATOM 1552 C CA . VAL A 1 194 ? -6.001 -24.975 25.519 1.00 86.38 194 VAL A CA 1
ATOM 1553 C C . VAL A 1 194 ? -4.835 -24.430 26.338 1.00 86.38 194 VAL A C 1
ATOM 1555 O O . VAL A 1 194 ? -5.004 -23.977 27.468 1.00 86.38 194 VAL A O 1
ATOM 1558 N N . SER A 1 195 ? -3.637 -24.490 25.759 1.00 86.19 195 SER A N 1
ATOM 1559 C CA . SER A 1 195 ? -2.428 -23.893 26.321 1.00 86.19 195 SER A CA 1
ATOM 1560 C C . SER A 1 195 ? -1.958 -22.767 25.413 1.00 86.19 195 SER A C 1
ATOM 1562 O O . SER A 1 195 ? -1.793 -22.975 24.213 1.00 86.19 195 SER A O 1
ATOM 1564 N N . CYS A 1 196 ? -1.696 -21.600 25.988 1.00 86.88 196 CYS A N 1
ATOM 1565 C CA . CYS A 1 196 ? -1.106 -20.459 25.299 1.00 86.88 196 CYS A CA 1
ATOM 1566 C C . CYS A 1 196 ? 0.094 -19.925 26.088 1.00 86.88 196 CYS A C 1
ATOM 1568 O O . CYS A 1 196 ? 0.178 -20.094 27.308 1.00 86.88 196 CYS A O 1
ATOM 1570 N N . GLU A 1 197 ? 1.045 -19.295 25.398 1.00 87.19 197 GLU A N 1
ATOM 1571 C CA . GLU A 1 197 ? 2.224 -18.739 26.057 1.00 87.19 197 GLU A CA 1
ATOM 1572 C C . GLU A 1 197 ? 2.059 -17.254 26.360 1.00 87.19 197 GLU A C 1
ATOM 1574 O O . GLU A 1 197 ? 2.642 -16.779 27.327 1.00 87.19 197 GLU A O 1
ATOM 1579 N N . SER A 1 198 ? 1.267 -16.511 25.595 1.00 91.81 198 SER A N 1
ATOM 1580 C CA . SER A 1 198 ? 1.120 -15.065 25.750 1.00 91.81 198 SER A CA 1
ATOM 1581 C C . SER A 1 198 ? -0.306 -14.581 25.491 1.00 91.81 198 SER A C 1
ATOM 1583 O O . SER A 1 198 ? -1.118 -15.266 24.870 1.00 91.81 198 SER A O 1
ATOM 1585 N N . HIS A 1 199 ? -0.604 -13.345 25.907 1.00 92.31 199 HIS A N 1
ATOM 1586 C CA . HIS A 1 199 ? -1.859 -12.670 25.554 1.00 92.31 199 HIS A CA 1
ATOM 1587 C C . HIS A 1 199 ? -2.045 -12.520 24.037 1.00 92.31 199 HIS A C 1
ATOM 1589 O O . HIS A 1 199 ? -3.179 -12.470 23.572 1.00 92.31 199 HIS A O 1
ATOM 1595 N N . ALA A 1 200 ? -0.953 -12.458 23.265 1.00 92.50 200 ALA A N 1
ATOM 1596 C CA . ALA A 1 200 ? -1.013 -12.422 21.806 1.00 92.50 200 ALA A CA 1
ATOM 1597 C C . ALA A 1 200 ? -1.462 -13.774 21.230 1.00 92.50 200 ALA A C 1
ATOM 1599 O O . ALA A 1 200 ? -2.339 -13.799 20.372 1.00 92.50 200 ALA A O 1
ATOM 1600 N N . ASP A 1 201 ? -0.933 -14.883 21.754 1.00 92.62 201 ASP A N 1
ATOM 1601 C CA . ASP A 1 201 ? -1.344 -16.233 21.341 1.00 92.62 201 ASP A CA 1
ATOM 1602 C C . ASP A 1 201 ? -2.808 -16.493 21.711 1.00 92.62 201 ASP A C 1
ATOM 1604 O O . ASP A 1 201 ? -3.579 -17.013 20.908 1.00 92.62 201 ASP A O 1
ATOM 1608 N N . ALA A 1 202 ? -3.219 -16.062 22.909 1.00 93.56 202 ALA A N 1
ATOM 1609 C CA . ALA A 1 202 ? -4.608 -16.130 23.349 1.00 93.56 202 ALA A CA 1
ATOM 1610 C C . ALA A 1 202 ? -5.544 -15.324 22.433 1.00 93.56 202 ALA A C 1
ATOM 1612 O O . ALA A 1 202 ? -6.606 -15.812 22.043 1.00 93.56 202 ALA A O 1
ATOM 1613 N N . ALA A 1 203 ? -5.146 -14.105 22.050 1.00 95.25 203 ALA A N 1
ATOM 1614 C CA . ALA A 1 203 ? -5.906 -13.290 21.108 1.00 95.25 203 ALA A CA 1
ATOM 1615 C C . ALA A 1 203 ? -5.991 -13.946 19.721 1.00 95.25 203 ALA A C 1
ATOM 1617 O O . ALA A 1 203 ? -7.061 -13.917 19.115 1.00 95.25 203 ALA A O 1
ATOM 1618 N N . ALA A 1 204 ? -4.908 -14.565 19.237 1.00 95.00 204 ALA A N 1
ATOM 1619 C CA . ALA A 1 204 ? -4.890 -15.275 17.959 1.00 95.00 204 ALA A CA 1
ATOM 1620 C C . ALA A 1 204 ? -5.870 -16.460 17.952 1.00 95.00 204 ALA A C 1
ATOM 1622 O O . ALA A 1 204 ? -6.717 -16.531 17.064 1.00 95.00 204 ALA A O 1
ATOM 1623 N N . LEU A 1 205 ? -5.834 -17.309 18.985 1.00 94.50 205 LEU A N 1
ATOM 1624 C CA . LEU A 1 205 ? -6.751 -18.448 19.147 1.00 94.50 205 LEU A CA 1
ATOM 1625 C C . LEU A 1 205 ? -8.215 -18.004 19.227 1.00 94.50 205 LEU A C 1
ATOM 1627 O O . LEU A 1 205 ? -9.091 -18.564 18.575 1.00 94.50 205 LEU A O 1
ATOM 1631 N N . LEU A 1 206 ? -8.502 -16.952 19.997 1.00 94.88 206 LEU A N 1
ATOM 1632 C CA . LEU A 1 206 ? -9.858 -16.412 20.078 1.00 94.88 206 LEU A CA 1
ATOM 1633 C C . LEU A 1 206 ? -10.311 -15.773 18.761 1.00 94.88 206 LEU A C 1
ATOM 1635 O O . LEU A 1 206 ? -11.514 -15.674 18.526 1.00 94.88 206 LEU A O 1
ATOM 1639 N N . SER A 1 207 ? -9.387 -15.343 17.907 1.00 96.06 207 SER A N 1
ATOM 1640 C CA . SER A 1 207 ? -9.697 -14.746 16.606 1.00 96.06 207 SER A CA 1
ATOM 1641 C C . SER A 1 207 ? -9.928 -15.783 15.508 1.00 96.06 207 SER A C 1
ATOM 1643 O O . SER A 1 207 ? -10.266 -15.397 14.393 1.00 96.06 207 SER A O 1
ATOM 1645 N N . GLU A 1 208 ? -9.806 -17.080 15.804 1.00 95.38 208 GLU A N 1
ATOM 1646 C CA . GLU A 1 208 ? -10.183 -18.146 14.879 1.00 95.38 208 GLU A CA 1
ATOM 1647 C C . GLU A 1 208 ? -11.679 -18.109 14.541 1.00 95.38 208 GLU A C 1
ATOM 1649 O O . GLU A 1 208 ? -12.529 -17.655 15.319 1.00 95.38 208 GLU A O 1
ATOM 1654 N N . ARG A 1 209 ? -12.009 -18.614 13.351 1.00 95.00 209 ARG A N 1
ATOM 1655 C CA . ARG A 1 209 ? -13.347 -18.511 12.766 1.00 95.00 209 ARG A CA 1
ATOM 1656 C C . ARG A 1 209 ? -14.435 -19.077 13.676 1.00 95.00 209 ARG A C 1
ATOM 1658 O O . ARG A 1 209 ? -15.442 -18.408 13.923 1.00 95.00 209 ARG A O 1
ATOM 1665 N N . GLU A 1 210 ? -14.237 -20.288 14.188 1.00 93.94 210 GLU A N 1
ATOM 1666 C CA . GLU A 1 210 ? -15.178 -20.973 15.075 1.00 93.94 210 GLU A CA 1
ATOM 1667 C C . GLU A 1 210 ? -15.338 -20.237 16.414 1.00 93.94 210 GLU A C 1
ATOM 1669 O O . GLU A 1 210 ? -16.461 -20.069 16.898 1.00 93.94 210 GLU A O 1
ATOM 1674 N N . ALA A 1 211 ? -14.235 -19.742 16.982 1.00 94.75 211 ALA A N 1
ATOM 1675 C CA . ALA A 1 211 ? -14.221 -19.036 18.260 1.00 94.75 211 ALA A CA 1
ATOM 1676 C C . ALA A 1 211 ? -14.970 -17.696 18.192 1.00 94.75 211 ALA A C 1
ATOM 1678 O O . ALA A 1 211 ? -15.742 -17.351 19.092 1.00 94.75 211 ALA A O 1
ATOM 1679 N N . VAL A 1 212 ? -14.789 -16.931 17.112 1.00 96.69 212 VAL A N 1
ATOM 1680 C CA . VAL A 1 212 ? -15.549 -15.692 16.883 1.00 96.69 212 VAL A CA 1
ATOM 1681 C C . VAL A 1 212 ? -17.022 -16.001 16.610 1.00 96.69 212 VAL A C 1
ATOM 1683 O O . VAL A 1 212 ? -17.891 -15.298 17.125 1.00 96.69 212 VAL A O 1
ATOM 1686 N N . ALA A 1 213 ? -17.329 -17.057 15.847 1.00 95.44 213 ALA A N 1
ATOM 1687 C CA . ALA A 1 213 ? -18.708 -17.450 15.558 1.00 95.44 213 ALA A CA 1
ATOM 1688 C C . ALA A 1 213 ? -19.491 -17.826 16.827 1.00 95.44 213 ALA A C 1
ATOM 1690 O O . ALA A 1 213 ? -20.640 -17.404 16.982 1.00 95.44 213 ALA A O 1
ATOM 1691 N N . ALA A 1 214 ? -18.865 -18.560 17.754 1.00 94.38 214 ALA A N 1
ATOM 1692 C CA . ALA A 1 214 ? -19.463 -18.917 19.039 1.00 94.38 214 ALA A CA 1
ATOM 1693 C C . ALA A 1 214 ? -19.810 -17.673 19.879 1.00 94.38 214 ALA A C 1
ATOM 1695 O O . ALA A 1 214 ? -20.940 -17.537 20.347 1.00 94.38 214 ALA A O 1
ATOM 1696 N N . ARG A 1 215 ? -18.879 -16.718 19.988 1.00 95.06 215 ARG A N 1
ATOM 1697 C CA . ARG A 1 215 ? -19.069 -15.465 20.746 1.00 95.06 215 ARG A CA 1
ATOM 1698 C C . ARG A 1 215 ? -20.079 -14.529 20.076 1.00 95.06 215 ARG A C 1
ATOM 1700 O O . ARG A 1 215 ? -20.922 -13.909 20.721 1.00 95.06 215 ARG A O 1
ATOM 1707 N N . LEU A 1 216 ? -20.099 -14.486 18.743 1.00 96.25 216 LEU A N 1
ATOM 1708 C CA . LEU A 1 216 ? -21.120 -13.756 17.988 1.00 96.25 216 LEU A CA 1
ATOM 1709 C C . LEU A 1 216 ? -22.532 -14.335 18.202 1.00 96.25 216 LEU A C 1
ATOM 1711 O O . LEU A 1 216 ? -23.510 -13.581 18.175 1.00 96.25 216 LEU A O 1
ATOM 1715 N N . ALA A 1 217 ? -22.657 -15.645 18.441 1.00 94.31 217 ALA A N 1
ATOM 1716 C CA . ALA A 1 217 ? -23.935 -16.278 18.764 1.00 94.31 217 ALA A CA 1
ATOM 1717 C C . ALA A 1 217 ? -24.480 -15.863 20.147 1.00 94.31 217 ALA A C 1
ATOM 1719 O O . ALA A 1 217 ? -25.701 -15.833 20.320 1.00 94.31 217 ALA A O 1
ATOM 1720 N N . GLY A 1 218 ? -23.606 -15.481 21.090 1.00 92.75 218 GLY A N 1
ATOM 1721 C CA . GLY A 1 218 ? -23.974 -14.882 22.383 1.00 92.75 218 GLY A CA 1
ATOM 1722 C C . GLY A 1 218 ? -24.568 -13.471 22.261 1.00 92.75 218 GLY A C 1
ATOM 1723 O O . GLY A 1 218 ? -25.367 -13.035 23.094 1.00 92.75 218 GLY A O 1
ATOM 1724 N N . VAL A 1 219 ? -24.279 -12.766 21.161 1.00 96.12 219 VAL A N 1
ATOM 1725 C CA . VAL A 1 219 ? -24.825 -11.432 20.886 1.00 96.12 219 VAL A CA 1
ATOM 1726 C C . VAL A 1 219 ? -26.286 -11.519 20.411 1.00 96.12 219 VAL A C 1
ATOM 1728 O O . VAL A 1 219 ? -26.572 -12.148 19.389 1.00 96.12 219 VAL A O 1
ATOM 1731 N N . PRO A 1 220 ? -27.238 -10.797 21.042 1.00 95.50 220 PRO A N 1
ATOM 1732 C CA . PRO A 1 220 ? -28.619 -10.729 20.574 1.00 95.50 220 PRO A CA 1
ATOM 1733 C C . PRO A 1 220 ? -28.741 -10.241 19.122 1.00 95.50 220 PRO A C 1
ATOM 1735 O O . PRO A 1 220 ? -28.214 -9.184 18.768 1.00 95.50 220 PRO A O 1
ATOM 1738 N N . LYS A 1 221 ? -29.557 -10.932 18.307 1.00 92.44 221 LYS A N 1
ATOM 1739 C CA . LYS A 1 221 ? -29.764 -10.629 16.870 1.00 92.44 221 LYS A CA 1
ATOM 1740 C C . LYS A 1 221 ? -30.112 -9.165 16.565 1.00 92.44 221 LYS A C 1
ATOM 1742 O O . LYS A 1 221 ? -29.756 -8.662 15.506 1.00 92.44 221 LYS A O 1
ATOM 1747 N N . LYS A 1 222 ? -30.751 -8.450 17.504 1.00 92.56 222 LYS A N 1
ATOM 1748 C CA . LYS A 1 222 ? -31.055 -7.007 17.387 1.00 92.56 222 LYS A CA 1
ATOM 1749 C C . LYS A 1 222 ? -29.807 -6.131 17.171 1.00 92.56 222 LYS A C 1
ATOM 1751 O O . LYS A 1 222 ? -29.936 -5.011 16.690 1.00 92.56 222 LYS A O 1
ATOM 1756 N N . HIS A 1 223 ? -28.621 -6.612 17.551 1.00 94.31 223 HIS A N 1
ATOM 1757 C CA . HIS A 1 223 ? -27.350 -5.903 17.398 1.00 94.31 223 HIS A CA 1
ATOM 1758 C C . HIS A 1 223 ? -26.545 -6.346 16.173 1.00 94.31 223 HIS A C 1
ATOM 1760 O O . HIS A 1 223 ? -25.626 -5.632 15.785 1.00 94.31 223 HIS A O 1
ATOM 1766 N N . HIS A 1 224 ? -26.886 -7.466 15.526 1.00 94.38 224 HIS A N 1
ATOM 1767 C CA . HIS A 1 224 ? -26.105 -8.007 14.404 1.00 94.38 224 HIS A CA 1
ATOM 1768 C C . HIS A 1 224 ? -26.026 -7.039 13.221 1.00 94.38 224 HIS A C 1
ATOM 1770 O O . HIS A 1 224 ? -24.960 -6.885 12.640 1.00 94.38 224 HIS A O 1
ATOM 1776 N N . GLU A 1 225 ? -27.107 -6.317 12.908 1.00 93.69 225 GLU A N 1
ATOM 1777 C CA . GLU A 1 225 ? -27.096 -5.299 11.846 1.00 93.69 225 GLU A CA 1
ATOM 1778 C C . GLU A 1 225 ? -26.120 -4.149 12.154 1.00 93.69 225 GLU A C 1
ATOM 1780 O O . GLU A 1 225 ? -25.398 -3.684 11.271 1.00 93.69 225 GLU A O 1
ATOM 1785 N N . LEU A 1 226 ? -26.048 -3.725 13.422 1.00 95.44 226 LEU A N 1
ATOM 1786 C CA . LEU A 1 226 ? -25.099 -2.709 13.873 1.00 95.44 226 LEU A CA 1
ATOM 1787 C C . LEU A 1 226 ? -23.657 -3.219 13.761 1.00 95.44 226 LEU A C 1
ATOM 1789 O O . LEU A 1 226 ? -22.820 -2.523 13.192 1.00 95.44 226 LEU A O 1
ATOM 1793 N N . LEU A 1 227 ? -23.370 -4.426 14.259 1.00 96.12 227 LEU A N 1
ATOM 1794 C CA . LEU A 1 227 ? -22.023 -5.009 14.185 1.00 96.12 227 LEU A CA 1
ATOM 1795 C C . LEU A 1 227 ? -21.583 -5.220 12.736 1.00 96.12 227 LEU A C 1
ATOM 1797 O O . LEU A 1 227 ? -20.458 -4.872 12.386 1.00 96.12 227 LEU A O 1
ATOM 1801 N N . ARG A 1 228 ? -22.494 -5.692 11.877 1.00 95.12 228 ARG A N 1
ATOM 1802 C CA . ARG A 1 228 ? -22.268 -5.857 10.438 1.00 95.12 228 ARG A CA 1
ATOM 1803 C C . ARG A 1 228 ? -21.872 -4.537 9.790 1.00 95.12 228 ARG A C 1
ATOM 1805 O O . ARG A 1 228 ? -20.872 -4.471 9.081 1.00 95.12 228 ARG A O 1
ATOM 1812 N N . LEU A 1 229 ? -22.635 -3.476 10.055 1.00 94.69 229 LEU A N 1
ATOM 1813 C CA . LEU A 1 229 ? -22.344 -2.146 9.530 1.00 94.69 229 LEU A CA 1
ATOM 1814 C C . LEU A 1 229 ? -20.980 -1.632 10.013 1.00 94.69 229 LEU A C 1
ATOM 1816 O O . LEU A 1 229 ? -20.210 -1.096 9.216 1.00 94.69 229 LEU A O 1
ATOM 1820 N N . VAL A 1 230 ? -20.664 -1.799 11.301 1.00 96.38 230 VAL A N 1
ATOM 1821 C CA . VAL A 1 230 ? -19.388 -1.335 11.862 1.00 96.38 230 VAL A CA 1
ATOM 1822 C C . VAL A 1 230 ? -18.204 -2.132 11.306 1.00 96.38 230 VAL A C 1
ATOM 1824 O O . VAL A 1 230 ? -17.203 -1.527 10.924 1.00 96.38 230 VAL A O 1
ATOM 1827 N N . ALA A 1 231 ? -18.315 -3.455 11.177 1.00 95.69 231 ALA A N 1
ATOM 1828 C CA . ALA A 1 231 ? -17.266 -4.298 10.605 1.00 95.69 231 ALA A CA 1
ATOM 1829 C C . ALA A 1 231 ? -17.016 -3.995 9.115 1.00 95.69 231 ALA A C 1
ATOM 1831 O O . ALA A 1 231 ? -15.866 -3.805 8.715 1.00 95.69 231 ALA A O 1
ATOM 1832 N N . LEU A 1 232 ? -18.079 -3.891 8.306 1.00 91.94 232 LEU A N 1
ATOM 1833 C CA . LEU A 1 232 ? -17.973 -3.729 6.848 1.00 91.94 232 LEU A CA 1
ATOM 1834 C C . LEU A 1 232 ? -17.687 -2.287 6.414 1.00 91.94 232 LEU A C 1
ATOM 1836 O O . LEU A 1 232 ? -16.850 -2.054 5.553 1.00 91.94 232 LEU A O 1
ATOM 1840 N N . SER A 1 233 ? -18.382 -1.297 6.980 1.00 92.06 233 SER A N 1
ATOM 1841 C CA . SER A 1 233 ? -18.309 0.093 6.491 1.00 92.06 233 SER A CA 1
ATOM 1842 C C . SER A 1 233 ? -17.339 0.979 7.268 1.00 92.06 233 SER A C 1
ATOM 1844 O O . SER A 1 233 ? -16.935 2.031 6.770 1.00 92.06 233 SER A O 1
ATOM 1846 N N . TYR A 1 234 ? -16.972 0.570 8.484 1.00 95.81 234 TYR A N 1
ATOM 1847 C CA . TYR A 1 234 ? -16.099 1.338 9.372 1.00 95.81 234 TYR A CA 1
ATOM 1848 C C . TYR A 1 234 ? -14.851 0.562 9.806 1.00 95.81 234 TYR A C 1
ATOM 1850 O O . TYR A 1 234 ? -13.989 1.124 10.490 1.00 95.81 234 TYR A O 1
ATOM 1858 N N . GLY A 1 235 ? -14.724 -0.710 9.415 1.00 95.44 235 GLY A N 1
ATOM 1859 C CA . GLY A 1 235 ? -13.578 -1.538 9.762 1.00 95.44 235 GLY A CA 1
ATOM 1860 C C . GLY A 1 235 ? -13.443 -1.789 11.257 1.00 95.44 235 GLY A C 1
ATOM 1861 O O . GLY A 1 235 ? -12.332 -1.778 11.765 1.00 95.44 235 GLY A O 1
ATOM 1862 N N . GLY A 1 236 ? -14.551 -1.879 11.990 1.00 97.00 236 GLY A N 1
ATOM 1863 C CA . GLY A 1 236 ? -14.545 -2.091 13.437 1.00 97.00 236 GLY A CA 1
ATOM 1864 C C . GLY A 1 236 ? -14.555 -0.823 14.290 1.00 97.00 236 GLY A C 1
ATOM 1865 O O . GLY A 1 236 ? -14.953 -0.904 15.441 1.00 97.00 236 GLY A O 1
ATOM 1866 N N . ILE A 1 237 ? -14.203 0.353 13.757 1.00 97.50 237 ILE A N 1
ATOM 1867 C CA . ILE A 1 237 ? -14.115 1.598 14.544 1.00 97.50 237 ILE A CA 1
ATOM 1868 C C . ILE A 1 237 ? -15.121 2.618 14.018 1.00 97.50 237 ILE A C 1
ATOM 1870 O O . ILE A 1 237 ? -14.863 3.307 13.028 1.00 97.50 237 ILE A O 1
ATOM 1874 N N . ALA A 1 238 ? -16.259 2.746 14.699 1.00 95.88 238 ALA A N 1
ATOM 1875 C CA . ALA A 1 238 ? -17.329 3.652 14.298 1.00 95.88 238 ALA A CA 1
ATOM 1876 C C . ALA A 1 238 ? -17.635 4.687 15.384 1.00 95.88 238 ALA A C 1
ATOM 1878 O O . ALA A 1 238 ? -18.152 4.365 16.456 1.00 95.88 238 ALA A O 1
ATOM 1879 N N . SER A 1 239 ? -17.357 5.957 15.083 1.00 92.38 239 SER A N 1
ATOM 1880 C CA . SER A 1 239 ? -17.717 7.060 15.969 1.00 92.38 239 SER A CA 1
ATOM 1881 C C . SER A 1 239 ? -19.212 7.363 15.907 1.00 92.38 239 SER A C 1
ATOM 1883 O O . SER A 1 239 ? -19.871 7.226 14.867 1.00 92.38 239 SER A O 1
ATOM 1885 N N . ARG A 1 240 ? -19.773 7.815 17.028 1.00 89.75 240 ARG A N 1
ATOM 1886 C CA . ARG A 1 240 ? -21.197 8.124 17.131 1.00 89.75 240 ARG A CA 1
ATOM 1887 C C . ARG A 1 240 ? -21.583 9.262 16.196 1.00 89.75 240 ARG A C 1
ATOM 1889 O O . ARG A 1 240 ? -22.619 9.176 15.540 1.00 89.75 240 ARG A O 1
ATOM 1896 N N . SER A 1 241 ? -20.755 10.299 16.095 1.00 87.19 241 SER A N 1
ATOM 1897 C CA . SER A 1 241 ? -20.943 11.407 15.153 1.00 87.19 241 SER A CA 1
ATOM 1898 C C . SER A 1 241 ? -20.929 10.947 13.691 1.00 87.19 241 SER A C 1
ATOM 1900 O O . SER A 1 241 ? -21.818 11.338 12.927 1.00 87.19 241 S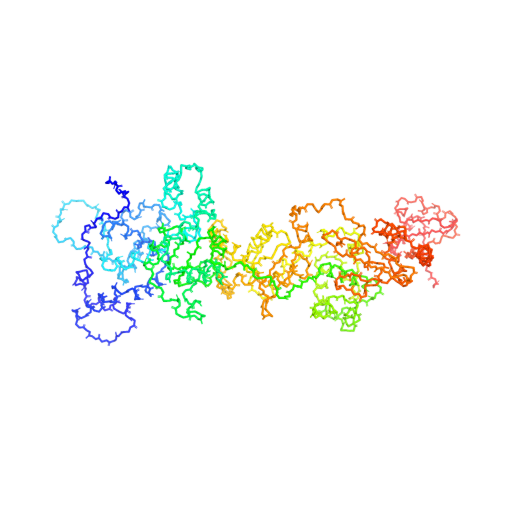ER A O 1
ATOM 1902 N N . ALA A 1 242 ? -19.994 10.072 13.299 1.00 88.25 242 ALA A N 1
ATOM 1903 C CA . ALA A 1 242 ? -19.941 9.531 11.941 1.00 88.25 242 ALA A CA 1
ATOM 1904 C C . ALA A 1 242 ? -21.178 8.678 11.625 1.00 88.25 242 ALA A C 1
ATOM 1906 O O . ALA A 1 242 ? -21.781 8.821 10.556 1.00 88.25 242 ALA A O 1
ATOM 1907 N N . MET A 1 243 ? -21.615 7.845 12.573 1.00 90.81 243 MET A N 1
ATOM 1908 C CA . MET A 1 243 ? -22.823 7.037 12.411 1.00 90.81 243 MET A CA 1
ATOM 1909 C C . MET A 1 243 ? -24.103 7.873 12.414 1.00 90.81 243 MET A C 1
ATOM 1911 O O . MET A 1 243 ? -25.015 7.578 11.652 1.00 90.81 243 MET A O 1
ATOM 1915 N N . GLN A 1 244 ? -24.197 8.950 13.195 1.00 88.94 244 GLN A N 1
ATOM 1916 C CA . GLN A 1 244 ? -25.369 9.836 13.173 1.00 88.94 244 GLN A CA 1
ATOM 1917 C C . GLN A 1 244 ? -25.573 10.514 11.815 1.00 88.94 244 GLN A C 1
ATOM 1919 O O . GLN A 1 244 ? -26.717 10.750 11.416 1.00 88.94 244 GLN A O 1
ATOM 1924 N N . LYS A 1 245 ? -24.477 10.813 11.109 1.00 87.62 245 LYS A N 1
ATOM 1925 C CA . LYS A 1 245 ? -24.505 11.462 9.796 1.00 87.62 245 LYS A CA 1
ATOM 1926 C C . LYS A 1 245 ? -25.023 10.539 8.691 1.00 87.62 245 LYS A C 1
ATOM 1928 O O . LYS A 1 245 ? -25.762 11.000 7.827 1.00 87.62 245 LYS A O 1
ATOM 1933 N N . HIS A 1 246 ? -24.644 9.261 8.723 1.00 86.06 246 HIS A N 1
ATOM 1934 C CA . HIS A 1 246 ? -24.907 8.316 7.631 1.00 86.06 246 HIS A CA 1
ATOM 1935 C C . HIS A 1 246 ? -25.959 7.242 7.972 1.00 86.06 246 HIS A C 1
ATOM 1937 O O . HIS A 1 246 ? -26.662 6.773 7.083 1.00 86.06 246 HIS A O 1
ATOM 1943 N N . HIS A 1 247 ? -26.130 6.902 9.254 1.00 89.19 247 HIS A N 1
ATOM 1944 C CA . HIS A 1 247 ? -26.958 5.794 9.755 1.00 89.19 247 HIS A CA 1
ATOM 1945 C C . HIS A 1 247 ? -27.668 6.162 11.075 1.00 89.19 247 HIS A C 1
ATOM 1947 O O . HIS A 1 247 ? -27.468 5.559 12.135 1.00 89.19 247 HIS A O 1
ATOM 1953 N N . LYS A 1 248 ? -28.526 7.190 11.022 1.00 85.56 248 LYS A N 1
ATOM 1954 C CA . LYS A 1 248 ? -29.153 7.809 12.206 1.00 85.56 248 LYS A CA 1
ATOM 1955 C C . LYS A 1 248 ? -29.918 6.828 13.107 1.00 85.56 248 LYS A C 1
ATOM 1957 O O . LYS A 1 248 ? -29.855 6.978 14.326 1.00 85.56 248 LYS A O 1
ATOM 1962 N N . SER A 1 249 ? -30.620 5.842 12.545 1.00 86.00 249 SER A N 1
ATOM 1963 C CA . SER A 1 249 ? -31.370 4.827 13.308 1.00 86.00 249 SER A CA 1
ATOM 1964 C C . SER A 1 249 ? -30.453 3.952 14.167 1.00 86.00 249 SER A C 1
ATOM 1966 O O . SER A 1 249 ? -30.701 3.802 15.362 1.00 86.00 249 SER A O 1
ATOM 1968 N N . LEU A 1 250 ? -29.362 3.452 13.583 1.00 85.44 250 LEU A N 1
ATOM 1969 C CA . LEU A 1 250 ? -28.419 2.536 14.229 1.00 85.44 250 LEU A CA 1
ATOM 1970 C C . LEU A 1 250 ? -27.453 3.243 15.194 1.00 85.44 250 LEU A C 1
ATOM 1972 O O . LEU A 1 250 ? -26.921 2.609 16.093 1.00 85.44 250 LEU A O 1
ATOM 1976 N N . SER A 1 251 ? -27.289 4.568 15.094 1.00 82.75 251 SER A N 1
ATOM 1977 C CA . SER A 1 251 ? -26.435 5.376 15.995 1.00 82.75 251 SER A CA 1
ATOM 1978 C C . SER A 1 251 ? -26.948 5.531 17.447 1.00 82.75 251 SER A C 1
ATOM 1980 O O . SER A 1 251 ? -26.301 6.145 18.310 1.00 82.75 251 SER A O 1
ATOM 1982 N N . ARG A 1 252 ? -28.153 5.021 17.734 1.00 84.44 252 ARG A N 1
ATOM 1983 C CA . ARG A 1 252 ? -28.862 5.172 19.016 1.00 84.44 252 ARG A CA 1
ATOM 1984 C C . ARG A 1 252 ? -28.710 3.947 19.926 1.00 84.44 252 ARG A C 1
ATOM 1986 O O . ARG A 1 252 ? -29.688 3.491 20.511 1.00 84.44 252 ARG A O 1
ATOM 1993 N N . TRP A 1 253 ? -27.495 3.426 20.081 1.00 86.88 253 TRP A N 1
ATOM 1994 C CA . TRP A 1 253 ? -27.233 2.376 21.070 1.00 86.88 253 TRP A CA 1
ATOM 1995 C C . TRP A 1 253 ? -27.217 2.920 22.507 1.00 86.88 253 TRP A C 1
ATOM 1997 O O . TRP A 1 253 ? -26.898 4.090 22.767 1.00 86.88 253 TRP A O 1
ATOM 2007 N N . LYS A 1 254 ? -27.548 2.040 23.455 1.00 88.38 254 LYS A N 1
ATOM 2008 C CA . LYS A 1 254 ? -27.360 2.268 24.889 1.00 88.38 254 LYS A CA 1
ATOM 2009 C C . LYS A 1 254 ? -25.937 1.868 25.256 1.00 88.38 254 LYS A C 1
ATOM 2011 O O . LYS A 1 254 ? -25.604 0.691 25.210 1.00 88.38 254 LYS A O 1
ATOM 2016 N N . ARG A 1 255 ? -25.120 2.860 25.613 1.00 87.50 255 ARG A N 1
ATOM 2017 C CA . ARG A 1 255 ? -23.679 2.701 25.839 1.00 87.50 255 ARG A CA 1
ATOM 2018 C C . ARG A 1 255 ? -23.342 1.540 26.785 1.00 87.50 255 ARG A C 1
ATOM 2020 O O . ARG A 1 255 ? -22.662 0.625 26.355 1.00 87.50 255 ARG A O 1
ATOM 2027 N N . LYS A 1 256 ? -23.840 1.567 28.028 1.00 88.44 256 LYS A N 1
ATOM 2028 C CA . LYS A 1 256 ? -23.508 0.562 29.057 1.00 88.44 256 LYS A CA 1
ATOM 2029 C C . LYS A 1 256 ? -23.931 -0.855 28.660 1.00 88.44 256 LYS A C 1
ATOM 2031 O O . LYS A 1 256 ? -23.110 -1.752 28.707 1.00 88.44 256 LYS A O 1
ATOM 2036 N N . GLU A 1 257 ? -25.168 -1.019 28.179 1.00 92.00 257 GLU A N 1
ATOM 2037 C CA . GLU A 1 257 ? -25.705 -2.319 27.733 1.00 92.00 257 GLU A CA 1
ATOM 2038 C C . GLU A 1 257 ? -24.839 -2.936 26.627 1.00 92.00 257 GLU A C 1
ATOM 2040 O O . GLU A 1 257 ? -24.494 -4.110 26.691 1.00 92.00 257 GLU A O 1
ATOM 2045 N N . LEU A 1 258 ? -24.466 -2.142 25.618 1.00 94.12 258 LEU A N 1
ATOM 2046 C CA . LEU A 1 258 ? -23.674 -2.648 24.500 1.00 94.12 258 LEU A CA 1
ATOM 2047 C C . LEU A 1 258 ? -22.196 -2.836 24.869 1.00 94.12 258 LEU A C 1
ATOM 2049 O O . LEU A 1 258 ? -21.569 -3.763 24.372 1.00 94.12 258 LEU A O 1
ATOM 2053 N N . GLN A 1 259 ? -21.649 -1.987 25.741 1.00 94.31 259 GLN A N 1
ATOM 2054 C CA . GLN A 1 259 ? -20.292 -2.133 26.262 1.00 94.31 259 GLN A CA 1
ATOM 2055 C C . GLN A 1 259 ? -20.146 -3.428 27.066 1.00 94.31 259 GLN A C 1
ATOM 2057 O O . GLN A 1 259 ? -19.259 -4.216 26.763 1.00 94.31 259 GLN A O 1
ATOM 2062 N N . GLU A 1 260 ? -21.022 -3.656 28.051 1.00 93.31 260 GLU A N 1
ATOM 2063 C CA . GLU A 1 260 ? -21.014 -4.868 28.880 1.00 93.31 260 GLU A CA 1
ATOM 2064 C C . GLU A 1 260 ? -21.140 -6.121 28.011 1.00 93.31 260 GLU A C 1
ATOM 2066 O O . GLU A 1 260 ? -20.362 -7.056 28.169 1.00 93.31 260 GLU A O 1
ATOM 2071 N N . LEU A 1 261 ? -22.058 -6.112 27.041 1.00 96.31 261 LEU A N 1
ATOM 2072 C CA . LEU A 1 261 ? -22.244 -7.224 26.114 1.00 96.31 261 LEU A CA 1
ATOM 2073 C C . LEU A 1 261 ? -20.986 -7.514 25.280 1.00 96.31 261 LEU A C 1
ATOM 2075 O O . LEU A 1 261 ? -20.532 -8.652 25.239 1.00 96.31 261 LEU A O 1
ATOM 2079 N N . LEU A 1 262 ? -20.422 -6.505 24.607 1.00 97.06 262 LEU A N 1
ATOM 2080 C CA . LEU A 1 262 ? -19.278 -6.711 23.712 1.00 97.06 262 LEU A CA 1
ATOM 2081 C C . LEU A 1 262 ? -17.994 -7.076 24.462 1.00 97.06 262 LEU A C 1
ATOM 2083 O O . LEU A 1 262 ? -17.206 -7.865 23.940 1.00 97.06 262 LEU A O 1
ATOM 2087 N N . GLU A 1 263 ? -17.790 -6.523 25.661 1.00 94.69 263 GLU A N 1
ATOM 2088 C CA . GLU A 1 263 ? -16.633 -6.856 26.496 1.00 94.69 263 GLU A CA 1
ATOM 2089 C C . GLU A 1 263 ? -16.767 -8.260 27.096 1.00 94.69 263 GLU A C 1
ATOM 2091 O O . GLU A 1 263 ? -15.767 -8.967 27.167 1.00 94.69 263 GLU A O 1
ATOM 2096 N N . THR A 1 264 ? -17.985 -8.689 27.458 1.00 93.00 264 THR A N 1
ATOM 2097 C CA . THR A 1 264 ? -18.252 -10.061 27.934 1.00 93.00 264 THR A CA 1
ATOM 2098 C C . THR A 1 264 ? -17.980 -11.091 26.842 1.00 93.00 264 THR A C 1
ATOM 2100 O O . THR A 1 264 ? -17.300 -12.079 27.087 1.00 93.00 264 THR A O 1
ATOM 2103 N N . GLU A 1 265 ? -18.446 -10.833 25.617 1.00 95.19 265 GLU A N 1
ATOM 2104 C CA . GLU A 1 265 ? -18.200 -11.712 24.463 1.00 95.19 265 GLU A CA 1
ATOM 2105 C C . GLU A 1 265 ? -16.786 -11.535 23.867 1.00 95.19 265 GLU A C 1
ATOM 2107 O O . GLU A 1 265 ? -16.428 -12.175 22.876 1.00 95.19 265 GLU A O 1
ATOM 2112 N N . LEU A 1 266 ? -15.955 -10.649 24.433 1.00 95.94 266 LEU A N 1
ATOM 2113 C CA . LEU A 1 266 ? -14.605 -10.335 23.946 1.00 95.94 266 LEU A CA 1
ATOM 2114 C C . LEU A 1 266 ? -14.566 -9.928 22.453 1.00 95.94 266 LEU A C 1
ATOM 2116 O O . LEU A 1 266 ? -13.591 -10.188 21.744 1.00 95.94 266 LEU A O 1
ATOM 2120 N N . LEU A 1 267 ? -15.635 -9.307 21.948 1.00 97.56 267 LEU A N 1
ATOM 2121 C CA . LEU A 1 267 ? -15.754 -8.871 20.548 1.00 97.56 267 LEU A CA 1
ATOM 2122 C C . LEU A 1 267 ? -15.403 -7.390 20.362 1.00 97.56 267 LEU A C 1
ATOM 2124 O O . LEU A 1 267 ? -15.084 -6.960 19.251 1.00 97.56 267 LEU A O 1
ATOM 2128 N N . GLY A 1 268 ? -15.482 -6.592 21.427 1.00 97.44 268 GLY A N 1
ATOM 2129 C CA . GLY A 1 268 ? -15.200 -5.164 21.365 1.00 97.44 268 GLY A CA 1
ATOM 2130 C C . GLY A 1 268 ? -15.607 -4.399 22.619 1.00 97.44 268 GLY A C 1
ATOM 2131 O O . GLY A 1 268 ? -15.815 -4.966 23.686 1.00 97.44 268 GLY A O 1
ATOM 2132 N N . THR A 1 269 ? -15.762 -3.087 22.480 1.00 96.25 269 THR A N 1
ATOM 2133 C CA . THR A 1 269 ? -16.190 -2.170 23.539 1.00 96.25 269 THR A CA 1
ATOM 2134 C C . THR A 1 269 ? -16.973 -0.981 22.967 1.00 96.25 269 THR A C 1
ATOM 2136 O O . THR A 1 269 ? -16.944 -0.693 21.767 1.00 96.25 269 THR A O 1
ATOM 2139 N N . VAL A 1 270 ? -17.685 -0.257 23.836 1.00 95.06 270 VAL A N 1
ATOM 2140 C CA . VAL A 1 270 ? -18.297 1.040 23.517 1.00 95.06 270 VAL A CA 1
ATOM 2141 C C . VAL A 1 270 ? -17.888 2.051 24.567 1.00 95.06 270 VAL A C 1
ATOM 2143 O O . VAL A 1 270 ? -18.237 1.927 25.742 1.00 95.06 270 VAL A O 1
ATOM 2146 N N . ARG A 1 271 ? -17.194 3.105 24.148 1.00 90.12 271 ARG A N 1
ATOM 2147 C CA . ARG A 1 271 ? -16.672 4.092 25.093 1.00 90.12 271 ARG A CA 1
ATOM 2148 C C . ARG A 1 271 ? -16.441 5.446 24.471 1.00 90.12 271 ARG A C 1
ATOM 2150 O O . ARG A 1 271 ? -16.471 5.606 23.255 1.00 90.12 271 ARG A O 1
ATOM 2157 N N . HIS A 1 272 ? -16.164 6.420 25.323 1.00 84.75 272 HIS A N 1
ATOM 2158 C CA . HIS A 1 272 ? -15.604 7.678 24.874 1.00 84.75 272 HIS A CA 1
ATOM 2159 C C . HIS A 1 272 ? -14.146 7.486 24.427 1.00 84.75 272 HIS A C 1
ATOM 2161 O O . HIS A 1 272 ? -13.352 6.940 25.185 1.00 84.75 272 HIS A O 1
ATOM 2167 N N . VAL A 1 273 ? -13.798 7.929 23.215 1.00 87.19 273 VAL A N 1
ATOM 2168 C CA . VAL A 1 273 ? -12.439 7.815 22.661 1.00 87.19 273 VAL A CA 1
ATOM 2169 C C . VAL A 1 273 ? -11.916 9.209 22.319 1.00 87.19 273 VAL A C 1
ATOM 2171 O O . VAL A 1 273 ? -12.578 9.971 21.612 1.00 87.19 273 VAL A O 1
ATOM 2174 N N . SER A 1 274 ? -10.724 9.542 22.820 1.00 83.38 274 SER A N 1
ATOM 2175 C CA . SER A 1 274 ? -10.042 10.812 22.558 1.00 83.38 274 SER A CA 1
ATOM 2176 C C . SER A 1 274 ? -8.642 10.564 22.000 1.00 83.38 274 SER A C 1
ATOM 2178 O O . SER A 1 274 ? -7.748 10.166 22.738 1.00 83.38 274 SER A O 1
ATOM 2180 N N . LEU A 1 275 ? -8.438 10.832 20.706 1.00 86.19 275 LEU A N 1
ATOM 2181 C CA . LEU A 1 275 ? -7.148 10.637 20.023 1.00 86.19 275 LEU A CA 1
ATOM 2182 C C . LEU A 1 275 ? -6.464 11.949 19.607 1.00 86.19 275 LEU A C 1
ATOM 2184 O O . LEU A 1 275 ? -5.487 11.937 18.859 1.00 86.19 275 LEU A O 1
ATOM 2188 N N . GLY A 1 276 ? -6.934 13.093 20.113 1.00 83.00 276 GLY A N 1
ATOM 2189 C CA . GLY A 1 276 ? -6.372 14.397 19.747 1.00 83.00 276 GLY A CA 1
ATOM 2190 C C . GLY A 1 276 ? -4.901 14.575 20.111 1.00 83.00 276 GLY A C 1
ATOM 2191 O O . GLY A 1 276 ? -4.179 15.253 19.386 1.00 83.00 276 GLY A O 1
ATOM 2192 N N . GLU A 1 277 ? -4.432 13.938 21.189 1.00 80.00 277 GLU A N 1
ATOM 2193 C CA . GLU A 1 277 ? -3.012 13.970 21.573 1.00 80.00 277 GLU A CA 1
ATOM 2194 C C . GLU A 1 277 ? -2.105 13.242 20.570 1.00 80.00 277 GLU A C 1
ATOM 2196 O O . GLU A 1 277 ? -0.901 13.484 20.557 1.00 80.00 277 GLU A O 1
ATOM 2201 N N . TYR A 1 278 ? -2.684 12.392 19.718 1.00 86.75 278 TYR A N 1
ATOM 2202 C CA . TYR A 1 278 ? -1.996 11.692 18.637 1.00 86.75 278 TYR A CA 1
ATOM 2203 C C . TYR A 1 278 ? -2.144 12.399 17.287 1.00 86.75 278 TYR A C 1
ATOM 2205 O O . TYR A 1 278 ? -1.528 11.957 16.329 1.00 86.75 278 TYR A O 1
ATOM 2213 N N . GLY A 1 279 ? -2.942 13.468 17.184 1.00 84.88 279 GLY A N 1
ATOM 2214 C CA . GLY A 1 279 ? -3.215 14.140 15.908 1.00 84.88 279 GLY A CA 1
ATOM 2215 C C . GLY A 1 279 ? -4.398 13.584 15.115 1.00 84.88 279 GLY A C 1
ATOM 2216 O O . GLY A 1 279 ? -4.556 13.916 13.945 1.00 84.88 279 GLY A O 1
ATOM 2217 N N . ILE A 1 280 ? -5.257 12.774 15.739 1.00 89.50 280 ILE A N 1
ATOM 2218 C CA . ILE A 1 280 ? -6.387 12.116 15.070 1.00 89.50 280 ILE A CA 1
ATOM 2219 C C . ILE A 1 280 ? -7.702 12.740 15.545 1.00 89.50 280 ILE A C 1
ATOM 2221 O O . ILE A 1 280 ? -7.944 12.888 16.746 1.00 89.50 280 ILE A O 1
ATOM 2225 N N . HIS A 1 281 ? -8.589 13.074 14.604 1.00 87.25 281 HIS A N 1
ATOM 2226 C CA . HIS A 1 281 ? -9.874 13.714 14.887 1.00 87.25 281 HIS A CA 1
ATOM 2227 C C . HIS A 1 281 ? -10.921 12.700 15.382 1.00 87.25 281 HIS A C 1
ATOM 2229 O O . HIS A 1 281 ? -11.868 12.346 14.675 1.00 87.25 281 HIS A O 1
ATOM 2235 N N . GLN A 1 282 ? -10.753 12.239 16.621 1.00 87.62 282 GLN A N 1
ATOM 2236 C CA . GLN A 1 282 ? -11.695 11.376 17.337 1.00 87.62 282 GLN A CA 1
ATOM 2237 C C . GLN A 1 282 ? -11.840 11.883 18.778 1.00 87.62 282 GLN A C 1
ATOM 2239 O O . GLN A 1 282 ? -10.860 11.899 19.520 1.00 87.62 282 GLN A O 1
ATOM 2244 N N . PHE A 1 283 ? -13.045 12.331 19.156 1.00 82.50 283 PHE A N 1
ATOM 2245 C CA . PHE A 1 283 ? -13.307 13.038 20.426 1.00 82.50 283 PHE A CA 1
ATOM 2246 C C . PHE A 1 283 ? -14.678 12.734 21.045 1.00 82.50 283 PHE A C 1
ATOM 2248 O O . PHE A 1 283 ? -15.158 13.496 21.892 1.00 82.50 283 PHE A O 1
ATOM 2255 N N . ASP A 1 284 ? -15.351 11.694 20.567 1.00 82.62 284 ASP A N 1
ATOM 2256 C CA . ASP A 1 284 ? -16.691 11.309 20.987 1.00 82.62 284 ASP A CA 1
ATOM 2257 C C . ASP A 1 284 ? -16.773 9.811 21.309 1.00 82.62 284 ASP A C 1
ATOM 2259 O O . ASP A 1 284 ? -15.774 9.091 21.354 1.00 82.62 284 ASP A O 1
ATOM 2263 N N . GLU A 1 285 ? -17.985 9.353 21.611 1.00 89.75 285 GLU A N 1
ATOM 2264 C CA . GLU A 1 285 ? -18.257 7.939 21.834 1.00 89.75 285 GLU A CA 1
ATOM 2265 C C . GLU A 1 285 ? -18.054 7.143 20.542 1.00 89.75 285 GLU A C 1
ATOM 2267 O O . GLU A 1 285 ? -18.535 7.553 19.487 1.00 89.75 285 GLU A O 1
ATOM 2272 N N . ALA A 1 286 ? -17.387 5.999 20.632 1.00 93.94 286 ALA A N 1
ATOM 2273 C CA . ALA A 1 286 ? -17.178 5.081 19.527 1.00 93.94 286 ALA A CA 1
ATOM 2274 C C . ALA A 1 286 ? -17.535 3.650 19.937 1.00 93.94 286 ALA A C 1
ATOM 2276 O O . ALA A 1 286 ? -17.297 3.237 21.076 1.00 93.94 286 ALA A O 1
ATOM 2277 N N . LEU A 1 287 ? -18.096 2.908 18.984 1.00 97.38 287 LEU A N 1
ATOM 2278 C CA . LEU A 1 287 ? -18.145 1.452 19.018 1.00 97.38 287 LEU A CA 1
ATOM 2279 C C . LEU A 1 287 ? -16.851 0.949 18.382 1.00 97.38 287 LEU A C 1
ATOM 2281 O O . LEU A 1 287 ? -16.546 1.316 17.243 1.00 97.38 287 LEU A O 1
ATOM 2285 N N . VAL A 1 288 ? -16.101 0.145 19.129 1.00 97.81 288 VAL A N 1
ATOM 2286 C CA . VAL A 1 288 ? -14.826 -0.428 18.701 1.00 97.81 288 VAL A CA 1
ATOM 2287 C C . VAL A 1 288 ? -14.932 -1.944 18.775 1.00 97.81 288 VAL A C 1
ATOM 2289 O O . VAL A 1 288 ? -15.091 -2.495 19.855 1.00 97.81 288 VAL A O 1
ATOM 2292 N N . LEU A 1 289 ? -14.864 -2.612 17.632 1.00 98.50 289 LEU A N 1
ATOM 2293 C CA . LEU A 1 289 ? -14.599 -4.044 17.543 1.00 98.50 289 LEU A CA 1
ATOM 2294 C C . LEU A 1 289 ? -13.088 -4.242 17.582 1.00 98.50 289 LEU A C 1
ATOM 2296 O O . LEU A 1 289 ? -12.361 -3.473 16.946 1.00 98.50 289 LEU A O 1
ATOM 2300 N N . PHE A 1 290 ? -12.623 -5.243 18.322 1.00 98.31 290 PHE A N 1
ATOM 2301 C CA . PHE A 1 290 ? -11.188 -5.482 18.449 1.00 98.31 290 PHE A CA 1
ATOM 2302 C C . PHE A 1 290 ? -10.577 -5.874 17.103 1.00 98.31 290 PHE A C 1
ATOM 2304 O O . PHE A 1 290 ? -11.156 -6.674 16.367 1.00 98.31 290 PHE A O 1
ATOM 2311 N N . GLY A 1 291 ? -9.425 -5.289 16.767 1.00 96.88 291 GLY A N 1
ATOM 2312 C CA . GLY A 1 291 ? -8.821 -5.405 15.439 1.00 96.88 291 GLY A CA 1
ATOM 2313 C C . GLY A 1 291 ? -8.652 -6.848 14.962 1.00 96.88 291 GLY A C 1
ATOM 2314 O O . GLY A 1 291 ? -8.922 -7.129 13.799 1.00 96.88 291 GLY A O 1
ATOM 2315 N N . GLU A 1 292 ? -8.300 -7.756 15.869 1.00 97.12 292 GLU A N 1
ATOM 2316 C CA . GLU A 1 292 ? -8.049 -9.171 15.593 1.00 97.12 292 GLU A CA 1
ATOM 2317 C C . GLU A 1 292 ? -9.324 -9.941 15.210 1.00 97.12 292 GLU A C 1
ATOM 2319 O O . GLU A 1 292 ? -9.268 -10.843 14.380 1.00 97.12 292 GLU A O 1
ATOM 2324 N N . VAL A 1 293 ? -10.496 -9.550 15.732 1.00 97.25 293 VAL A N 1
ATOM 2325 C CA . VAL A 1 293 ? -11.770 -10.229 15.418 1.00 97.25 293 VAL A CA 1
ATOM 2326 C C . VAL A 1 293 ? -12.483 -9.639 14.199 1.00 97.25 293 VAL A C 1
ATOM 2328 O O . VAL A 1 293 ? -13.375 -10.276 13.636 1.00 97.25 293 VAL A O 1
ATOM 2331 N N . VAL A 1 294 ? -12.129 -8.418 13.779 1.00 96.94 294 VAL A N 1
ATOM 2332 C CA . VAL A 1 294 ? -12.808 -7.706 12.681 1.00 96.94 294 VAL A CA 1
ATOM 2333 C C . VAL A 1 294 ? -12.797 -8.486 11.358 1.00 96.94 294 VAL A C 1
ATOM 2335 O O . VAL A 1 294 ? -13.869 -8.552 10.751 1.00 96.94 294 VAL A O 1
ATOM 2338 N N . PRO A 1 295 ? -11.677 -9.081 10.891 1.00 93.94 295 PRO A N 1
ATOM 2339 C CA . PRO A 1 295 ? -11.658 -9.829 9.632 1.00 93.94 295 PRO A CA 1
ATOM 2340 C C . PRO A 1 295 ? -12.667 -10.981 9.618 1.00 93.94 295 PRO A C 1
ATOM 2342 O O . PRO A 1 295 ? -13.437 -11.121 8.670 1.00 93.94 295 PRO A O 1
ATOM 2345 N N . VAL A 1 296 ? -12.744 -11.735 10.715 1.00 94.94 296 VAL A N 1
ATOM 2346 C CA . VAL A 1 296 ? -13.668 -12.866 10.848 1.00 94.94 296 VAL A CA 1
ATOM 2347 C C . VAL A 1 296 ? -15.113 -12.403 11.016 1.00 94.94 296 VAL A C 1
ATOM 2349 O O . VAL A 1 296 ? -16.017 -12.959 10.400 1.00 94.94 296 VAL A O 1
ATOM 2352 N N . LEU A 1 297 ? -15.369 -11.339 11.783 1.00 95.50 297 LEU A N 1
ATOM 2353 C CA . LEU A 1 297 ? -16.713 -10.754 11.862 1.00 95.50 297 LEU A CA 1
ATOM 2354 C C . LEU A 1 297 ? -17.195 -10.249 10.498 1.00 95.50 297 LEU A C 1
ATOM 2356 O O . LEU A 1 297 ? -18.381 -10.366 10.191 1.00 95.50 297 LEU A O 1
ATOM 2360 N N . ARG A 1 298 ? -16.293 -9.696 9.680 1.00 92.12 298 ARG A N 1
ATOM 2361 C CA . ARG A 1 298 ? -16.585 -9.267 8.308 1.00 92.12 298 ARG A CA 1
ATOM 2362 C C . ARG A 1 298 ? -17.026 -10.454 7.459 1.00 92.12 298 ARG A C 1
ATOM 2364 O O . ARG A 1 298 ? -18.040 -10.341 6.782 1.00 92.12 298 ARG A O 1
ATOM 2371 N N . GLU A 1 299 ? -16.309 -11.571 7.542 1.00 90.94 299 GLU A N 1
ATOM 2372 C CA . GLU A 1 299 ? -16.657 -12.820 6.861 1.00 90.94 299 GLU A CA 1
ATOM 2373 C C . GLU A 1 299 ? -18.016 -13.364 7.333 1.00 90.94 299 GLU A C 1
ATOM 2375 O O . GLU A 1 299 ? -18.912 -13.566 6.522 1.00 90.94 299 GLU A O 1
ATOM 2380 N N . LEU A 1 300 ? -18.213 -13.530 8.645 1.00 92.50 300 LEU A N 1
ATOM 2381 C CA . LEU A 1 300 ? -19.423 -14.133 9.220 1.00 92.50 300 LEU A CA 1
ATOM 2382 C C . LEU A 1 300 ? -20.692 -13.289 9.018 1.00 92.50 300 LEU A C 1
ATOM 2384 O O . LEU A 1 300 ? -21.797 -13.830 8.958 1.00 92.50 300 LEU A O 1
ATOM 2388 N N . LEU A 1 301 ? -20.555 -11.960 8.969 1.00 90.50 301 LEU A N 1
ATOM 2389 C CA . LEU A 1 301 ? -21.673 -11.020 8.822 1.00 90.50 301 LEU A CA 1
ATOM 2390 C C . LEU A 1 301 ? -21.864 -10.536 7.377 1.00 90.50 301 LEU A C 1
ATOM 2392 O O . LEU A 1 301 ? -22.833 -9.816 7.093 1.00 90.50 301 LEU A O 1
ATOM 2396 N N . SER A 1 302 ? -20.964 -10.895 6.462 1.00 81.81 302 SER A N 1
ATOM 2397 C CA . SER A 1 302 ? -21.120 -10.625 5.036 1.00 81.81 302 SER A CA 1
ATOM 2398 C C . SER A 1 302 ? -21.714 -11.843 4.329 1.00 81.81 302 SER A C 1
ATOM 2400 O O . SER A 1 302 ? -21.305 -12.966 4.600 1.00 81.81 302 SER A O 1
ATOM 2402 N N . PRO A 1 303 ? -22.657 -11.661 3.390 1.00 62.16 303 PRO A N 1
ATOM 2403 C CA . PRO A 1 303 ? -22.935 -12.712 2.416 1.00 62.16 303 PRO A CA 1
ATOM 2404 C C . PRO A 1 303 ? -21.669 -13.014 1.594 1.00 62.16 303 PRO A C 1
ATOM 2406 O O . PRO A 1 303 ? -20.820 -12.126 1.442 1.00 62.16 303 PRO A O 1
ATOM 2409 N N . GLU A 1 304 ? -21.562 -14.243 1.067 1.00 60.12 304 GLU A N 1
ATOM 2410 C CA . GLU A 1 304 ? -20.513 -14.619 0.108 1.00 60.12 304 GLU A CA 1
ATOM 2411 C C . GLU A 1 304 ? -20.401 -13.534 -0.974 1.00 60.12 304 GLU A C 1
ATOM 2413 O O . GLU A 1 304 ? -21.429 -13.083 -1.497 1.00 60.12 304 GLU A O 1
ATOM 2418 N N . PRO A 1 305 ? -19.184 -13.051 -1.269 1.00 58.78 305 PRO A N 1
ATOM 2419 C CA . PRO A 1 305 ? -19.011 -11.935 -2.179 1.00 58.78 305 PRO A CA 1
ATOM 2420 C C . PRO A 1 305 ? -19.536 -12.318 -3.566 1.00 58.78 305 PRO A C 1
ATOM 2422 O O . PRO A 1 305 ? -19.092 -13.296 -4.165 1.00 58.78 305 PRO A O 1
ATOM 2425 N N . ALA A 1 306 ? -20.484 -11.536 -4.088 1.00 65.81 306 ALA A N 1
ATOM 2426 C CA . ALA A 1 306 ? -20.837 -11.618 -5.498 1.00 65.81 306 ALA A CA 1
ATOM 2427 C C . ALA A 1 306 ? -19.596 -11.264 -6.330 1.00 65.81 306 ALA A C 1
ATOM 2429 O O . ALA A 1 306 ? -18.856 -10.340 -5.979 1.00 65.81 306 ALA A O 1
ATOM 2430 N N . ALA A 1 307 ? -19.368 -11.996 -7.423 1.00 71.81 307 ALA A N 1
ATOM 2431 C CA . ALA A 1 307 ? -18.317 -11.651 -8.374 1.00 71.81 307 ALA A CA 1
ATOM 2432 C C . ALA A 1 307 ? -18.479 -10.184 -8.824 1.00 71.81 307 ALA A C 1
ATOM 2434 O O . ALA A 1 307 ? -19.617 -9.720 -8.941 1.00 71.81 307 ALA A O 1
ATOM 2435 N N . PRO A 1 308 ? -17.379 -9.444 -9.060 1.00 88.31 308 PRO A N 1
ATOM 2436 C CA . PRO A 1 308 ? -17.484 -8.074 -9.546 1.00 88.31 308 PRO A CA 1
ATOM 2437 C C . PRO A 1 308 ? -18.237 -8.038 -10.881 1.00 88.31 308 PRO A C 1
ATOM 2439 O O . PRO A 1 308 ? -18.004 -8.886 -11.744 1.00 88.31 308 PRO A O 1
ATOM 2442 N N . ASP A 1 309 ? -19.081 -7.022 -11.072 1.00 88.94 309 ASP A N 1
ATOM 2443 C CA . ASP A 1 309 ? -19.808 -6.802 -12.331 1.00 88.94 309 ASP A CA 1
ATOM 2444 C C . ASP A 1 309 ? -18.829 -6.546 -13.486 1.00 88.94 309 ASP A C 1
ATOM 2446 O O . ASP A 1 309 ? -19.054 -6.934 -14.633 1.00 88.94 309 ASP A O 1
ATOM 2450 N N . LEU A 1 310 ? -17.725 -5.868 -13.162 1.00 90.06 310 LEU A N 1
ATOM 2451 C CA . LEU A 1 310 ? -16.644 -5.544 -14.076 1.00 90.06 310 LEU A CA 1
ATOM 2452 C C . LEU A 1 310 ? -15.310 -5.616 -13.335 1.00 90.06 310 LEU A C 1
ATOM 2454 O O . LEU A 1 310 ? -15.113 -4.937 -12.327 1.00 90.06 310 LEU A O 1
ATOM 2458 N N . ALA A 1 311 ? -14.378 -6.395 -13.874 1.00 90.75 311 ALA A N 1
ATOM 2459 C CA . ALA A 1 311 ? -12.989 -6.421 -13.438 1.00 90.75 311 ALA A CA 1
ATOM 2460 C C . ALA A 1 311 ? -12.133 -5.557 -14.369 1.00 90.75 311 ALA A C 1
ATOM 2462 O O . ALA A 1 311 ? -12.227 -5.674 -15.591 1.00 90.75 311 ALA A O 1
ATOM 2463 N N . ARG A 1 312 ? -11.277 -4.709 -13.795 1.00 90.19 312 ARG A N 1
ATOM 2464 C CA . ARG A 1 312 ? -10.281 -3.933 -14.538 1.00 90.19 312 ARG A CA 1
ATOM 2465 C C . ARG A 1 312 ? -8.878 -4.364 -14.139 1.00 90.19 312 ARG A C 1
ATOM 2467 O O . ARG A 1 312 ? -8.597 -4.473 -12.946 1.00 90.19 312 ARG A O 1
ATOM 2474 N N . SER A 1 313 ? -8.010 -4.512 -15.135 1.00 89.62 313 SER A N 1
ATOM 2475 C CA . SER A 1 313 ? -6.584 -4.797 -14.974 1.00 89.62 313 SER A CA 1
ATOM 2476 C C . SER A 1 313 ? -5.758 -3.901 -15.892 1.00 89.62 313 SER A C 1
ATOM 2478 O O . SER A 1 313 ? -6.220 -3.552 -16.978 1.00 89.62 313 SER A O 1
ATOM 2480 N N . LEU A 1 314 ? -4.562 -3.510 -15.443 1.00 90.38 314 LEU A N 1
ATOM 2481 C CA . LEU A 1 314 ? -3.615 -2.697 -16.222 1.00 90.38 314 LEU A CA 1
ATOM 2482 C C . LEU A 1 314 ? -2.298 -3.418 -16.529 1.00 90.38 314 LEU A C 1
ATOM 2484 O O . LEU A 1 314 ? -1.546 -2.958 -17.385 1.00 90.38 314 LEU A O 1
ATOM 2488 N N . GLY A 1 315 ? -1.996 -4.523 -15.838 1.00 90.50 315 GLY A N 1
ATOM 2489 C CA . GLY A 1 315 ? -0.739 -5.254 -16.003 1.00 90.50 315 GLY A CA 1
ATOM 2490 C C . GLY A 1 315 ? 0.494 -4.339 -15.998 1.00 90.50 315 GLY A C 1
ATOM 2491 O O . GLY A 1 315 ? 0.678 -3.505 -15.117 1.00 90.50 315 GLY A O 1
ATOM 2492 N N . VAL A 1 316 ? 1.348 -4.474 -17.009 1.00 92.75 316 VAL A N 1
ATOM 2493 C CA . VAL A 1 316 ? 2.613 -3.724 -17.117 1.00 92.75 316 VAL A CA 1
ATOM 2494 C C . VAL A 1 316 ? 2.517 -2.450 -17.965 1.00 92.75 316 VAL A C 1
ATOM 2496 O O . VAL A 1 316 ? 3.547 -1.882 -18.321 1.00 92.75 316 VAL A O 1
ATOM 2499 N N . ASP A 1 317 ? 1.315 -1.952 -18.265 1.00 93.38 317 ASP A N 1
ATOM 2500 C CA . ASP A 1 317 ? 1.115 -0.818 -19.183 1.00 93.38 317 ASP A CA 1
ATOM 2501 C C . ASP A 1 317 ? 1.886 0.446 -18.767 1.00 93.38 317 ASP A C 1
ATOM 2503 O O . ASP A 1 317 ? 2.495 1.105 -19.611 1.00 93.38 317 ASP A O 1
ATOM 2507 N N . LEU A 1 318 ? 1.953 0.756 -17.463 1.00 95.19 318 LEU A N 1
ATOM 2508 C CA . LEU A 1 318 ? 2.758 1.884 -16.979 1.00 95.19 318 LEU A CA 1
ATOM 2509 C C . LEU A 1 318 ? 4.257 1.680 -17.240 1.00 95.19 318 LEU A C 1
ATOM 2511 O O . LEU A 1 318 ? 4.963 2.638 -17.550 1.00 95.19 318 LEU A O 1
ATOM 2515 N N . ILE A 1 319 ? 4.763 0.453 -17.090 1.00 95.31 319 ILE A N 1
ATOM 2516 C CA . ILE A 1 319 ? 6.176 0.144 -17.346 1.00 95.31 319 ILE A CA 1
ATOM 2517 C C . ILE A 1 319 ? 6.507 0.418 -18.807 1.00 95.31 319 ILE A C 1
ATOM 2519 O O . ILE A 1 319 ? 7.533 1.041 -19.091 1.00 95.31 319 ILE A O 1
ATOM 2523 N N . THR A 1 320 ? 5.612 0.021 -19.705 1.00 92.44 320 THR A N 1
ATOM 2524 C CA . THR A 1 320 ? 5.731 0.300 -21.131 1.00 92.44 320 THR A CA 1
ATOM 2525 C C . THR A 1 320 ? 5.678 1.799 -21.413 1.00 92.44 320 THR A C 1
ATOM 2527 O O . THR A 1 320 ? 6.530 2.307 -22.141 1.00 92.44 320 THR A O 1
ATOM 2530 N N . ASP A 1 321 ? 4.772 2.543 -20.775 1.00 94.81 321 ASP A N 1
ATOM 2531 C CA . ASP A 1 321 ? 4.702 4.002 -20.927 1.00 94.81 321 ASP A CA 1
ATOM 2532 C C . ASP A 1 321 ? 5.947 4.722 -20.384 1.00 94.81 321 ASP A C 1
ATOM 2534 O O . ASP A 1 321 ? 6.381 5.718 -20.969 1.00 94.81 321 ASP A O 1
ATOM 2538 N N . ILE A 1 322 ? 6.596 4.203 -19.333 1.00 95.81 322 ILE A N 1
ATOM 2539 C CA . ILE A 1 322 ? 7.912 4.695 -18.891 1.00 95.81 322 ILE A CA 1
ATOM 2540 C C . ILE A 1 322 ? 8.956 4.473 -19.989 1.00 95.81 322 ILE A C 1
ATOM 2542 O O . ILE A 1 322 ? 9.712 5.394 -20.300 1.00 95.81 322 ILE A O 1
ATOM 2546 N N . SER A 1 323 ? 9.002 3.285 -20.594 1.00 93.69 323 SER A N 1
ATOM 2547 C CA . SER A 1 323 ? 9.937 2.986 -21.686 1.00 93.69 323 SER A CA 1
ATOM 2548 C C . SER A 1 323 ? 9.696 3.888 -22.900 1.00 93.69 323 SER A C 1
ATOM 2550 O O . SER A 1 323 ? 10.641 4.487 -23.416 1.00 93.69 323 SER A O 1
ATOM 2552 N N . VAL A 1 324 ? 8.434 4.096 -23.294 1.00 92.19 324 VAL A N 1
ATOM 2553 C CA . VAL A 1 324 ? 8.044 5.036 -24.360 1.00 92.19 324 VAL A CA 1
ATOM 2554 C C . VAL A 1 324 ? 8.472 6.468 -24.022 1.00 92.19 324 VAL A C 1
ATOM 2556 O O . VAL A 1 324 ? 9.042 7.158 -24.870 1.00 92.19 324 VAL A O 1
ATOM 2559 N N . PHE A 1 325 ? 8.257 6.911 -22.780 1.00 93.88 325 PHE A N 1
ATOM 2560 C CA . PHE A 1 325 ? 8.666 8.234 -22.303 1.00 93.88 325 PHE A CA 1
ATOM 2561 C C . PHE A 1 325 ? 10.187 8.432 -22.378 1.00 93.88 325 PHE A C 1
ATOM 2563 O O . PHE A 1 325 ? 10.655 9.451 -22.892 1.00 93.88 325 PHE A O 1
ATOM 2570 N N . LEU A 1 326 ? 10.972 7.464 -21.893 1.00 93.88 326 LEU A N 1
ATOM 2571 C CA . LEU A 1 326 ? 12.435 7.542 -21.905 1.00 93.88 326 LEU A CA 1
ATOM 2572 C C . LEU A 1 326 ? 12.980 7.500 -23.338 1.00 93.88 326 LEU A C 1
ATOM 2574 O O . LEU A 1 326 ? 13.773 8.366 -23.703 1.00 93.88 326 LEU A O 1
ATOM 2578 N N . SER A 1 327 ? 12.484 6.578 -24.164 1.00 91.12 327 SER A N 1
ATOM 2579 C CA . SER A 1 327 ? 12.805 6.480 -25.592 1.00 91.12 327 SER A CA 1
ATOM 2580 C C . SER A 1 327 ? 12.533 7.796 -26.333 1.00 91.12 327 SER A C 1
ATOM 2582 O O . SER A 1 327 ? 13.360 8.268 -27.119 1.00 91.12 327 SER A O 1
ATOM 2584 N N . PHE A 1 328 ? 11.412 8.463 -26.042 1.00 89.94 328 PHE A N 1
ATOM 2585 C CA . PHE A 1 328 ? 11.118 9.761 -26.642 1.00 89.94 328 PHE A CA 1
ATOM 2586 C C . PHE A 1 328 ? 12.140 10.829 -26.249 1.00 89.94 328 PHE A C 1
ATOM 2588 O O . PHE A 1 328 ? 12.558 11.591 -27.118 1.00 89.94 328 PHE A O 1
ATOM 2595 N N . ILE A 1 329 ? 12.563 10.884 -24.980 1.00 89.25 329 ILE A N 1
ATOM 2596 C CA . ILE A 1 329 ? 13.586 11.837 -24.512 1.00 89.25 329 ILE A CA 1
ATOM 2597 C C . ILE A 1 329 ? 14.941 11.580 -25.178 1.00 89.25 329 ILE A C 1
ATOM 2599 O O . ILE A 1 329 ? 15.673 12.537 -25.431 1.00 89.25 329 ILE A O 1
ATOM 2603 N N . GLU A 1 330 ? 15.282 10.322 -25.473 1.00 87.44 330 GLU A N 1
ATOM 2604 C CA . GLU A 1 330 ? 16.524 9.984 -26.181 1.00 87.44 330 GLU A CA 1
ATOM 2605 C C . GLU A 1 330 ? 16.576 10.610 -27.575 1.00 87.44 330 GLU A C 1
ATOM 2607 O O . GLU A 1 330 ? 17.588 11.197 -27.959 1.00 87.44 330 GLU A O 1
ATOM 2612 N N . HIS A 1 331 ? 15.463 10.525 -28.303 1.00 85.00 331 HIS A N 1
ATOM 2613 C CA . HIS A 1 331 ? 15.388 10.895 -29.714 1.00 85.00 331 HIS A CA 1
ATOM 2614 C C . HIS A 1 331 ? 14.860 12.316 -29.955 1.00 85.00 331 HIS A C 1
ATOM 2616 O O . HIS A 1 331 ? 15.036 12.867 -31.043 1.00 85.00 331 HIS A O 1
ATOM 2622 N N . ASN A 1 332 ? 14.217 12.935 -28.960 1.00 84.62 332 ASN A N 1
ATOM 2623 C CA . ASN A 1 332 ? 13.588 14.247 -29.085 1.00 84.62 332 ASN A CA 1
ATOM 2624 C C . ASN A 1 332 ? 14.106 15.202 -28.000 1.00 84.62 332 ASN A C 1
ATOM 2626 O O . ASN A 1 332 ? 13.844 14.994 -26.814 1.00 84.62 332 ASN A O 1
ATOM 2630 N N . PRO A 1 333 ? 14.772 16.311 -28.368 1.00 77.88 333 PRO A N 1
ATOM 2631 C CA . PRO A 1 333 ? 15.250 17.272 -27.385 1.00 77.88 333 PRO A CA 1
ATOM 2632 C C . PRO A 1 333 ? 14.072 17.984 -26.704 1.00 77.88 333 PRO A C 1
ATOM 2634 O O . PRO A 1 333 ? 13.366 18.787 -27.320 1.00 77.88 333 PRO A O 1
ATOM 2637 N N . ILE A 1 334 ? 13.889 17.741 -25.405 1.00 83.75 334 ILE A N 1
ATOM 2638 C CA . ILE A 1 334 ? 12.905 18.458 -24.587 1.00 83.75 334 ILE A CA 1
ATOM 2639 C C . ILE A 1 334 ? 13.578 19.654 -23.913 1.00 83.75 334 ILE A C 1
ATOM 2641 O O . ILE A 1 334 ? 14.496 19.496 -23.109 1.00 83.75 334 ILE A O 1
ATOM 2645 N N . LYS A 1 335 ? 13.084 20.862 -24.201 1.00 83.75 335 LYS A N 1
ATOM 2646 C CA . LYS A 1 335 ? 13.477 22.099 -23.510 1.00 83.75 335 LYS A CA 1
ATOM 2647 C C . LYS A 1 335 ? 12.512 22.416 -22.373 1.00 83.75 335 LYS A C 1
ATOM 2649 O O . LYS A 1 335 ? 11.299 22.322 -22.545 1.00 83.75 335 LYS A O 1
ATOM 2654 N N . LEU A 1 336 ? 13.043 22.861 -21.240 1.00 84.81 336 LEU A N 1
ATOM 2655 C CA . LEU A 1 336 ? 12.257 23.382 -20.125 1.00 84.81 336 LEU A CA 1
ATOM 2656 C C . LEU A 1 336 ? 12.061 24.902 -20.253 1.00 84.81 336 LEU A C 1
ATOM 2658 O O . LEU A 1 336 ? 12.918 25.636 -20.760 1.00 84.81 336 LEU A O 1
ATOM 2662 N N . THR A 1 337 ? 10.926 25.396 -19.764 1.00 82.50 337 THR A N 1
ATOM 2663 C CA . THR A 1 337 ? 10.657 26.827 -19.589 1.00 82.50 337 THR A CA 1
ATOM 2664 C C . THR A 1 337 ? 11.597 27.430 -18.538 1.00 82.50 337 THR A C 1
ATOM 2666 O O . THR A 1 337 ? 12.309 26.723 -17.825 1.00 82.50 337 THR A O 1
ATOM 2669 N N . LEU A 1 338 ? 11.607 28.763 -18.402 1.00 76.75 338 LEU A N 1
ATOM 2670 C CA . LEU A 1 338 ? 12.343 29.437 -17.317 1.00 76.75 338 LEU A CA 1
ATOM 2671 C C . LEU A 1 338 ? 11.882 28.977 -15.924 1.00 76.75 338 LEU A C 1
ATOM 2673 O O . LEU A 1 338 ? 12.689 28.899 -15.008 1.00 76.75 338 LEU A O 1
ATOM 2677 N N . SER A 1 339 ? 10.606 28.610 -15.784 1.00 76.81 339 SER A N 1
ATOM 2678 C CA . SER A 1 339 ? 10.040 28.062 -14.548 1.00 76.81 339 SER A CA 1
ATOM 2679 C C . SER A 1 339 ? 10.294 26.556 -14.369 1.00 76.81 339 SER A C 1
ATOM 2681 O O . SER A 1 339 ? 9.721 25.956 -13.465 1.00 76.81 339 SER A O 1
ATOM 2683 N N . GLY A 1 340 ? 11.066 25.915 -15.256 1.00 73.56 340 GLY A N 1
ATOM 2684 C CA . GLY A 1 340 ? 11.382 24.486 -15.187 1.00 73.56 340 GLY A CA 1
ATOM 2685 C C . GLY A 1 340 ? 10.264 23.536 -15.633 1.00 73.56 340 GLY A C 1
ATOM 2686 O O . GLY A 1 340 ? 10.365 22.343 -15.363 1.00 73.56 340 GLY A O 1
ATOM 2687 N N . LYS A 1 341 ? 9.215 24.035 -16.303 1.00 80.56 341 LYS A N 1
ATOM 2688 C CA . LYS A 1 341 ? 8.109 23.215 -16.837 1.00 80.56 341 LYS A CA 1
ATOM 2689 C C . LYS A 1 341 ? 8.397 22.767 -18.270 1.00 80.56 341 LYS A C 1
ATOM 2691 O O . LYS A 1 341 ? 9.130 23.440 -18.987 1.00 80.56 341 LYS A O 1
ATOM 2696 N N . VAL A 1 342 ? 7.801 21.665 -18.711 1.00 80.69 342 VAL A N 1
ATOM 2697 C CA . VAL A 1 342 ? 7.900 21.200 -20.105 1.00 80.69 342 VAL A CA 1
ATOM 2698 C C . VAL A 1 342 ? 6.918 21.971 -21.003 1.00 80.69 342 VAL A C 1
ATOM 2700 O O . VAL A 1 342 ? 5.830 22.343 -20.565 1.00 80.69 342 VAL A O 1
ATOM 2703 N N . TYR A 1 343 ? 7.289 22.239 -22.261 1.00 79.94 343 TYR A N 1
ATOM 2704 C CA . TYR A 1 343 ? 6.379 22.848 -23.242 1.00 79.94 343 TYR A CA 1
ATOM 2705 C C . TYR A 1 343 ? 5.259 21.885 -23.666 1.00 79.94 343 TYR A C 1
ATOM 2707 O O . TYR A 1 343 ? 5.507 20.720 -23.970 1.00 79.94 343 TYR A O 1
ATOM 2715 N N . ARG A 1 344 ? 4.034 22.409 -23.813 1.00 82.06 344 ARG A N 1
ATOM 2716 C CA . ARG A 1 344 ? 2.825 21.635 -24.166 1.00 82.06 344 ARG A CA 1
ATOM 2717 C C . ARG A 1 344 ? 2.917 20.877 -25.499 1.00 82.06 344 ARG A C 1
ATOM 2719 O O . ARG A 1 344 ? 2.235 19.878 -25.683 1.00 82.06 344 ARG A O 1
ATOM 2726 N N . THR A 1 345 ? 3.746 21.338 -26.434 1.00 82.44 345 THR A N 1
ATOM 2727 C CA . THR A 1 345 ? 3.974 20.658 -27.720 1.00 82.44 345 THR A CA 1
ATOM 2728 C C . THR A 1 345 ? 4.694 19.321 -27.559 1.00 82.44 345 THR A C 1
ATOM 2730 O O . THR A 1 345 ? 4.396 18.395 -28.305 1.00 82.44 345 THR A O 1
ATOM 2733 N N . ALA A 1 346 ? 5.615 19.210 -26.597 1.00 77.81 346 ALA A N 1
ATOM 2734 C CA . ALA A 1 346 ? 6.288 17.952 -26.283 1.00 77.81 346 ALA A CA 1
ATOM 2735 C C . ALA A 1 346 ? 5.338 16.984 -25.565 1.00 77.81 346 ALA A C 1
ATOM 2737 O O . ALA A 1 346 ? 5.324 15.808 -25.903 1.00 77.81 346 ALA A O 1
ATOM 2738 N N . VAL A 1 347 ? 4.502 17.502 -24.654 1.00 82.75 347 VAL A N 1
ATOM 2739 C CA . VAL A 1 347 ? 3.468 16.721 -23.953 1.00 82.75 347 VAL A CA 1
ATOM 2740 C C . VAL A 1 347 ? 2.529 16.054 -24.962 1.00 82.75 347 VAL A C 1
ATOM 2742 O O . VAL A 1 347 ? 2.463 14.833 -25.008 1.00 82.75 347 VAL A O 1
ATOM 2745 N N . ARG A 1 348 ? 1.916 16.834 -25.865 1.00 84.00 348 ARG A N 1
ATOM 2746 C CA . ARG A 1 348 ? 0.949 16.318 -26.856 1.00 84.00 348 ARG A CA 1
ATOM 2747 C C . ARG A 1 348 ? 1.492 15.219 -27.765 1.00 84.00 348 ARG A C 1
ATOM 2749 O O . ARG A 1 348 ? 0.783 14.271 -28.055 1.00 84.00 348 ARG A O 1
ATOM 2756 N N . LYS A 1 349 ? 2.743 15.338 -28.222 1.00 81.94 349 LYS A N 1
ATOM 2757 C CA . LYS A 1 349 ? 3.358 14.316 -29.089 1.00 81.94 349 LYS A CA 1
ATOM 2758 C C . LYS A 1 349 ? 3.513 12.965 -28.389 1.00 81.94 349 LYS A C 1
ATOM 2760 O O . LYS A 1 349 ? 3.544 11.944 -29.062 1.00 81.94 349 LYS A O 1
ATOM 2765 N N . LEU A 1 350 ? 3.676 12.981 -27.069 1.00 81.69 350 LEU A N 1
ATOM 2766 C CA . LEU A 1 350 ? 3.877 11.783 -26.270 1.00 81.69 350 LEU A CA 1
ATOM 2767 C C . LEU A 1 350 ? 2.550 11.164 -25.815 1.00 81.69 350 LEU A C 1
ATOM 2769 O O . LEU A 1 350 ? 2.452 9.945 -25.737 1.00 81.69 350 LEU A O 1
ATOM 2773 N N . GLU A 1 351 ? 1.531 11.994 -25.566 1.00 82.50 351 GLU A N 1
ATOM 2774 C CA . GLU A 1 351 ? 0.184 11.541 -25.191 1.00 82.50 351 GLU A CA 1
ATOM 2775 C C . GLU A 1 351 ? -0.377 10.516 -26.187 1.00 82.50 351 GLU A C 1
ATOM 2777 O O . GLU A 1 351 ? -0.900 9.490 -25.761 1.00 82.50 351 GLU A O 1
ATOM 2782 N N . ASP A 1 352 ? -0.200 10.747 -27.493 1.00 80.31 352 ASP 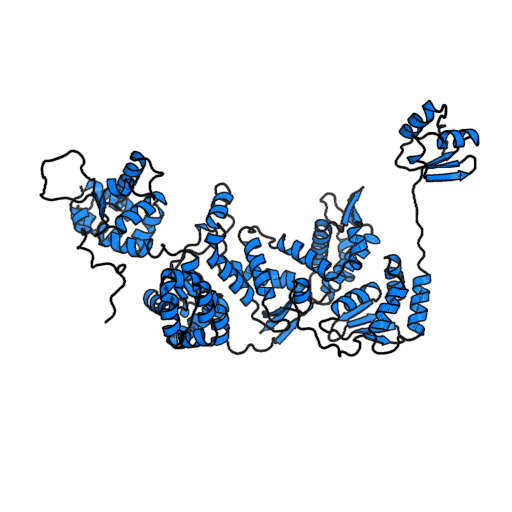A N 1
ATOM 2783 C CA . ASP A 1 352 ? -0.674 9.834 -28.544 1.00 80.31 352 ASP A CA 1
ATOM 2784 C C . ASP A 1 352 ? 0.063 8.481 -28.535 1.00 80.31 352 ASP A C 1
ATOM 2786 O O . ASP A 1 352 ? -0.493 7.458 -28.946 1.00 80.31 352 ASP A O 1
ATOM 2790 N N . ALA A 1 353 ? 1.310 8.457 -28.052 1.00 84.00 353 ALA A N 1
ATOM 2791 C CA . ALA A 1 353 ? 2.149 7.262 -28.016 1.00 84.00 353 ALA A CA 1
ATOM 2792 C C . ALA A 1 353 ? 1.859 6.367 -26.800 1.00 84.00 353 ALA A C 1
ATOM 2794 O O . ALA A 1 353 ? 2.043 5.151 -26.892 1.00 84.00 353 ALA A O 1
ATOM 2795 N N . PHE A 1 354 ? 1.342 6.926 -25.70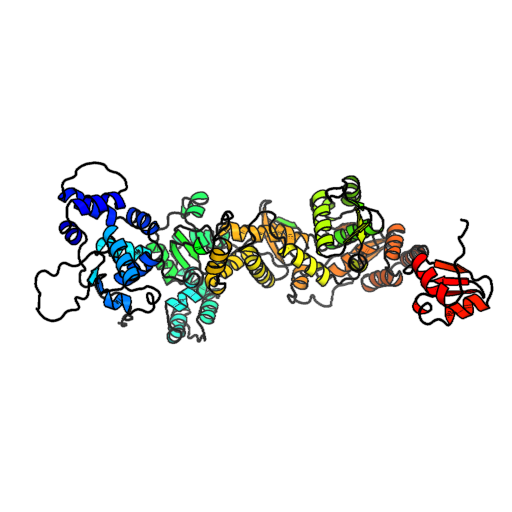5 1.00 90.19 354 PHE A N 1
ATOM 2796 C CA . PHE A 1 354 ? 1.080 6.184 -24.473 1.00 90.19 354 PHE A CA 1
ATOM 2797 C C . PHE A 1 354 ? -0.075 5.184 -24.569 1.00 90.19 354 PHE A C 1
ATOM 2799 O O . PHE A 1 354 ? -1.122 5.456 -25.154 1.00 90.19 354 PHE A O 1
ATOM 2806 N N . ILE A 1 355 ? 0.103 4.033 -23.930 1.00 87.44 355 ILE A N 1
ATOM 2807 C CA . ILE A 1 355 ? -0.866 2.945 -23.839 1.00 87.44 355 ILE A CA 1
ATOM 2808 C C . ILE A 1 355 ? -1.988 3.311 -22.872 1.00 87.44 355 ILE A C 1
ATOM 2810 O O . ILE A 1 355 ? -3.157 3.256 -23.261 1.00 87.44 355 ILE A O 1
ATOM 2814 N N . LEU A 1 356 ? -1.658 3.743 -21.650 1.00 90.31 356 LEU A N 1
ATOM 2815 C CA . LEU A 1 356 ? -2.649 3.959 -20.592 1.00 90.31 356 LEU A CA 1
ATOM 2816 C C . LEU A 1 356 ? -3.760 4.951 -20.977 1.00 90.31 356 LEU A C 1
ATOM 2818 O O . LEU A 1 356 ? -4.926 4.642 -20.710 1.00 90.31 356 LEU A O 1
ATOM 2822 N N . PRO A 1 357 ? -3.489 6.102 -21.627 1.00 88.19 357 PRO A N 1
ATOM 2823 C CA . PRO A 1 357 ? -4.551 7.008 -22.059 1.00 88.19 357 PRO A CA 1
ATOM 2824 C C . PRO A 1 357 ? -5.514 6.392 -23.075 1.00 88.19 357 PRO A C 1
ATOM 2826 O O . PRO A 1 357 ? -6.683 6.776 -23.106 1.00 88.19 357 PRO A O 1
ATOM 2829 N N . ARG A 1 358 ? -5.057 5.417 -23.874 1.00 83.56 358 ARG A N 1
ATOM 2830 C CA . ARG A 1 358 ? -5.891 4.714 -24.860 1.00 83.56 358 ARG A CA 1
ATOM 2831 C C . ARG A 1 358 ? -6.724 3.596 -24.233 1.00 83.56 358 ARG A C 1
ATOM 2833 O O . ARG A 1 358 ? -7.842 3.369 -24.686 1.00 83.56 358 ARG A O 1
ATOM 2840 N N . THR A 1 359 ? -6.201 2.910 -23.214 1.00 79.12 359 THR A N 1
ATOM 2841 C CA . THR A 1 359 ? -6.809 1.683 -22.661 1.00 79.12 359 THR A CA 1
ATOM 2842 C C . THR A 1 359 ? -7.579 1.893 -21.357 1.00 79.12 359 THR A C 1
ATOM 2844 O O . THR A 1 359 ? -8.537 1.174 -21.086 1.00 79.12 359 THR A O 1
ATOM 2847 N N . SER A 1 360 ? -7.201 2.882 -20.543 1.00 78.25 360 SER A N 1
ATOM 2848 C CA . SER A 1 360 ? -7.651 2.981 -19.142 1.00 78.25 360 SER A CA 1
ATOM 2849 C C . SER A 1 360 ? -8.325 4.305 -18.769 1.00 78.25 360 SER A C 1
ATOM 2851 O O . SER A 1 360 ? -8.824 4.454 -17.653 1.00 78.25 360 SER A O 1
ATOM 2853 N N . GLY A 1 361 ? -8.357 5.277 -19.688 1.00 77.88 361 GLY A N 1
ATOM 2854 C CA . GLY A 1 361 ? -8.923 6.608 -19.443 1.00 77.88 361 GLY A CA 1
ATOM 2855 C C . GLY A 1 361 ? -8.065 7.505 -18.541 1.00 77.88 361 GLY A C 1
ATOM 2856 O O . GLY A 1 361 ? -8.525 8.567 -18.118 1.00 77.88 361 GLY A O 1
ATOM 2857 N N . VAL A 1 362 ? -6.824 7.104 -18.242 1.00 85.81 362 VAL A N 1
ATOM 2858 C CA . VAL A 1 362 ? -5.838 7.950 -17.555 1.00 85.81 362 VAL A CA 1
ATOM 2859 C C . VAL A 1 362 ? -5.517 9.165 -18.431 1.00 85.81 362 VAL A C 1
ATOM 2861 O O . VAL A 1 362 ? -5.188 9.034 -19.605 1.00 85.81 362 VAL A O 1
ATOM 2864 N N . GLY A 1 363 ? -5.600 10.372 -17.868 1.00 88.50 363 GLY A N 1
ATOM 2865 C CA . GLY A 1 363 ? -5.307 11.595 -18.617 1.00 88.50 363 GLY A CA 1
ATOM 2866 C C . GLY A 1 363 ? -3.839 11.665 -19.049 1.00 88.50 363 GLY A C 1
ATOM 2867 O O . GLY A 1 363 ? -2.950 11.592 -18.201 1.00 88.50 363 GLY A O 1
ATOM 2868 N N . GLY A 1 364 ? -3.587 11.856 -20.348 1.00 87.56 364 GLY A N 1
ATOM 2869 C CA . GLY A 1 364 ? -2.235 11.923 -20.915 1.00 87.56 364 GLY A CA 1
ATOM 2870 C C . GLY A 1 364 ? -1.345 13.000 -20.277 1.00 87.56 364 GLY A C 1
ATOM 2871 O O . GLY A 1 364 ? -0.214 12.709 -19.896 1.00 87.56 364 GLY A O 1
ATOM 2872 N N . ASP A 1 365 ? -1.875 14.208 -20.070 1.00 87.44 365 ASP A N 1
ATOM 2873 C CA . ASP A 1 365 ? -1.162 15.332 -19.442 1.00 87.44 365 ASP A CA 1
ATOM 2874 C C . ASP A 1 365 ? -0.723 14.999 -18.010 1.00 87.44 365 ASP A C 1
ATOM 2876 O O . ASP A 1 365 ? 0.426 15.223 -17.623 1.00 87.44 365 ASP A O 1
ATOM 2880 N N . TRP A 1 366 ? -1.621 14.377 -17.239 1.00 89.75 366 TRP A N 1
ATOM 2881 C CA . TRP A 1 366 ? -1.309 13.916 -15.889 1.00 89.75 366 TRP A CA 1
ATOM 2882 C C . TRP A 1 366 ? -0.233 12.830 -15.909 1.00 89.75 366 TRP A C 1
ATOM 2884 O O . TRP A 1 366 ? 0.734 12.922 -15.151 1.00 89.75 366 TRP A O 1
ATOM 2894 N N . LEU A 1 367 ? -0.369 11.836 -16.794 1.00 91.62 367 LEU A N 1
ATOM 2895 C CA . LEU A 1 367 ? 0.588 10.739 -16.915 1.00 91.62 367 LEU A CA 1
ATOM 2896 C C . LEU A 1 367 ? 1.972 11.261 -17.298 1.00 91.62 367 LEU A C 1
ATOM 2898 O O . LEU A 1 367 ? 2.958 10.890 -16.669 1.00 91.62 367 LEU A O 1
ATOM 2902 N N . PHE A 1 368 ? 2.051 12.183 -18.258 1.00 91.06 368 PHE A N 1
ATOM 2903 C CA . PHE A 1 368 ? 3.300 12.839 -18.632 1.00 91.06 368 PHE A CA 1
ATOM 2904 C C . PHE A 1 368 ? 3.992 13.461 -17.413 1.00 91.06 368 PHE A C 1
ATOM 2906 O O . PHE A 1 368 ? 5.180 13.228 -17.181 1.00 91.06 368 PHE A O 1
ATOM 2913 N N . HIS A 1 369 ? 3.255 14.251 -16.627 1.00 89.12 369 HIS A N 1
ATOM 2914 C CA . HIS A 1 369 ? 3.801 14.914 -15.446 1.00 89.12 369 HIS A CA 1
ATOM 2915 C C . HIS A 1 369 ? 4.237 13.912 -14.375 1.00 89.12 369 HIS A C 1
ATOM 2917 O O . HIS A 1 369 ? 5.334 14.042 -13.832 1.00 89.12 369 HIS A O 1
ATOM 2923 N N . TYR A 1 370 ? 3.435 12.874 -14.146 1.00 91.69 370 TYR A N 1
ATOM 2924 C CA . TYR A 1 370 ? 3.769 11.792 -13.229 1.00 91.69 370 TYR A CA 1
ATOM 2925 C C . TYR A 1 370 ? 5.066 11.071 -13.630 1.00 91.69 370 TYR A C 1
ATOM 2927 O O . TYR A 1 370 ? 5.961 10.899 -12.801 1.00 91.69 370 TYR A O 1
ATOM 2935 N N . LEU A 1 371 ? 5.205 10.702 -14.908 1.00 94.06 371 LEU A N 1
ATOM 2936 C CA . LEU A 1 371 ? 6.394 10.030 -15.438 1.00 94.06 371 LEU A CA 1
ATOM 2937 C C . LEU A 1 371 ? 7.630 10.929 -15.407 1.00 94.06 371 LEU A C 1
ATOM 2939 O O . LEU A 1 371 ? 8.721 10.459 -15.087 1.00 94.06 371 LEU A O 1
ATOM 2943 N N . PHE A 1 372 ? 7.466 12.223 -15.684 1.00 91.69 372 PHE A N 1
ATOM 2944 C CA . PHE A 1 372 ? 8.549 13.195 -15.579 1.00 91.69 372 PHE A CA 1
ATOM 2945 C C . PHE A 1 372 ? 9.065 13.310 -14.140 1.00 91.69 372 PHE A C 1
ATOM 2947 O O . PHE A 1 372 ? 10.276 13.230 -13.915 1.00 91.69 372 PHE A O 1
ATOM 2954 N N . ASP A 1 373 ? 8.164 13.453 -13.167 1.00 91.62 373 ASP A N 1
ATOM 2955 C CA . ASP A 1 373 ? 8.524 13.564 -11.753 1.00 91.62 373 ASP A CA 1
ATOM 2956 C C . ASP A 1 373 ? 9.155 12.266 -11.236 1.00 91.62 373 ASP A C 1
ATOM 2958 O O . ASP A 1 373 ? 10.193 12.309 -10.568 1.00 91.62 373 ASP A O 1
ATOM 2962 N N . PHE A 1 374 ? 8.603 11.110 -11.619 1.00 94.81 374 PHE A N 1
ATOM 2963 C CA . PHE A 1 374 ? 9.191 9.800 -11.340 1.00 94.81 374 PHE A CA 1
ATOM 2964 C C . PHE A 1 374 ? 10.608 9.687 -11.913 1.00 94.81 374 PHE A C 1
ATOM 2966 O O . PHE A 1 374 ? 11.550 9.362 -11.188 1.00 94.81 374 PHE A O 1
ATOM 2973 N N . ALA A 1 375 ? 10.787 9.995 -13.199 1.00 95.12 375 ALA A N 1
ATOM 2974 C CA . ALA A 1 375 ? 12.067 9.861 -13.881 1.00 95.12 375 ALA A CA 1
ATOM 2975 C C . ALA A 1 375 ? 13.126 10.828 -13.325 1.00 95.12 375 ALA A C 1
ATOM 2977 O O . ALA A 1 375 ? 14.294 10.446 -13.205 1.00 95.12 375 ALA A O 1
ATOM 2978 N N . MET A 1 376 ? 12.735 12.048 -12.938 1.00 92.12 376 MET A N 1
ATOM 2979 C CA . MET A 1 376 ? 13.607 12.993 -12.232 1.00 92.12 376 MET A CA 1
ATOM 2980 C C . MET A 1 376 ? 13.991 12.471 -10.841 1.00 92.12 376 MET A C 1
ATOM 2982 O O . MET A 1 376 ? 15.178 12.419 -10.519 1.00 92.12 376 MET A O 1
ATOM 2986 N N . ALA A 1 377 ? 13.016 12.047 -10.028 1.00 92.81 377 ALA A N 1
ATOM 2987 C CA . ALA A 1 377 ? 13.253 11.557 -8.666 1.00 92.81 377 ALA A CA 1
ATOM 2988 C C . ALA A 1 377 ? 14.126 10.292 -8.642 1.00 92.81 377 ALA A C 1
ATOM 2990 O O . ALA A 1 377 ? 14.951 10.104 -7.751 1.00 92.81 377 ALA A O 1
ATOM 2991 N N . GLN A 1 378 ? 13.982 9.442 -9.657 1.00 94.44 378 GLN A N 1
ATOM 2992 C CA . GLN A 1 378 ? 14.755 8.217 -9.830 1.00 94.44 378 GLN A CA 1
ATOM 2993 C C . GLN A 1 378 ? 16.084 8.424 -10.574 1.00 94.44 378 GLN A C 1
ATOM 2995 O O . GLN A 1 378 ? 16.787 7.443 -10.848 1.00 94.44 378 GLN A O 1
ATOM 3000 N N . ALA A 1 379 ? 16.436 9.673 -10.905 1.00 94.38 379 ALA A N 1
ATOM 3001 C CA . ALA A 1 379 ? 17.623 10.044 -11.675 1.00 94.38 379 ALA A CA 1
ATOM 3002 C C . ALA A 1 379 ? 17.758 9.273 -13.005 1.00 94.38 379 ALA A C 1
ATOM 3004 O O . ALA A 1 379 ? 18.867 8.948 -13.437 1.00 94.38 379 ALA A O 1
ATOM 3005 N N . LEU A 1 380 ? 16.632 8.947 -13.647 1.00 95.38 380 LEU A N 1
ATOM 3006 C CA . LEU A 1 380 ? 16.578 8.405 -15.011 1.00 95.38 380 LEU A CA 1
ATOM 3007 C C . LEU A 1 380 ? 16.824 9.511 -16.041 1.00 95.38 380 LEU A C 1
ATOM 3009 O O . LEU A 1 380 ? 17.436 9.281 -17.082 1.00 95.38 380 LEU A O 1
ATOM 3013 N N . ILE A 1 381 ? 16.402 10.729 -15.707 1.00 94.00 381 ILE A N 1
ATOM 3014 C CA . ILE A 1 381 ? 16.645 11.940 -16.483 1.00 94.00 381 ILE A CA 1
ATOM 3015 C C . ILE A 1 381 ? 17.302 13.009 -15.611 1.00 94.00 381 ILE A C 1
ATOM 3017 O O . ILE A 1 381 ? 17.217 12.981 -14.383 1.00 94.00 381 ILE A O 1
ATOM 3021 N N . THR A 1 382 ? 17.980 13.950 -16.257 1.00 91.75 382 THR A N 1
ATOM 3022 C CA . THR A 1 382 ? 18.605 15.103 -15.609 1.00 91.75 382 THR A CA 1
ATOM 3023 C C . THR A 1 382 ? 18.428 16.366 -16.445 1.00 91.75 382 THR A C 1
ATOM 3025 O O . THR A 1 382 ? 18.155 16.313 -17.649 1.00 91.75 382 THR A O 1
ATOM 3028 N N . ARG A 1 383 ? 18.601 17.523 -15.804 1.00 88.75 383 ARG A N 1
ATOM 3029 C CA . ARG A 1 383 ? 18.639 18.824 -16.474 1.00 88.75 383 ARG A CA 1
ATOM 3030 C C . ARG A 1 383 ? 20.062 19.060 -16.976 1.00 88.75 383 ARG A C 1
ATOM 3032 O O . ARG A 1 383 ? 20.973 19.244 -16.178 1.00 88.75 383 ARG A O 1
ATOM 3039 N N . GLY A 1 384 ? 20.245 19.023 -18.290 1.00 78.75 384 GLY A N 1
ATOM 3040 C CA . GLY A 1 384 ? 21.494 19.392 -18.948 1.00 78.75 384 GLY A CA 1
ATOM 3041 C C . GLY A 1 384 ? 21.587 20.891 -19.242 1.00 78.75 384 GLY A C 1
ATOM 3042 O O . GLY A 1 384 ? 20.681 21.675 -18.939 1.00 78.75 384 GLY A O 1
ATOM 3043 N N . ASP A 1 385 ? 22.680 21.277 -19.896 1.00 74.75 385 ASP A N 1
ATOM 3044 C CA . ASP A 1 385 ? 22.953 22.668 -20.263 1.00 74.75 385 ASP A CA 1
ATOM 3045 C C . ASP A 1 385 ? 21.841 23.270 -21.130 1.00 74.75 385 ASP A C 1
ATOM 3047 O O . ASP A 1 385 ? 21.187 22.589 -21.931 1.00 74.75 385 ASP A O 1
ATOM 3051 N N . GLY A 1 386 ? 21.601 24.571 -20.956 1.00 75.50 386 GLY A N 1
ATOM 3052 C CA . GLY A 1 386 ? 20.609 25.300 -21.746 1.00 75.50 386 GLY A CA 1
ATOM 3053 C C . GLY A 1 386 ? 19.150 24.897 -21.487 1.00 75.50 386 GLY A C 1
ATOM 3054 O O . GLY A 1 386 ? 18.300 25.199 -22.325 1.00 75.50 386 GLY A O 1
ATOM 3055 N N . ARG A 1 387 ? 18.844 24.271 -20.335 1.00 80.75 387 ARG A N 1
ATOM 3056 C CA . ARG A 1 387 ? 17.502 23.785 -19.931 1.00 80.75 387 ARG A CA 1
ATOM 3057 C C . ARG A 1 387 ? 16.992 22.586 -20.740 1.00 80.75 387 ARG A C 1
ATOM 3059 O O . ARG A 1 387 ? 15.783 22.369 -20.804 1.00 80.75 387 ARG A O 1
ATOM 3066 N N . ASN A 1 388 ? 17.884 21.816 -21.353 1.00 86.31 388 ASN A N 1
ATOM 3067 C CA . ASN A 1 388 ? 17.506 20.572 -22.021 1.00 86.31 388 ASN A CA 1
ATOM 3068 C C . ASN A 1 388 ? 17.360 19.433 -21.004 1.00 86.31 388 ASN A C 1
ATOM 3070 O O . ASN A 1 388 ? 18.124 19.351 -20.044 1.00 86.31 388 ASN A O 1
ATOM 3074 N N . VAL A 1 389 ? 16.417 18.528 -21.232 1.00 89.88 389 VAL A N 1
ATOM 3075 C CA . VAL A 1 389 ? 16.319 17.261 -20.497 1.00 89.88 389 VAL A CA 1
ATOM 3076 C C . VAL A 1 389 ? 17.197 16.232 -21.204 1.00 89.88 389 VAL A C 1
ATOM 3078 O O . VAL A 1 389 ? 17.147 16.120 -22.427 1.00 89.88 389 VAL A O 1
ATOM 3081 N N . LYS A 1 390 ? 18.022 15.504 -20.447 1.00 90.31 390 LYS A N 1
ATOM 3082 C CA . LYS A 1 390 ? 18.893 14.437 -20.963 1.00 90.31 390 LYS A CA 1
ATOM 3083 C C . LYS A 1 390 ? 18.647 13.143 -20.190 1.00 90.31 390 LYS A C 1
ATOM 3085 O O . LYS A 1 390 ? 18.455 13.184 -18.974 1.00 90.31 390 LYS A O 1
ATOM 3090 N N . LEU A 1 391 ? 18.713 12.002 -20.875 1.00 91.94 391 LEU A N 1
ATOM 3091 C CA . LEU A 1 391 ? 18.770 10.691 -20.226 1.00 91.94 391 LEU A CA 1
ATOM 3092 C C . LEU A 1 391 ? 20.101 10.498 -19.504 1.00 91.94 391 LEU A C 1
ATOM 3094 O O . LEU A 1 391 ? 21.168 10.817 -20.036 1.00 91.94 391 LEU A O 1
ATOM 3098 N N . THR A 1 392 ? 20.037 9.919 -18.312 1.00 92.94 392 THR A N 1
ATOM 3099 C CA . THR A 1 392 ? 21.222 9.427 -17.605 1.00 92.94 392 THR A CA 1
ATOM 3100 C C . THR A 1 392 ? 21.567 8.009 -18.067 1.00 92.94 392 THR A C 1
ATOM 3102 O O . THR A 1 392 ? 20.794 7.360 -18.774 1.00 92.94 392 THR A O 1
ATOM 3105 N N . ILE A 1 393 ? 22.704 7.478 -17.607 1.00 90.50 393 ILE A N 1
ATOM 3106 C CA . ILE A 1 393 ? 23.054 6.060 -17.799 1.00 90.50 393 ILE A CA 1
ATOM 3107 C C . ILE A 1 393 ? 21.952 5.146 -17.236 1.00 90.50 393 ILE A C 1
ATOM 3109 O O . ILE A 1 393 ? 21.608 4.150 -17.864 1.00 90.50 393 ILE A O 1
ATOM 3113 N N . LYS A 1 394 ? 21.351 5.513 -16.091 1.00 92.88 394 LYS A N 1
ATOM 3114 C CA . LYS A 1 394 ? 20.238 4.763 -15.483 1.00 92.88 394 LYS A CA 1
ATOM 3115 C C . LYS A 1 394 ? 18.963 4.819 -16.324 1.00 92.88 394 LYS A C 1
ATOM 3117 O O . LYS A 1 394 ? 18.211 3.853 -16.321 1.00 92.88 394 LYS A O 1
ATOM 3122 N N . GLY A 1 395 ? 18.706 5.943 -16.996 1.00 92.75 395 GLY A N 1
ATOM 3123 C CA . GLY A 1 395 ? 17.593 6.082 -17.936 1.00 92.75 395 GLY A CA 1
ATOM 3124 C C . GLY A 1 395 ? 17.752 5.154 -19.135 1.00 92.75 395 GLY A C 1
ATOM 3125 O O . GLY A 1 395 ? 16.856 4.372 -19.421 1.00 92.75 395 GLY A O 1
ATOM 3126 N N . ARG A 1 396 ? 18.932 5.166 -19.766 1.00 90.31 396 ARG A N 1
ATOM 3127 C CA . ARG A 1 396 ? 19.239 4.309 -20.927 1.00 90.31 396 ARG A CA 1
ATOM 3128 C C . ARG A 1 396 ? 19.236 2.815 -20.602 1.00 90.31 396 ARG A C 1
ATOM 3130 O O . ARG A 1 396 ? 18.969 1.991 -21.464 1.00 90.31 396 ARG A O 1
ATOM 3137 N N . SER A 1 397 ? 19.546 2.439 -19.360 1.00 90.81 397 SER A N 1
ATOM 3138 C CA . SER A 1 397 ? 19.505 1.041 -18.918 1.00 90.81 397 SER A CA 1
ATOM 3139 C C . SER A 1 397 ? 18.155 0.607 -18.335 1.00 90.81 397 SER A C 1
ATOM 3141 O O . SER A 1 397 ? 18.051 -0.526 -17.853 1.00 90.81 397 SER A O 1
ATOM 3143 N N . TRP A 1 398 ? 17.121 1.461 -18.380 1.00 93.00 398 TRP A N 1
ATOM 3144 C CA . TRP A 1 398 ? 15.802 1.154 -17.823 1.00 93.00 398 TRP A CA 1
ATOM 3145 C C . TRP A 1 398 ? 15.241 -0.148 -18.384 1.00 93.00 398 TRP A C 1
ATOM 3147 O O . TRP A 1 398 ? 14.920 -1.040 -17.606 1.00 93.00 398 TRP A O 1
ATOM 3157 N N . ASP A 1 399 ? 15.215 -0.323 -19.705 1.00 90.31 399 ASP A N 1
ATOM 3158 C CA . ASP A 1 399 ? 14.602 -1.507 -20.318 1.00 90.31 399 ASP A CA 1
ATOM 3159 C C . ASP A 1 399 ? 15.288 -2.816 -19.938 1.00 90.31 399 ASP A C 1
ATOM 3161 O O . ASP A 1 399 ? 14.615 -3.833 -19.789 1.00 90.31 399 ASP A O 1
ATOM 3165 N N . ARG A 1 400 ? 16.603 -2.772 -19.695 1.00 88.75 400 ARG A N 1
ATOM 3166 C CA . ARG A 1 400 ? 17.413 -3.915 -19.242 1.00 88.75 400 ARG A CA 1
ATOM 3167 C C . ARG A 1 400 ? 17.286 -4.191 -17.743 1.00 88.75 400 ARG A C 1
ATOM 3169 O O . ARG A 1 400 ? 17.816 -5.183 -17.254 1.00 88.75 400 ARG A O 1
ATOM 3176 N N . THR A 1 401 ? 16.643 -3.301 -16.993 1.00 91.75 401 THR A N 1
ATOM 3177 C CA . THR A 1 401 ? 16.411 -3.491 -15.562 1.00 91.75 401 THR A CA 1
ATOM 3178 C C . THR A 1 401 ? 15.322 -4.555 -15.360 1.00 91.75 401 THR A C 1
ATOM 3180 O O . THR A 1 401 ? 14.277 -4.442 -16.004 1.00 91.75 401 THR A O 1
ATOM 3183 N N . PRO A 1 402 ? 15.516 -5.549 -14.468 1.00 90.94 402 PRO A N 1
ATOM 3184 C CA . PRO A 1 402 ? 14.483 -6.539 -14.156 1.00 90.94 402 PRO A CA 1
ATOM 3185 C C . PRO A 1 402 ? 13.166 -5.888 -13.718 1.00 90.94 402 PRO A C 1
ATOM 3187 O O . PRO A 1 402 ? 13.184 -4.840 -13.055 1.00 90.94 402 PRO A O 1
ATOM 3190 N N . LEU A 1 403 ? 12.038 -6.493 -14.092 1.00 90.50 403 LEU A N 1
ATOM 3191 C CA . LEU A 1 403 ? 10.699 -5.948 -13.867 1.00 90.50 403 LEU A CA 1
ATOM 3192 C C . LEU A 1 403 ? 10.422 -5.680 -12.383 1.00 90.50 403 LEU A C 1
ATOM 3194 O O . LEU A 1 403 ? 9.938 -4.607 -12.026 1.00 90.50 403 LEU A O 1
ATOM 3198 N N . GLU A 1 404 ? 10.843 -6.578 -11.498 1.00 88.75 404 GLU A N 1
ATOM 3199 C CA . GLU A 1 404 ? 10.669 -6.453 -10.047 1.00 88.75 404 GLU A CA 1
ATOM 3200 C C . GLU A 1 404 ? 11.400 -5.215 -9.523 1.00 88.75 404 GLU A C 1
ATOM 3202 O O . GLU A 1 404 ? 10.878 -4.456 -8.709 1.00 88.75 404 GLU A O 1
ATOM 3207 N N . ARG A 1 405 ? 12.601 -4.943 -10.050 1.00 90.75 405 ARG A N 1
ATOM 3208 C CA . ARG A 1 405 ? 13.369 -3.748 -9.683 1.00 90.75 405 ARG A CA 1
ATOM 3209 C C . ARG A 1 405 ? 12.732 -2.473 -10.237 1.00 90.75 405 ARG A C 1
ATOM 3211 O O . ARG A 1 405 ? 12.814 -1.433 -9.580 1.00 90.75 405 ARG A O 1
ATOM 3218 N N . LYS A 1 406 ? 12.100 -2.521 -11.416 1.00 94.56 406 LYS A N 1
ATOM 3219 C CA . LYS A 1 406 ? 11.320 -1.390 -11.952 1.00 94.56 406 LYS A CA 1
ATOM 3220 C C . LYS A 1 406 ? 10.121 -1.080 -11.044 1.00 94.56 406 LYS A C 1
ATOM 3222 O O . LYS A 1 406 ? 9.948 0.073 -10.646 1.00 94.56 406 LYS A O 1
ATOM 3227 N N . LEU A 1 407 ? 9.361 -2.104 -10.652 1.00 93.25 407 LEU A N 1
ATOM 3228 C CA . LEU A 1 407 ? 8.190 -1.984 -9.774 1.00 93.25 407 LEU A CA 1
ATOM 3229 C C . LEU A 1 407 ? 8.566 -1.529 -8.361 1.00 93.25 407 LEU A C 1
ATOM 3231 O O . LEU A 1 407 ? 7.928 -0.628 -7.821 1.00 93.25 407 LEU A O 1
ATOM 3235 N N . ALA A 1 408 ? 9.657 -2.050 -7.794 1.00 90.75 408 ALA A N 1
ATOM 3236 C CA . ALA A 1 408 ? 10.170 -1.601 -6.501 1.00 90.75 408 ALA A CA 1
ATOM 3237 C C . ALA A 1 408 ? 10.487 -0.094 -6.503 1.00 90.75 408 ALA A C 1
ATOM 3239 O O . ALA A 1 408 ? 10.121 0.620 -5.571 1.00 90.75 408 ALA A O 1
ATOM 3240 N N . ARG A 1 409 ? 11.100 0.425 -7.580 1.00 92.50 409 ARG A N 1
ATOM 3241 C CA . ARG A 1 409 ? 11.382 1.867 -7.722 1.00 92.50 409 ARG A CA 1
ATOM 3242 C C . ARG A 1 409 ? 10.106 2.707 -7.801 1.00 92.50 409 ARG A C 1
ATOM 3244 O O . ARG A 1 409 ? 10.073 3.791 -7.216 1.00 92.50 409 ARG A O 1
ATOM 3251 N N . LEU A 1 410 ? 9.072 2.222 -8.495 1.00 93.00 410 LEU A N 1
ATOM 3252 C CA . LEU A 1 410 ? 7.755 2.869 -8.552 1.00 93.00 410 LEU A CA 1
ATOM 3253 C C . LEU A 1 410 ? 7.078 2.901 -7.182 1.00 93.00 410 LEU A C 1
ATOM 3255 O O . LEU A 1 410 ? 6.636 3.965 -6.744 1.00 93.00 410 LEU A O 1
ATOM 3259 N N . LEU A 1 411 ? 7.070 1.769 -6.475 1.00 89.94 411 LEU A N 1
ATOM 3260 C CA . LEU A 1 411 ? 6.531 1.667 -5.122 1.00 89.94 411 LEU A CA 1
ATOM 3261 C C . LEU A 1 411 ? 7.232 2.641 -4.175 1.00 89.94 411 LEU A C 1
ATOM 3263 O O . LEU A 1 411 ? 6.560 3.481 -3.577 1.00 89.94 411 LEU A O 1
ATOM 3267 N N . THR A 1 412 ? 8.568 2.622 -4.116 1.00 89.00 412 THR A N 1
ATOM 3268 C CA . THR A 1 412 ? 9.340 3.556 -3.280 1.00 89.00 412 THR A CA 1
ATOM 3269 C C . THR A 1 412 ? 9.001 5.013 -3.601 1.00 89.00 412 THR A C 1
ATOM 3271 O O . THR A 1 412 ? 8.699 5.786 -2.693 1.00 89.00 412 THR A O 1
ATOM 3274 N N . PHE A 1 413 ? 8.983 5.387 -4.885 1.00 90.44 413 PHE A N 1
ATOM 3275 C CA . PHE A 1 413 ? 8.615 6.742 -5.301 1.00 90.44 413 PHE A CA 1
ATOM 3276 C C . PHE A 1 413 ? 7.197 7.127 -4.854 1.00 90.44 413 PHE A C 1
ATOM 3278 O O . PHE A 1 413 ? 6.976 8.246 -4.387 1.00 90.44 413 PHE A O 1
ATOM 3285 N N . SER A 1 414 ? 6.240 6.207 -4.981 1.00 88.62 414 SER A N 1
ATOM 3286 C CA . SER A 1 414 ? 4.835 6.453 -4.654 1.00 88.62 414 SER A CA 1
ATOM 3287 C C . SER A 1 414 ? 4.563 6.560 -3.153 1.00 88.62 414 SER A C 1
ATOM 3289 O O . SER A 1 414 ? 3.726 7.372 -2.757 1.00 88.62 414 SER A O 1
ATOM 3291 N N . CYS A 1 415 ? 5.289 5.810 -2.317 1.00 85.25 415 CYS A N 1
ATOM 3292 C CA . CYS A 1 415 ? 5.188 5.898 -0.860 1.00 85.25 415 CYS A CA 1
ATOM 3293 C C . CYS A 1 415 ? 5.743 7.233 -0.348 1.00 85.25 415 CYS A C 1
ATOM 3295 O O . CYS A 1 415 ? 5.120 7.885 0.487 1.00 85.25 415 CYS A O 1
ATOM 3297 N N . SER A 1 416 ? 6.865 7.701 -0.907 1.00 79.62 416 SER A N 1
ATOM 3298 C CA . SER A 1 416 ? 7.422 9.018 -0.564 1.00 79.62 416 SER A CA 1
ATOM 3299 C C . SER A 1 416 ? 6.549 10.191 -1.036 1.00 79.62 416 SER A C 1
ATOM 3301 O O . SER A 1 416 ? 6.658 11.284 -0.489 1.00 79.62 416 SER A O 1
ATOM 3303 N N . ASN A 1 417 ? 5.661 9.971 -2.015 1.00 75.12 417 ASN A N 1
ATOM 3304 C CA . ASN A 1 417 ? 4.793 10.992 -2.619 1.00 75.12 417 ASN A CA 1
ATOM 3305 C C . ASN A 1 417 ? 3.300 10.633 -2.513 1.00 75.12 417 ASN A C 1
ATOM 3307 O O . ASN A 1 417 ? 2.520 10.824 -3.450 1.00 75.12 417 ASN A O 1
ATOM 3311 N N . TRP A 1 418 ? 2.893 10.069 -1.375 1.00 71.31 418 TRP A N 1
ATOM 3312 C CA . TRP A 1 418 ? 1.565 9.473 -1.235 1.00 71.31 418 TRP A CA 1
ATOM 3313 C C . TRP A 1 418 ? 0.404 10.472 -1.086 1.00 71.31 418 TRP A C 1
ATOM 3315 O O . TRP A 1 418 ? -0.739 10.107 -1.349 1.00 71.31 418 TRP A O 1
ATOM 3325 N N . THR A 1 419 ? 0.663 11.730 -0.703 1.00 59.12 419 THR A N 1
ATOM 3326 C CA . THR A 1 419 ? -0.365 12.786 -0.625 1.00 59.12 419 THR A CA 1
ATOM 3327 C C . THR A 1 419 ? 0.056 14.040 -1.387 1.00 59.12 419 THR A C 1
ATOM 3329 O O . THR A 1 419 ? 1.167 14.535 -1.233 1.00 59.12 419 THR A O 1
ATOM 3332 N N . SER A 1 420 ? -0.861 14.584 -2.193 1.00 51.22 420 SER A N 1
ATOM 3333 C CA . SER A 1 420 ? -0.724 15.904 -2.832 1.00 51.22 420 SER A CA 1
ATOM 3334 C C . SER A 1 420 ? -1.089 17.064 -1.893 1.00 51.22 420 SER A C 1
ATOM 3336 O O . SER A 1 420 ? -0.802 18.221 -2.191 1.00 51.22 420 SER A O 1
ATOM 3338 N N . VAL A 1 421 ? -1.716 16.759 -0.749 1.00 48.31 421 VAL A N 1
ATOM 3339 C CA . VAL A 1 421 ? -2.174 17.711 0.269 1.00 48.31 421 VAL A CA 1
ATOM 3340 C C . VAL A 1 421 ? -1.567 17.323 1.611 1.00 48.31 421 VAL A C 1
ATOM 3342 O O . VAL A 1 421 ? -1.634 16.160 2.001 1.00 48.31 421 VAL A O 1
ATOM 3345 N N . VAL A 1 422 ? -0.992 18.309 2.302 1.00 50.75 422 VAL A N 1
ATOM 3346 C CA . VAL A 1 422 ? -0.316 18.197 3.602 1.00 50.75 422 VAL A CA 1
ATOM 3347 C C . VAL A 1 422 ? -1.115 17.338 4.584 1.00 50.75 422 VAL A C 1
ATOM 3349 O O . VAL A 1 422 ? -2.039 17.837 5.214 1.00 50.75 422 VAL A O 1
ATOM 3352 N N . GLU A 1 423 ? -0.717 16.072 4.737 1.00 60.50 423 GLU A N 1
ATOM 3353 C CA . GLU A 1 423 ? -0.606 15.398 6.036 1.00 60.50 423 GLU A CA 1
ATOM 3354 C C . GLU A 1 423 ? 0.209 14.089 5.924 1.00 60.50 423 GLU A C 1
ATOM 3356 O O . GLU A 1 423 ? -0.354 12.997 5.870 1.00 60.50 423 GLU A O 1
ATOM 3361 N N . PRO A 1 424 ? 1.553 14.153 5.907 1.00 66.31 424 PRO A N 1
ATOM 3362 C CA . PRO A 1 424 ? 2.380 12.950 5.927 1.00 66.31 424 PRO A CA 1
ATOM 3363 C C . PRO A 1 424 ? 2.561 12.345 7.330 1.00 66.31 424 PRO A C 1
ATOM 3365 O O . PRO A 1 424 ? 3.187 11.298 7.427 1.00 66.31 424 PRO A O 1
ATOM 3368 N N . PHE A 1 425 ? 2.058 12.965 8.411 1.00 83.38 425 PHE A N 1
ATOM 3369 C CA . PHE A 1 425 ? 2.420 12.567 9.783 1.00 83.38 425 PHE A CA 1
ATOM 3370 C C . PHE A 1 425 ? 2.078 11.103 10.100 1.00 83.38 425 PHE A C 1
ATOM 3372 O O . PHE A 1 425 ? 2.955 10.347 10.502 1.00 83.38 425 PHE A O 1
ATOM 3379 N N . HIS A 1 426 ? 0.833 10.688 9.861 1.00 88.38 426 HIS A N 1
ATOM 3380 C CA . HIS A 1 426 ? 0.406 9.293 10.042 1.00 88.38 426 HIS A CA 1
ATOM 3381 C C . HIS A 1 426 ? 0.719 8.401 8.834 1.00 88.38 426 HIS A C 1
ATOM 3383 O O . HIS A 1 426 ? 0.721 7.175 8.930 1.00 88.38 426 HIS A O 1
ATOM 3389 N N . GLY A 1 427 ? 0.950 9.029 7.684 1.00 85.19 427 GLY A N 1
ATOM 3390 C CA . GLY A 1 427 ? 0.909 8.404 6.374 1.00 85.19 427 GLY A CA 1
ATOM 3391 C C . GLY A 1 427 ? 1.904 7.299 6.133 1.00 85.19 427 GLY A C 1
ATOM 3392 O O . GLY A 1 427 ? 1.528 6.209 5.725 1.00 85.19 427 GLY A O 1
ATOM 3393 N N . GLU A 1 428 ? 3.172 7.588 6.392 1.00 85.62 428 GLU A N 1
ATOM 3394 C CA . GLU A 1 428 ? 4.266 6.661 6.114 1.00 85.62 428 GLU A CA 1
ATOM 3395 C C . GLU A 1 428 ? 4.096 5.346 6.886 1.00 85.62 428 GLU A C 1
ATOM 3397 O O . GLU A 1 428 ? 4.184 4.264 6.309 1.00 85.62 428 GLU A O 1
ATOM 3402 N N . ARG A 1 429 ? 3.760 5.427 8.182 1.00 90.31 429 ARG A N 1
ATOM 3403 C CA . ARG A 1 429 ? 3.524 4.233 9.003 1.00 90.31 429 ARG A CA 1
ATOM 3404 C C . ARG A 1 429 ? 2.278 3.476 8.546 1.00 90.31 429 ARG A C 1
ATOM 3406 O O . ARG A 1 429 ? 2.339 2.257 8.415 1.00 90.31 429 ARG A O 1
ATOM 3413 N N . LEU A 1 430 ? 1.177 4.185 8.287 1.00 92.94 430 LEU A N 1
ATOM 3414 C CA . LEU A 1 430 ? -0.061 3.574 7.798 1.00 92.94 430 LEU A CA 1
ATOM 3415 C C . LEU A 1 430 ? 0.137 2.872 6.451 1.00 92.94 430 LEU A C 1
ATOM 3417 O O . LEU A 1 430 ? -0.394 1.786 6.261 1.00 92.94 430 LEU A O 1
ATOM 3421 N N . LEU A 1 431 ? 0.918 3.453 5.539 1.00 91.44 431 LEU A N 1
ATOM 3422 C CA . LEU A 1 431 ? 1.251 2.836 4.256 1.00 91.44 431 LEU A CA 1
ATOM 3423 C C . LEU A 1 431 ? 2.089 1.575 4.415 1.00 91.44 431 LEU A C 1
ATOM 3425 O O . LEU A 1 431 ? 1.815 0.588 3.743 1.00 91.44 431 LEU A O 1
ATOM 3429 N N . ASN A 1 432 ? 3.081 1.588 5.306 1.00 91.81 432 ASN A N 1
ATOM 3430 C CA . ASN A 1 432 ? 3.879 0.393 5.568 1.00 91.81 432 ASN A CA 1
ATOM 3431 C C . ASN A 1 432 ? 2.994 -0.735 6.109 1.00 91.81 432 ASN A C 1
ATOM 3433 O O . ASN A 1 432 ? 3.019 -1.835 5.570 1.00 91.81 432 ASN A O 1
ATOM 3437 N N . LEU A 1 433 ? 2.144 -0.441 7.098 1.00 95.44 433 LEU A N 1
ATOM 3438 C CA . LEU A 1 433 ? 1.175 -1.411 7.618 1.00 95.44 433 LEU A CA 1
ATOM 3439 C C . LEU A 1 433 ? 0.198 -1.877 6.533 1.00 95.44 433 LEU A C 1
ATOM 3441 O O . LEU A 1 433 ? -0.113 -3.059 6.467 1.00 95.44 433 LEU A O 1
ATOM 3445 N N . TYR A 1 434 ? -0.251 -0.976 5.659 1.00 95.88 434 TYR A N 1
ATOM 3446 C CA . TYR A 1 434 ? -1.121 -1.311 4.536 1.00 95.88 434 TYR A CA 1
ATOM 3447 C C . TYR A 1 434 ? -0.458 -2.272 3.555 1.00 95.88 434 TYR A C 1
ATOM 3449 O O . TYR A 1 434 ? -1.073 -3.264 3.183 1.00 95.88 434 TYR A O 1
ATOM 3457 N N . LEU A 1 435 ? 0.795 -2.028 3.168 1.00 94.69 435 LEU A N 1
ATOM 3458 C CA . LEU A 1 435 ? 1.538 -2.938 2.298 1.00 94.69 435 LEU A CA 1
ATOM 3459 C C . LEU A 1 435 ? 1.750 -4.305 2.956 1.00 94.69 435 LEU A C 1
ATOM 3461 O O . LEU A 1 435 ? 1.657 -5.311 2.259 1.00 94.69 435 LEU A O 1
ATOM 3465 N N . GLU A 1 436 ? 1.959 -4.362 4.275 1.00 95.75 436 GLU A N 1
ATOM 3466 C CA . GLU A 1 436 ? 1.964 -5.639 4.998 1.00 95.75 436 GLU A CA 1
ATOM 3467 C C . GLU A 1 436 ? 0.603 -6.342 4.916 1.00 95.75 436 GLU A C 1
ATOM 3469 O O . GLU A 1 436 ? 0.574 -7.537 4.648 1.00 95.75 436 GLU A O 1
ATOM 3474 N N . GLN A 1 437 ? -0.524 -5.625 5.033 1.00 95.88 437 GLN A N 1
ATOM 3475 C CA . GLN A 1 437 ? -1.850 -6.229 4.828 1.00 95.88 437 GLN A CA 1
ATOM 3476 C C . GLN A 1 437 ? -2.059 -6.716 3.388 1.00 95.88 437 GLN A C 1
ATOM 3478 O O . GLN A 1 437 ? -2.628 -7.783 3.183 1.00 95.88 437 GLN A O 1
ATOM 3483 N N . ILE A 1 438 ? -1.572 -5.976 2.385 1.00 95.69 438 ILE A N 1
ATOM 3484 C CA . ILE A 1 438 ? -1.645 -6.401 0.980 1.00 95.69 438 ILE A CA 1
ATOM 3485 C C . ILE A 1 438 ? -0.865 -7.700 0.757 1.00 95.69 438 ILE A C 1
ATOM 3487 O O . ILE A 1 438 ? -1.354 -8.572 0.046 1.00 95.69 438 ILE A O 1
ATOM 3491 N N . LYS A 1 439 ? 0.305 -7.868 1.386 1.00 94.88 439 LYS A N 1
ATOM 3492 C CA . LYS A 1 439 ? 1.107 -9.100 1.273 1.00 94.88 439 LYS A CA 1
ATOM 3493 C C . LYS A 1 439 ? 0.410 -10.344 1.825 1.00 94.88 439 LYS A C 1
ATOM 3495 O O . LYS A 1 439 ? 0.739 -11.442 1.396 1.00 94.88 439 LYS A O 1
ATOM 3500 N N . GLN A 1 440 ? -0.520 -10.177 2.766 1.00 93.25 440 GLN A N 1
ATOM 3501 C CA . GLN A 1 440 ? -1.285 -11.282 3.354 1.00 93.25 440 GLN A CA 1
ATOM 3502 C C . GLN A 1 440 ? -2.508 -11.678 2.515 1.00 93.25 440 GLN A C 1
ATOM 3504 O O . GLN A 1 440 ? -3.210 -12.627 2.861 1.00 93.25 440 GLN A O 1
ATOM 3509 N N . LEU A 1 441 ? -2.806 -10.952 1.432 1.00 92.25 441 LEU A N 1
ATOM 3510 C CA . LEU A 1 441 ? -3.964 -11.262 0.606 1.00 92.25 441 LEU A CA 1
ATOM 3511 C C . LEU A 1 441 ? -3.743 -12.536 -0.219 1.00 92.25 441 LEU A C 1
ATOM 3513 O O . LEU A 1 441 ? -2.665 -12.718 -0.790 1.00 92.25 441 LEU A O 1
ATOM 3517 N N . PRO A 1 442 ? -4.780 -13.378 -0.373 1.00 91.19 442 PRO A N 1
ATOM 3518 C CA . PRO A 1 442 ? -4.735 -14.485 -1.316 1.00 91.19 442 PRO A CA 1
ATOM 3519 C C . PRO A 1 442 ? -4.547 -13.959 -2.745 1.00 91.19 442 PRO A C 1
ATOM 3521 O O . PRO A 1 442 ? -5.376 -13.204 -3.264 1.00 91.19 442 PRO A O 1
ATOM 3524 N N . VAL A 1 443 ? -3.449 -14.366 -3.385 1.00 92.31 443 VAL A N 1
ATOM 3525 C CA . VAL A 1 443 ? -3.129 -14.000 -4.772 1.00 92.31 443 VAL A CA 1
ATOM 3526 C C . VAL A 1 443 ? -4.253 -14.476 -5.694 1.00 92.31 443 VAL A C 1
ATOM 3528 O O . VAL A 1 443 ? -4.713 -15.611 -5.594 1.00 92.31 443 VAL A O 1
ATOM 3531 N N . GLY A 1 444 ? -4.731 -13.599 -6.577 1.00 90.25 444 GLY A N 1
ATOM 3532 C CA . GLY A 1 444 ? -5.770 -13.931 -7.555 1.00 90.25 444 GLY A CA 1
ATOM 3533 C C . GLY A 1 444 ? -7.215 -13.926 -7.026 1.00 90.25 444 GLY A C 1
ATOM 3534 O O . GLY A 1 444 ? -8.149 -14.004 -7.828 1.00 90.25 444 GLY A O 1
ATOM 3535 N N . ALA A 1 445 ? -7.439 -13.765 -5.720 1.00 91.06 445 ALA A N 1
ATOM 3536 C CA . ALA A 1 445 ? -8.783 -13.723 -5.143 1.00 91.06 445 ALA A CA 1
ATOM 3537 C C . ALA A 1 445 ? -9.310 -12.287 -4.970 1.00 91.06 445 ALA A C 1
ATOM 3539 O O . ALA A 1 445 ? -8.562 -11.353 -4.675 1.00 91.06 445 ALA A O 1
ATOM 3540 N N . TRP A 1 446 ? -10.623 -12.116 -5.145 1.00 92.44 446 TRP A N 1
ATOM 3541 C CA . TRP A 1 446 ? -11.307 -10.845 -4.907 1.00 92.44 446 TRP A CA 1
ATOM 3542 C C . TRP A 1 446 ? -11.608 -10.662 -3.422 1.00 92.44 446 TRP A C 1
ATOM 3544 O O . TRP A 1 446 ? -12.243 -11.508 -2.796 1.00 92.44 446 TRP A O 1
ATOM 3554 N N . VAL A 1 447 ? -11.184 -9.527 -2.878 1.00 91.69 447 VAL A N 1
ATOM 3555 C CA . VAL A 1 447 ? -11.414 -9.116 -1.489 1.00 91.69 447 VAL A CA 1
ATOM 3556 C C . VAL A 1 447 ? -12.051 -7.731 -1.454 1.00 91.69 447 VAL A C 1
ATOM 3558 O O . VAL A 1 447 ? -11.951 -6.964 -2.417 1.00 91.69 447 VAL A O 1
ATOM 3561 N N . ASP A 1 448 ? -12.714 -7.394 -0.346 1.00 91.12 448 ASP A N 1
ATOM 3562 C CA . ASP A 1 448 ? -13.249 -6.045 -0.136 1.00 91.12 448 ASP A CA 1
ATOM 3563 C C . ASP A 1 448 ? -12.121 -5.008 -0.259 1.00 91.12 448 ASP A C 1
ATOM 3565 O O . ASP A 1 448 ? -11.069 -5.118 0.375 1.00 91.12 448 ASP A O 1
ATOM 3569 N N . LEU A 1 449 ? -12.349 -3.979 -1.073 1.00 92.75 449 LEU A N 1
ATOM 3570 C CA . LEU A 1 449 ? -11.362 -2.945 -1.386 1.00 92.75 449 LEU A CA 1
ATOM 3571 C C . LEU A 1 449 ? -10.834 -2.201 -0.144 1.00 92.75 449 LEU A C 1
ATOM 3573 O O . LEU A 1 449 ? -9.696 -1.729 -0.137 1.00 92.75 449 LEU A O 1
ATOM 3577 N N . ASN A 1 450 ? -11.663 -2.038 0.886 1.00 93.69 450 ASN A N 1
ATOM 3578 C CA . ASN A 1 450 ? -11.328 -1.287 2.093 1.00 93.69 450 ASN A CA 1
ATOM 3579 C C . ASN A 1 450 ? -10.795 -2.171 3.220 1.00 93.69 450 ASN A C 1
ATOM 3581 O O . ASN A 1 450 ? -10.193 -1.631 4.149 1.00 93.69 450 ASN A O 1
ATOM 3585 N N . ALA A 1 451 ? -10.986 -3.490 3.148 1.00 94.00 451 ALA A N 1
ATOM 3586 C CA . ALA A 1 451 ? -10.551 -4.429 4.177 1.00 94.00 451 ALA A CA 1
ATOM 3587 C C . ALA A 1 451 ? -9.078 -4.226 4.597 1.00 94.00 451 ALA A C 1
ATOM 3589 O O . ALA A 1 451 ? -8.859 -3.889 5.763 1.00 94.00 451 ALA A O 1
ATOM 3590 N N . PRO A 1 452 ? -8.079 -4.247 3.687 1.00 96.12 452 PRO A N 1
ATOM 3591 C CA . PRO A 1 452 ? -6.676 -4.084 4.084 1.00 96.12 452 PRO A CA 1
ATOM 3592 C C . PRO A 1 452 ? -6.382 -2.707 4.700 1.00 96.12 452 PRO A C 1
ATOM 3594 O O . PRO A 1 452 ? -5.516 -2.563 5.561 1.00 96.12 452 PRO A O 1
ATOM 3597 N N . ALA A 1 453 ? -7.117 -1.669 4.285 1.00 96.19 453 ALA A N 1
ATOM 3598 C CA . ALA A 1 453 ? -6.965 -0.315 4.815 1.00 96.19 453 ALA A CA 1
ATOM 3599 C C . ALA A 1 453 ? -7.512 -0.193 6.239 1.00 96.19 453 ALA A C 1
ATOM 3601 O O . ALA A 1 453 ? -6.934 0.507 7.075 1.00 96.19 453 ALA A O 1
ATOM 3602 N N . PHE A 1 454 ? -8.622 -0.873 6.520 1.00 96.94 454 PHE A N 1
ATOM 3603 C CA . PHE A 1 454 ? -9.165 -0.972 7.865 1.00 96.94 454 PHE A CA 1
ATOM 3604 C C . PHE A 1 454 ? -8.238 -1.752 8.785 1.00 96.94 454 PHE A C 1
ATOM 3606 O O . PHE A 1 454 ? -7.953 -1.278 9.883 1.00 96.94 454 PHE A O 1
ATOM 3613 N N . ASP A 1 455 ? -7.725 -2.883 8.316 1.00 96.62 455 ASP A N 1
ATOM 3614 C CA . ASP A 1 455 ? -6.896 -3.773 9.121 1.00 96.62 455 ASP A CA 1
ATOM 3615 C C . ASP A 1 455 ? -5.549 -3.087 9.454 1.00 96.62 455 ASP A C 1
ATOM 3617 O O . ASP A 1 455 ? -5.142 -3.038 10.618 1.00 96.62 455 ASP A O 1
ATOM 3621 N N . ALA A 1 456 ? -4.945 -2.377 8.490 1.00 97.25 456 ALA A N 1
ATOM 3622 C CA . ALA A 1 456 ? -3.754 -1.548 8.712 1.00 97.25 456 ALA A CA 1
ATOM 3623 C C . ALA A 1 456 ? -3.985 -0.400 9.708 1.00 97.25 456 ALA A C 1
ATOM 3625 O O . ALA A 1 456 ? -3.146 -0.133 10.572 1.00 97.25 456 ALA A O 1
ATOM 3626 N N . ARG A 1 457 ? -5.130 0.289 9.612 1.00 97.00 457 ARG A N 1
ATOM 3627 C CA . ARG A 1 457 ? -5.498 1.354 10.556 1.00 97.00 457 ARG A CA 1
ATOM 3628 C C . ARG A 1 457 ? -5.715 0.798 11.962 1.00 97.00 457 ARG A C 1
ATOM 3630 O O . ARG A 1 457 ? -5.292 1.432 12.924 1.00 97.00 457 ARG A O 1
ATOM 3637 N N . ASN A 1 458 ? -6.384 -0.344 12.091 1.00 97.50 458 ASN A N 1
ATOM 3638 C CA . ASN A 1 458 ? -6.666 -0.951 13.389 1.00 97.50 458 ASN A CA 1
ATOM 3639 C C . ASN A 1 458 ? -5.371 -1.374 14.088 1.00 97.50 458 ASN A C 1
ATOM 3641 O O . ASN A 1 458 ? -5.181 -1.025 15.251 1.00 97.50 458 ASN A O 1
ATOM 3645 N N . ALA A 1 459 ? -4.449 -2.010 13.355 1.00 96.75 459 ALA A N 1
ATOM 3646 C CA . ALA A 1 459 ? -3.109 -2.316 13.853 1.00 96.75 459 ALA A CA 1
ATOM 3647 C C . ALA A 1 459 ? -2.366 -1.039 14.286 1.00 96.75 459 ALA A C 1
ATOM 3649 O O . ALA A 1 459 ? -1.835 -0.964 15.391 1.00 96.75 459 ALA A O 1
ATOM 3650 N N . TYR A 1 460 ? -2.412 0.018 13.465 1.00 97.31 460 TYR A N 1
ATOM 3651 C CA . TYR A 1 460 ? -1.802 1.302 13.817 1.00 97.31 460 TYR A CA 1
ATOM 3652 C C . TYR A 1 460 ? -2.371 1.900 15.109 1.00 97.31 460 TYR A C 1
ATOM 3654 O O . TYR A 1 460 ? -1.625 2.475 15.896 1.00 97.31 460 TYR A O 1
ATOM 3662 N N . PHE A 1 461 ? -3.684 1.778 15.322 1.00 96.69 461 PHE A N 1
ATOM 3663 C CA . PHE A 1 461 ? -4.372 2.329 16.489 1.00 96.69 461 PHE A CA 1
ATOM 3664 C C . PHE A 1 461 ? -4.061 1.552 17.769 1.00 96.69 461 PHE A C 1
ATOM 3666 O O . PHE A 1 461 ? -3.903 2.172 18.821 1.00 96.69 461 PHE A O 1
ATOM 3673 N N . ALA A 1 462 ? -3.931 0.227 17.674 1.00 95.69 462 ALA A N 1
ATOM 3674 C CA . ALA A 1 462 ? -3.511 -0.612 18.791 1.00 95.69 462 ALA A CA 1
ATOM 3675 C C . ALA A 1 462 ? -2.081 -0.282 19.261 1.00 95.69 462 ALA A C 1
ATOM 3677 O O . ALA A 1 462 ? -1.816 -0.322 20.456 1.00 95.69 462 ALA A O 1
ATOM 3678 N N . ASP A 1 463 ? -1.197 0.133 18.346 1.00 95.38 463 ASP A N 1
ATOM 3679 C CA . ASP A 1 463 ? 0.228 0.369 18.622 1.00 95.38 463 ASP A CA 1
ATOM 3680 C C . ASP A 1 463 ? 0.640 1.860 18.652 1.00 95.38 463 ASP A C 1
ATOM 3682 O O . ASP A 1 463 ? 1.828 2.183 18.564 1.00 95.38 463 ASP A O 1
ATOM 3686 N N . LEU A 1 464 ? -0.297 2.812 18.797 1.00 93.94 464 LEU A N 1
ATOM 3687 C CA . LEU A 1 464 ? 0.041 4.252 18.808 1.00 93.94 464 LEU A CA 1
ATOM 3688 C C . LEU A 1 464 ? 1.070 4.618 19.891 1.00 93.94 464 LEU A C 1
ATOM 3690 O O . LEU A 1 464 ? 1.952 5.449 19.645 1.00 93.94 464 LEU A O 1
ATOM 3694 N N . ASP A 1 465 ? 0.955 4.006 21.072 1.00 89.75 465 ASP A N 1
ATOM 3695 C CA . ASP A 1 465 ? 1.879 4.216 22.191 1.00 89.75 465 ASP A CA 1
ATOM 3696 C C . ASP A 1 465 ? 3.224 3.526 21.942 1.00 89.75 465 ASP A C 1
ATOM 3698 O O . ASP A 1 465 ? 4.269 4.152 22.116 1.00 89.75 465 ASP A O 1
ATOM 3702 N N . THR A 1 466 ? 3.211 2.293 21.424 1.00 91.69 466 THR A N 1
ATOM 3703 C CA . THR A 1 466 ? 4.410 1.552 20.990 1.00 91.69 466 THR A CA 1
ATOM 3704 C C . THR A 1 466 ? 5.234 2.350 19.978 1.00 91.69 466 THR A C 1
ATOM 3706 O O . THR A 1 466 ? 6.464 2.351 20.008 1.00 91.69 466 THR A O 1
ATOM 3709 N N . TYR A 1 467 ? 4.561 3.081 19.089 1.00 91.19 467 TYR A N 1
ATOM 3710 C CA . TYR A 1 467 ? 5.193 3.940 18.090 1.00 91.19 467 TYR A CA 1
ATOM 3711 C C . TYR A 1 467 ? 5.541 5.349 18.589 1.00 91.19 467 TYR A C 1
ATOM 3713 O O . TYR A 1 467 ? 6.004 6.157 17.781 1.00 91.19 467 TYR A O 1
ATOM 3721 N N . ALA A 1 468 ? 5.312 5.661 19.869 1.00 89.56 468 ALA A N 1
ATOM 3722 C CA . ALA A 1 468 ? 5.515 6.984 20.463 1.00 89.56 468 ALA A CA 1
ATOM 3723 C C . ALA A 1 468 ? 4.830 8.123 19.674 1.00 89.56 468 ALA A C 1
ATOM 3725 O O . ALA A 1 468 ? 5.317 9.256 19.625 1.00 89.56 468 ALA A O 1
ATOM 3726 N N . VAL A 1 469 ? 3.682 7.840 19.040 1.00 90.31 469 VAL A N 1
ATOM 3727 C CA . VAL A 1 469 ? 3.011 8.782 18.123 1.00 90.31 469 VAL A CA 1
ATOM 3728 C C . VAL A 1 469 ? 2.632 10.069 18.844 1.00 90.31 469 VAL A C 1
ATOM 3730 O O . VAL A 1 469 ? 2.781 11.152 18.280 1.00 90.31 469 VAL A O 1
ATOM 3733 N N . ARG A 1 470 ? 2.196 9.958 20.103 1.00 86.56 470 ARG A N 1
ATOM 3734 C CA . ARG A 1 470 ? 1.865 11.099 20.961 1.00 86.56 470 ARG A CA 1
ATOM 3735 C C . ARG A 1 470 ? 3.047 12.058 21.098 1.00 86.56 470 ARG A C 1
ATOM 3737 O O . ARG A 1 470 ? 2.907 13.245 20.814 1.00 86.56 470 ARG A O 1
ATOM 3744 N N . ASP A 1 471 ? 4.210 11.539 21.477 1.00 83.94 471 ASP A N 1
ATOM 3745 C CA . ASP A 1 471 ? 5.408 12.346 21.715 1.00 83.94 471 ASP A CA 1
ATOM 3746 C C . ASP A 1 471 ? 5.913 12.978 20.413 1.00 83.94 471 ASP A C 1
ATOM 3748 O O . ASP A 1 471 ? 6.206 14.177 20.367 1.00 83.94 471 ASP A O 1
ATOM 3752 N N . CYS A 1 472 ? 5.931 12.207 19.319 1.00 86.88 472 CYS A N 1
ATOM 3753 C CA . CYS A 1 472 ? 6.302 12.710 17.998 1.00 86.88 472 CYS A CA 1
ATOM 3754 C C . CYS A 1 472 ? 5.352 13.811 17.504 1.00 86.88 472 CYS A C 1
ATOM 3756 O O . CYS A 1 472 ? 5.810 14.819 16.958 1.00 86.88 472 CYS A O 1
ATOM 3758 N N . PHE A 1 473 ? 4.039 13.638 17.688 1.00 84.25 473 PHE A N 1
ATOM 3759 C CA . PHE A 1 473 ? 3.038 14.617 17.265 1.00 84.25 473 PHE A CA 1
ATOM 3760 C C . PHE A 1 473 ? 3.175 15.912 18.063 1.00 84.25 473 PHE A C 1
ATOM 3762 O O . PHE A 1 473 ? 3.264 16.999 17.485 1.00 84.25 473 PHE A O 1
ATOM 3769 N N . GLN A 1 474 ? 3.254 15.796 19.391 1.00 82.56 474 GLN A N 1
ATOM 3770 C CA . GLN A 1 474 ? 3.398 16.943 20.280 1.00 82.56 474 GLN A CA 1
ATOM 3771 C C . GLN A 1 474 ? 4.690 17.707 19.996 1.00 82.56 474 GLN A C 1
ATOM 3773 O O . GLN A 1 474 ? 4.640 18.926 19.862 1.00 82.56 474 GLN A O 1
ATOM 3778 N N . SER A 1 475 ? 5.816 17.011 19.814 1.00 82.75 475 SER A N 1
ATOM 3779 C CA . SER A 1 475 ? 7.097 17.636 19.467 1.00 82.75 475 SER A CA 1
ATOM 3780 C C . SER A 1 475 ? 7.043 18.368 18.119 1.00 82.75 475 SER A C 1
ATOM 3782 O O . SER A 1 475 ? 7.471 19.519 18.018 1.00 82.75 475 SER A O 1
ATOM 3784 N N . ARG A 1 476 ? 6.460 17.744 17.085 1.00 82.00 476 ARG A N 1
ATOM 3785 C CA . ARG A 1 476 ? 6.403 18.312 15.728 1.00 82.00 476 ARG A CA 1
ATOM 3786 C C . ARG A 1 476 ? 5.512 19.550 15.629 1.00 82.00 476 ARG A C 1
ATOM 3788 O O . ARG A 1 476 ? 5.831 20.467 14.873 1.00 82.00 476 ARG A O 1
ATOM 3795 N N . TYR A 1 477 ? 4.399 19.575 16.361 1.00 74.56 477 TYR A N 1
ATOM 3796 C CA . TYR A 1 477 ? 3.386 20.629 16.256 1.00 74.56 477 TYR A CA 1
ATOM 3797 C C . TYR A 1 477 ? 3.321 21.556 17.477 1.00 74.56 477 TYR A C 1
ATOM 3799 O O . TYR A 1 477 ? 2.414 22.380 17.558 1.00 74.56 477 TYR A O 1
ATOM 3807 N N . GLN A 1 478 ? 4.303 21.500 18.385 1.00 64.88 478 GLN A N 1
ATOM 3808 C CA . GLN A 1 478 ? 4.393 22.405 19.539 1.00 64.88 478 GLN A CA 1
ATOM 3809 C C . GLN A 1 478 ? 4.429 23.891 19.132 1.00 64.88 478 GLN A C 1
ATOM 3811 O O . GLN A 1 478 ? 3.908 24.742 19.851 1.00 64.88 478 GLN A O 1
ATOM 3816 N N . PHE A 1 479 ? 5.023 24.198 17.972 1.00 55.22 479 PHE A N 1
ATOM 3817 C CA . PHE A 1 479 ? 5.252 25.567 17.483 1.00 55.22 479 PHE A CA 1
ATOM 3818 C C . PHE A 1 479 ? 4.750 25.814 16.047 1.00 55.22 479 PHE A C 1
ATOM 3820 O O . PHE A 1 479 ? 5.031 26.866 15.474 1.00 55.22 479 PHE A O 1
ATOM 3827 N N . ALA A 1 480 ? 4.027 24.864 15.447 1.00 60.16 480 ALA A N 1
ATOM 3828 C CA . ALA A 1 480 ? 3.560 24.938 14.059 1.00 60.16 480 ALA A CA 1
ATOM 3829 C C . ALA A 1 480 ? 2.027 25.020 13.976 1.00 60.16 480 ALA A C 1
ATOM 3831 O O . ALA A 1 480 ? 1.325 24.531 14.859 1.00 60.16 480 ALA A O 1
ATOM 3832 N N . GLN A 1 481 ? 1.491 25.604 12.894 1.00 56.75 481 GLN A N 1
ATOM 3833 C CA . GLN A 1 481 ? 0.058 25.483 12.603 1.00 56.75 481 GLN A CA 1
ATOM 3834 C C . GLN A 1 481 ? -0.284 24.003 12.402 1.00 56.75 481 GLN A C 1
ATOM 3836 O O . GLN A 1 481 ? 0.331 23.322 11.578 1.00 56.75 481 GLN A O 1
ATOM 3841 N N . GLN A 1 482 ? -1.255 23.505 13.168 1.00 61.03 482 GLN A N 1
ATOM 3842 C CA . GLN A 1 482 ? -1.764 22.149 13.002 1.00 61.03 482 GLN A CA 1
ATOM 3843 C C . GLN A 1 482 ? -2.380 22.009 11.606 1.00 61.03 482 GLN A C 1
ATOM 3845 O O . GLN A 1 482 ? -3.243 22.799 11.218 1.00 61.03 482 GLN A O 1
ATOM 3850 N N . ALA A 1 483 ? -1.939 20.996 10.857 1.00 57.53 483 ALA A N 1
ATOM 3851 C CA . ALA A 1 483 ? -2.695 20.518 9.707 1.00 57.53 483 ALA A CA 1
ATOM 3852 C C . ALA A 1 483 ? -4.062 20.004 10.195 1.00 57.53 483 ALA A C 1
ATOM 3854 O O . ALA A 1 483 ? -4.208 19.614 11.356 1.00 57.53 483 ALA A O 1
ATOM 3855 N N . GLY A 1 484 ? -5.081 20.038 9.334 1.00 67.62 484 GLY A N 1
ATOM 3856 C CA . GLY A 1 484 ? -6.397 19.516 9.696 1.00 67.62 484 GLY A CA 1
ATOM 3857 C C . GLY A 1 484 ? -6.308 18.026 10.024 1.00 67.62 484 GLY A C 1
ATOM 3858 O O . GLY A 1 484 ? -5.957 17.245 9.149 1.00 67.62 484 GLY A O 1
ATOM 3859 N N . MET A 1 485 ? -6.632 17.654 11.265 1.00 81.69 485 MET A N 1
ATOM 3860 C CA . MET A 1 485 ? -6.637 16.262 11.720 1.00 81.69 485 MET A CA 1
ATOM 3861 C C . MET A 1 485 ? -7.688 15.448 10.956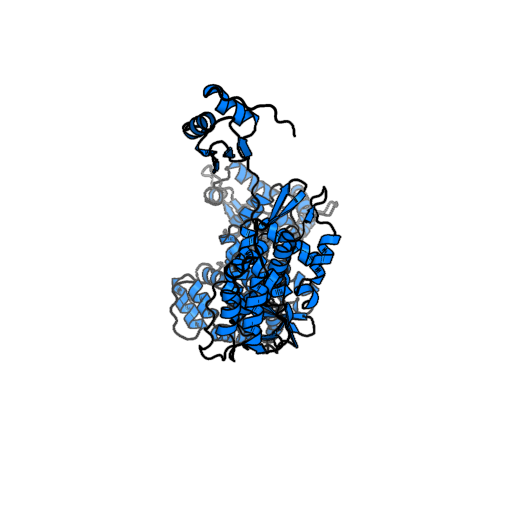 1.00 81.69 485 MET A C 1
ATOM 3863 O O . MET A 1 485 ? -8.837 15.885 10.822 1.00 81.69 485 MET A O 1
ATOM 3867 N N . ARG A 1 486 ? -7.322 14.244 10.512 1.00 88.06 486 ARG A N 1
ATOM 3868 C CA . ARG A 1 486 ? -8.255 13.289 9.892 1.00 88.06 486 ARG A CA 1
ATOM 3869 C C . ARG A 1 486 ? -8.937 12.406 10.926 1.00 88.06 486 ARG A C 1
ATOM 3871 O O . ARG A 1 486 ? -8.347 12.039 11.941 1.00 88.06 486 ARG A O 1
ATOM 3878 N N . ASP A 1 487 ? -10.183 12.036 10.649 1.00 89.69 487 ASP A N 1
ATOM 3879 C CA . ASP A 1 487 ? -10.897 11.027 11.435 1.00 89.69 487 ASP A CA 1
ATOM 3880 C C . ASP A 1 487 ? -10.466 9.587 11.046 1.00 89.69 487 ASP A C 1
ATOM 3882 O O . ASP A 1 487 ? -9.865 9.376 9.983 1.00 89.69 487 ASP A O 1
ATOM 3886 N N . PRO A 1 488 ? -10.776 8.562 11.867 1.00 93.12 488 PRO A N 1
ATOM 3887 C CA . PRO A 1 488 ? -10.391 7.175 11.584 1.00 93.12 488 PRO A CA 1
ATOM 3888 C C . PRO A 1 488 ? -10.907 6.619 10.246 1.00 93.12 488 PRO A C 1
ATOM 3890 O O . PRO A 1 488 ? -10.287 5.733 9.657 1.00 93.12 488 PRO A O 1
ATOM 3893 N N . THR A 1 489 ? -12.040 7.109 9.741 1.00 90.94 489 THR A N 1
ATOM 3894 C CA . THR A 1 489 ? -12.587 6.670 8.447 1.00 90.94 489 THR A CA 1
ATOM 3895 C C . THR A 1 489 ? -11.823 7.317 7.294 1.00 90.94 489 THR A C 1
ATOM 3897 O O . THR A 1 489 ? -11.527 6.659 6.297 1.00 90.94 489 THR A O 1
ATOM 3900 N N . GLN A 1 490 ? -11.476 8.597 7.423 1.00 91.19 490 GLN A N 1
ATOM 3901 C CA . GLN A 1 490 ? -10.683 9.334 6.441 1.00 91.19 490 GLN A CA 1
ATOM 3902 C C . GLN A 1 490 ? -9.264 8.772 6.303 1.00 91.19 490 GLN A C 1
ATOM 3904 O O . GLN A 1 490 ? -8.760 8.700 5.183 1.00 91.19 490 GLN A O 1
ATOM 3909 N N . LEU A 1 491 ? -8.641 8.338 7.406 1.00 91.88 491 LEU A N 1
ATOM 3910 C CA . LEU A 1 491 ? -7.326 7.687 7.377 1.00 91.88 491 LEU A CA 1
ATOM 3911 C C . LEU A 1 491 ? -7.347 6.396 6.543 1.00 91.88 491 LEU A C 1
ATOM 3913 O O . LEU A 1 491 ? -6.540 6.258 5.628 1.00 91.88 491 LEU A O 1
ATOM 3917 N N . ALA A 1 492 ? -8.309 5.498 6.786 1.00 93.06 492 ALA A N 1
ATOM 3918 C CA . ALA A 1 492 ? -8.444 4.266 6.002 1.00 93.06 492 ALA A CA 1
ATOM 3919 C C . ALA A 1 492 ? -8.789 4.552 4.529 1.00 93.06 492 ALA A C 1
ATOM 3921 O O . ALA A 1 492 ? -8.152 4.023 3.622 1.00 93.06 492 ALA A O 1
ATOM 3922 N N . LYS A 1 493 ? -9.738 5.461 4.261 1.00 91.12 493 LYS A N 1
ATOM 3923 C CA . LYS A 1 493 ? -10.112 5.826 2.882 1.00 91.12 493 LYS A CA 1
ATOM 3924 C C . LYS A 1 493 ? -8.951 6.410 2.082 1.00 91.12 493 LYS A C 1
ATOM 3926 O O . LYS A 1 493 ? -8.905 6.207 0.872 1.00 91.12 493 LYS A O 1
ATOM 3931 N N . ALA A 1 494 ? -8.028 7.121 2.730 1.00 90.50 494 ALA A N 1
ATOM 3932 C CA . ALA A 1 494 ? -6.828 7.623 2.070 1.00 90.50 494 ALA A CA 1
ATOM 3933 C C . ALA A 1 494 ? -5.924 6.482 1.572 1.00 90.50 494 ALA A C 1
ATOM 3935 O O . ALA A 1 494 ? -5.379 6.596 0.478 1.00 90.50 494 ALA A O 1
ATOM 3936 N N . LEU A 1 495 ? -5.818 5.375 2.318 1.00 92.62 495 LEU A N 1
ATOM 3937 C CA . LEU A 1 495 ? -5.076 4.182 1.892 1.00 92.62 495 LEU A CA 1
ATOM 3938 C C . LEU A 1 495 ? -5.766 3.483 0.714 1.00 92.62 495 LEU A C 1
ATOM 3940 O O . LEU A 1 495 ? -5.120 3.238 -0.302 1.00 92.62 495 LEU A O 1
ATOM 3944 N N . SER A 1 496 ? -7.083 3.250 0.793 1.00 92.88 496 SER A N 1
ATOM 3945 C CA . SER A 1 496 ? -7.845 2.650 -0.318 1.00 92.88 496 SER A CA 1
ATOM 3946 C C . SER A 1 496 ? -7.777 3.503 -1.590 1.00 92.88 496 SER A C 1
ATOM 3948 O O . SER A 1 496 ? -7.665 2.981 -2.701 1.00 92.88 496 SER A O 1
ATOM 3950 N N . ALA A 1 497 ? -7.840 4.832 -1.445 1.00 91.62 497 ALA A N 1
ATOM 3951 C CA . ALA A 1 497 ? -7.686 5.761 -2.560 1.00 91.62 497 ALA A CA 1
ATOM 3952 C C . ALA A 1 497 ? -6.276 5.684 -3.153 1.00 91.62 497 ALA A C 1
ATOM 3954 O O . ALA A 1 497 ? -6.139 5.516 -4.361 1.00 91.62 497 ALA A O 1
ATOM 3955 N N . TRP A 1 498 ? -5.239 5.723 -2.312 1.00 91.50 498 TRP A N 1
ATOM 3956 C CA . TRP A 1 498 ? -3.856 5.586 -2.760 1.00 91.50 498 TRP A CA 1
ATOM 3957 C C . TRP A 1 498 ? -3.627 4.271 -3.513 1.00 91.50 498 TRP A C 1
ATOM 3959 O O . TRP A 1 498 ? -3.038 4.283 -4.590 1.00 91.50 498 TRP A O 1
ATOM 3969 N N . ALA A 1 499 ? -4.159 3.151 -3.021 1.00 91.88 499 ALA A N 1
ATOM 3970 C CA . ALA A 1 499 ? -4.032 1.857 -3.682 1.00 91.88 499 ALA A CA 1
ATOM 3971 C C . ALA A 1 499 ? -4.685 1.841 -5.072 1.00 91.88 499 ALA A C 1
ATOM 3973 O O . ALA A 1 499 ? -4.066 1.418 -6.047 1.00 91.88 499 ALA A O 1
ATOM 3974 N N . ARG A 1 500 ? -5.899 2.390 -5.190 1.00 91.06 500 ARG A N 1
ATOM 3975 C CA . ARG A 1 500 ? -6.594 2.554 -6.478 1.00 91.06 500 ARG A CA 1
ATOM 3976 C C . ARG A 1 500 ? -5.876 3.481 -7.449 1.00 91.06 500 ARG A C 1
ATOM 3978 O O . ARG A 1 500 ? -6.033 3.333 -8.653 1.00 91.06 500 ARG A O 1
ATOM 3985 N N . GLU A 1 501 ? -5.164 4.482 -6.951 1.00 88.88 501 GLU A N 1
ATOM 3986 C CA . GLU A 1 501 ? -4.475 5.437 -7.815 1.00 88.88 501 GLU A CA 1
ATOM 3987 C C . GLU A 1 501 ? -3.021 5.052 -8.118 1.00 88.88 501 GLU A C 1
ATOM 3989 O O . GLU A 1 501 ? -2.432 5.614 -9.040 1.00 88.88 501 GLU A O 1
ATOM 3994 N N . ARG A 1 502 ? -2.403 4.177 -7.314 1.00 91.31 502 ARG A N 1
ATOM 3995 C CA . ARG A 1 502 ? -0.981 3.811 -7.422 1.00 91.31 502 ARG A CA 1
ATOM 3996 C C . ARG A 1 502 ? -0.797 2.321 -7.662 1.00 91.31 502 ARG A C 1
ATOM 3998 O O . ARG A 1 502 ? -0.319 1.959 -8.725 1.00 91.31 502 ARG A O 1
ATOM 4005 N N . LEU A 1 503 ? -1.217 1.457 -6.738 1.00 94.62 503 LEU A N 1
ATOM 4006 C CA . LEU A 1 503 ? -1.047 0.007 -6.907 1.00 94.62 503 LEU A CA 1
ATOM 4007 C C . LEU A 1 503 ? -1.774 -0.514 -8.152 1.00 94.62 503 LEU A C 1
ATOM 4009 O O . LEU A 1 503 ? -1.203 -1.307 -8.895 1.00 94.62 503 LEU A O 1
ATOM 4013 N N . PHE A 1 504 ? -2.992 -0.024 -8.408 1.00 94.19 504 PHE A N 1
ATOM 4014 C CA . PHE A 1 504 ? -3.742 -0.365 -9.620 1.00 94.19 504 PHE A CA 1
ATOM 4015 C C . PHE A 1 504 ? -3.029 0.132 -10.881 1.00 94.19 504 PHE A C 1
ATOM 4017 O O . PHE A 1 504 ? -2.840 -0.633 -11.818 1.00 94.19 504 PHE A O 1
ATOM 4024 N N . LEU A 1 505 ? -2.553 1.384 -10.876 1.00 93.44 505 LEU A N 1
ATOM 4025 C CA . LEU A 1 505 ? -1.784 1.967 -11.984 1.00 93.44 505 LEU A CA 1
ATOM 4026 C C . LEU A 1 505 ? -0.515 1.161 -12.305 1.00 93.44 505 LEU A C 1
ATOM 4028 O O . LEU A 1 505 ? -0.093 1.103 -13.455 1.00 93.44 505 LEU A O 1
ATOM 4032 N N . PHE A 1 506 ? 0.097 0.552 -11.292 1.00 94.44 506 PHE A N 1
ATOM 4033 C CA . PHE A 1 506 ? 1.298 -0.274 -11.428 1.00 94.44 506 PHE A CA 1
ATOM 4034 C C . PHE A 1 506 ? 0.987 -1.728 -11.822 1.00 94.44 506 PHE A C 1
ATOM 4036 O O . PHE A 1 506 ? 1.918 -2.521 -11.939 1.00 94.44 506 PHE A O 1
ATOM 4043 N N . GLY A 1 507 ? -0.296 -2.087 -11.953 1.00 93.81 507 GLY A N 1
ATOM 4044 C CA . GLY A 1 507 ? -0.765 -3.451 -12.208 1.00 93.81 507 GLY A CA 1
ATOM 4045 C C . GLY A 1 507 ? -0.545 -4.428 -11.057 1.00 93.81 507 GLY A C 1
ATOM 4046 O O . GLY A 1 507 ? -0.647 -5.637 -11.249 1.00 93.81 507 GLY A O 1
ATOM 4047 N N . LEU A 1 508 ? -0.228 -3.929 -9.860 1.00 95.19 508 LEU A N 1
ATOM 4048 C CA . LEU A 1 508 ? 0.007 -4.766 -8.679 1.00 95.19 508 LEU A CA 1
ATOM 4049 C C . LEU A 1 508 ? -1.304 -5.274 -8.078 1.00 95.19 508 LEU A C 1
ATOM 4051 O O . LEU A 1 508 ? -1.329 -6.286 -7.385 1.00 95.19 508 LEU A O 1
ATOM 4055 N N . VAL A 1 509 ? -2.395 -4.556 -8.327 1.00 95.50 509 VAL A N 1
ATOM 4056 C CA . VAL A 1 509 ? -3.739 -4.973 -7.947 1.00 95.50 509 VAL A CA 1
ATOM 4057 C C . VAL A 1 509 ? -4.699 -4.713 -9.094 1.00 95.50 509 VAL A C 1
ATOM 4059 O O . VAL A 1 509 ? -4.543 -3.734 -9.822 1.00 95.50 509 VAL A O 1
ATOM 4062 N N . ASP A 1 510 ? -5.725 -5.542 -9.198 1.00 94.38 510 ASP A N 1
ATOM 4063 C CA . ASP A 1 510 ? -6.893 -5.283 -10.030 1.00 94.38 510 ASP A CA 1
ATOM 4064 C C . ASP A 1 510 ? -8.008 -4.663 -9.193 1.00 94.38 510 ASP A C 1
ATOM 4066 O O . ASP A 1 510 ? -8.072 -4.847 -7.972 1.00 94.38 510 ASP A O 1
ATOM 4070 N N . VAL A 1 511 ? -8.908 -3.936 -9.854 1.00 94.19 511 VAL A N 1
ATOM 4071 C CA . VAL A 1 511 ? -10.060 -3.296 -9.210 1.00 94.19 511 VAL A CA 1
ATOM 4072 C C . VAL A 1 511 ? -11.342 -3.833 -9.825 1.00 94.19 511 VAL A C 1
ATOM 4074 O O . VAL A 1 511 ? -11.514 -3.816 -11.044 1.00 94.19 511 VAL A O 1
ATOM 4077 N N . GLY A 1 512 ? -12.243 -4.294 -8.962 1.00 93.81 512 GLY A N 1
ATOM 4078 C CA . GLY A 1 512 ? -13.565 -4.773 -9.336 1.00 93.81 512 GLY A CA 1
ATOM 4079 C C . GLY A 1 512 ? -14.640 -3.764 -8.951 1.00 93.81 512 GLY A C 1
ATOM 4080 O O . GLY A 1 512 ? -14.608 -3.166 -7.866 1.00 93.81 512 GLY A O 1
ATOM 4081 N N . GLU A 1 513 ? -15.594 -3.570 -9.851 1.00 92.44 513 GLU A N 1
ATOM 4082 C CA . GLU A 1 513 ? -16.743 -2.698 -9.645 1.00 92.44 513 GLU A CA 1
ATOM 4083 C C . GLU A 1 513 ? -17.984 -3.499 -9.238 1.00 92.44 513 GLU A C 1
ATOM 4085 O O . GLU A 1 513 ? -18.195 -4.621 -9.694 1.00 92.44 513 GLU A O 1
ATOM 4090 N N . LEU A 1 514 ? -18.797 -2.891 -8.378 1.00 89.00 514 LEU A N 1
ATOM 4091 C CA . LEU A 1 514 ? -20.148 -3.318 -8.035 1.00 89.00 514 LEU A CA 1
ATOM 4092 C C . LEU A 1 514 ? -21.059 -2.093 -8.167 1.00 89.00 514 LEU A C 1
ATOM 4094 O O . LEU A 1 514 ? -20.749 -1.037 -7.601 1.00 89.00 514 LEU A O 1
ATOM 4098 N N . ASP A 1 515 ? -22.133 -2.195 -8.950 1.00 87.50 515 ASP A N 1
ATOM 4099 C CA . ASP A 1 515 ? -23.035 -1.073 -9.263 1.00 87.50 515 ASP A CA 1
ATOM 4100 C C . ASP A 1 515 ? -22.291 0.170 -9.811 1.00 87.50 515 ASP A C 1
ATOM 4102 O O . ASP A 1 515 ? -22.583 1.322 -9.462 1.00 87.50 515 ASP A O 1
ATOM 4106 N N . GLY A 1 516 ? -21.262 -0.059 -10.636 1.00 86.56 516 GLY A N 1
ATOM 4107 C CA . GLY A 1 516 ? -20.425 0.994 -11.228 1.00 86.56 516 GLY A CA 1
ATOM 4108 C C . GLY A 1 516 ? -19.527 1.737 -10.231 1.00 86.56 516 GLY A C 1
ATOM 4109 O O . GLY A 1 516 ? -19.037 2.831 -10.529 1.00 86.56 516 GLY A O 1
ATOM 4110 N N . LYS A 1 517 ? -19.327 1.191 -9.024 1.00 90.00 517 LYS A N 1
ATOM 4111 C CA . LYS A 1 517 ? -18.421 1.743 -8.010 1.00 90.00 517 LYS A CA 1
ATOM 4112 C C . LYS A 1 517 ? -17.322 0.745 -7.656 1.00 90.00 517 LYS A C 1
ATOM 4114 O O . LYS A 1 517 ? -17.613 -0.436 -7.504 1.00 90.00 517 LYS A O 1
ATOM 4119 N N . PRO A 1 518 ? -16.080 1.206 -7.431 1.00 91.50 518 PRO A N 1
ATOM 4120 C CA . PRO A 1 518 ? -15.012 0.358 -6.914 1.00 91.50 518 PRO A CA 1
ATOM 4121 C C . PRO A 1 518 ? -15.408 -0.242 -5.561 1.00 91.50 518 PRO A C 1
ATOM 4123 O O . PRO A 1 518 ? -15.653 0.502 -4.607 1.00 91.50 518 PRO A O 1
ATOM 4126 N N . ALA A 1 519 ? -15.454 -1.568 -5.491 1.00 91.12 519 ALA A N 1
ATOM 4127 C CA . ALA A 1 519 ? -15.844 -2.311 -4.293 1.00 91.12 519 ALA A CA 1
ATOM 4128 C C . ALA A 1 519 ? -14.866 -3.444 -3.969 1.00 91.12 519 ALA A C 1
ATOM 4130 O O . ALA A 1 519 ? -14.682 -3.774 -2.799 1.00 91.12 519 ALA A O 1
ATOM 4131 N N . TRP A 1 520 ? -14.190 -3.973 -4.989 1.00 93.06 520 TRP A N 1
ATOM 4132 C CA . TRP A 1 520 ? -13.311 -5.126 -4.868 1.00 93.06 520 TRP A CA 1
ATOM 4133 C C . TRP A 1 520 ? -11.884 -4.793 -5.287 1.00 93.06 520 TRP A C 1
ATOM 4135 O O . TRP A 1 520 ? -11.645 -3.927 -6.136 1.00 93.06 520 TRP A O 1
ATOM 4145 N N . MET A 1 521 ? -10.941 -5.517 -4.703 1.00 94.81 521 MET A N 1
ATOM 4146 C CA . MET A 1 521 ? -9.535 -5.521 -5.077 1.00 94.81 521 MET A CA 1
ATOM 4147 C C . MET A 1 521 ? -9.054 -6.962 -5.196 1.00 94.81 521 MET A C 1
ATOM 4149 O O . MET A 1 521 ? -9.541 -7.836 -4.482 1.00 94.81 521 MET A O 1
ATOM 4153 N N . ARG A 1 522 ? -8.087 -7.205 -6.074 1.00 94.25 522 ARG A N 1
ATOM 4154 C CA . ARG A 1 522 ? -7.402 -8.493 -6.191 1.00 94.25 522 ARG A CA 1
ATOM 4155 C C . ARG A 1 522 ? -5.904 -8.262 -6.300 1.00 94.25 522 ARG A C 1
ATOM 4157 O O . ARG A 1 522 ? -5.484 -7.481 -7.148 1.00 94.25 522 ARG A O 1
ATOM 4164 N N . LEU A 1 523 ? -5.106 -8.932 -5.468 1.00 95.38 523 LEU A N 1
ATOM 4165 C CA . LEU A 1 523 ? -3.647 -8.942 -5.613 1.00 95.38 523 LEU A CA 1
ATOM 4166 C C . LEU A 1 523 ? -3.279 -9.762 -6.857 1.00 95.38 523 LEU A C 1
ATOM 4168 O O . LEU A 1 523 ? -3.664 -10.928 -6.955 1.00 95.38 523 LEU A O 1
ATOM 4172 N N . THR A 1 524 ? -2.567 -9.157 -7.809 1.00 93.25 524 THR A N 1
ATOM 4173 C CA . THR A 1 524 ? -2.125 -9.851 -9.030 1.00 93.25 524 THR A CA 1
ATOM 4174 C C . THR A 1 524 ? -0.865 -10.672 -8.756 1.00 93.25 524 THR A C 1
ATOM 4176 O O . THR A 1 524 ? -0.135 -10.395 -7.800 1.00 93.25 524 THR A O 1
ATOM 4179 N N . ALA A 1 525 ? -0.553 -11.646 -9.616 1.00 91.00 525 ALA A N 1
ATOM 4180 C CA . ALA A 1 525 ? 0.729 -12.352 -9.552 1.00 91.00 525 ALA A CA 1
ATOM 4181 C C . ALA A 1 525 ? 1.924 -11.387 -9.700 1.00 91.00 525 ALA A C 1
ATOM 4183 O O . ALA A 1 525 ? 2.917 -11.505 -8.981 1.00 91.00 525 ALA A O 1
ATOM 4184 N N . LEU A 1 526 ? 1.785 -10.353 -10.543 1.00 91.38 526 LEU A N 1
ATOM 4185 C CA . LEU A 1 526 ? 2.748 -9.252 -10.650 1.00 91.38 526 LEU A CA 1
ATOM 4186 C C . LEU A 1 526 ? 2.930 -8.519 -9.312 1.00 91.38 526 LEU A C 1
ATOM 4188 O O . LEU A 1 526 ? 4.056 -8.244 -8.896 1.00 91.38 526 LEU A O 1
ATOM 4192 N N . GLY A 1 527 ? 1.817 -8.224 -8.636 1.00 92.81 527 GLY A N 1
ATOM 4193 C CA . GLY A 1 527 ? 1.764 -7.632 -7.304 1.00 92.81 527 GLY A CA 1
ATOM 4194 C C . GLY A 1 527 ? 2.498 -8.454 -6.259 1.00 92.81 527 GLY A C 1
ATOM 4195 O O . GLY A 1 527 ? 3.368 -7.929 -5.563 1.00 92.81 527 GLY A O 1
ATOM 4196 N N . ALA A 1 528 ? 2.182 -9.747 -6.189 1.00 91.69 528 ALA A N 1
ATOM 4197 C CA . ALA A 1 528 ? 2.819 -10.691 -5.279 1.00 91.69 528 ALA A CA 1
ATOM 4198 C C . ALA A 1 528 ? 4.339 -10.742 -5.508 1.00 91.69 528 ALA A C 1
ATOM 4200 O O . ALA A 1 528 ? 5.111 -10.491 -4.579 1.00 91.69 528 ALA A O 1
ATOM 4201 N N . LYS A 1 529 ? 4.765 -10.921 -6.767 1.00 87.69 529 LYS A N 1
ATOM 4202 C CA . LYS A 1 529 ? 6.180 -10.944 -7.170 1.00 87.69 529 LYS A CA 1
ATOM 4203 C C . LYS A 1 529 ? 6.910 -9.654 -6.783 1.00 87.69 529 LYS A C 1
ATOM 4205 O O . LYS A 1 529 ? 7.996 -9.702 -6.209 1.00 87.69 529 LYS A O 1
ATOM 4210 N N . ALA A 1 530 ? 6.310 -8.491 -7.044 1.00 89.88 530 ALA A N 1
ATOM 4211 C CA . ALA A 1 530 ? 6.906 -7.192 -6.723 1.00 89.88 530 ALA A CA 1
ATOM 4212 C C . ALA A 1 530 ? 7.012 -6.918 -5.214 1.00 89.88 530 ALA A C 1
ATOM 4214 O O . ALA A 1 530 ? 7.921 -6.207 -4.781 1.00 89.88 530 ALA A O 1
ATOM 4215 N N . LEU A 1 531 ? 6.086 -7.462 -4.419 1.00 89.81 531 LEU A N 1
ATOM 4216 C CA . LEU A 1 531 ? 6.073 -7.332 -2.961 1.00 89.81 531 LEU A CA 1
ATOM 4217 C C . LEU A 1 531 ? 6.899 -8.415 -2.248 1.00 89.81 531 LEU A C 1
ATOM 4219 O O . LEU A 1 531 ? 7.018 -8.361 -1.022 1.00 89.81 531 LEU A O 1
ATOM 4223 N N . GLY A 1 532 ? 7.488 -9.355 -2.996 1.00 87.69 532 GLY A N 1
ATOM 4224 C CA . GLY A 1 532 ? 8.273 -10.466 -2.455 1.00 87.69 532 GLY A CA 1
ATOM 4225 C C . GLY A 1 532 ? 7.423 -11.546 -1.782 1.00 87.69 532 GLY A C 1
ATOM 4226 O O . GLY A 1 532 ? 7.918 -12.238 -0.898 1.00 87.69 532 GLY A O 1
ATOM 4227 N N . VAL A 1 533 ? 6.149 -11.655 -2.160 1.00 86.31 533 VAL A N 1
ATOM 4228 C CA . VAL A 1 533 ? 5.247 -12.723 -1.720 1.00 86.31 533 VAL A CA 1
ATOM 4229 C C . VAL A 1 533 ? 5.451 -13.918 -2.642 1.00 86.31 533 VAL A C 1
ATOM 4231 O O . VAL A 1 533 ? 5.406 -13.773 -3.865 1.00 86.31 533 VAL A O 1
ATOM 4234 N N . GLU A 1 534 ? 5.674 -15.096 -2.064 1.00 74.00 534 GLU A N 1
ATOM 4235 C CA . GLU A 1 534 ? 5.702 -16.339 -2.830 1.00 74.00 534 GLU A CA 1
ATOM 4236 C C . GLU A 1 534 ? 4.315 -16.576 -3.436 1.00 74.00 534 GLU A C 1
ATOM 4238 O O . GLU A 1 534 ? 3.328 -16.767 -2.727 1.00 74.00 534 GLU A O 1
ATOM 4243 N N . SER A 1 535 ? 4.227 -16.516 -4.763 1.00 64.19 535 SER A N 1
ATOM 4244 C CA . SER A 1 535 ? 3.024 -16.939 -5.471 1.00 64.19 535 SER A CA 1
ATOM 4245 C C . SER A 1 535 ? 3.019 -18.466 -5.528 1.00 64.19 535 SER A C 1
ATOM 4247 O O . SER A 1 535 ? 4.085 -19.043 -5.767 1.00 64.19 535 SER A O 1
ATOM 4249 N N . PRO A 1 536 ? 1.866 -19.143 -5.355 1.00 57.88 536 PRO A N 1
ATOM 4250 C CA . PRO A 1 536 ? 1.772 -20.552 -5.715 1.00 57.88 536 PRO A CA 1
ATOM 4251 C C . PRO A 1 536 ? 2.266 -20.692 -7.158 1.00 57.88 536 PRO A C 1
ATOM 4253 O O . PRO A 1 536 ? 1.755 -20.014 -8.051 1.00 57.88 536 PRO A O 1
ATOM 4256 N N . SER A 1 537 ? 3.317 -21.491 -7.362 1.00 48.12 537 SER A N 1
ATOM 4257 C CA . SER A 1 537 ? 3.885 -21.722 -8.686 1.00 48.12 537 SER A CA 1
ATOM 4258 C C . SER A 1 537 ? 2.779 -22.263 -9.581 1.00 48.12 537 SER A C 1
ATOM 4260 O O . SER A 1 537 ? 2.190 -23.307 -9.274 1.00 48.12 537 SER A O 1
ATOM 4262 N N . ALA A 1 538 ? 2.472 -21.551 -10.665 1.00 49.47 538 ALA A N 1
ATOM 4263 C CA . ALA A 1 538 ? 1.624 -22.111 -11.694 1.00 49.47 538 ALA A CA 1
ATOM 4264 C C . ALA A 1 538 ? 2.316 -23.379 -12.220 1.00 49.47 538 ALA A C 1
ATOM 4266 O O . ALA A 1 538 ? 3.531 -23.433 -12.389 1.00 49.47 538 ALA A O 1
ATOM 4267 N N . SER A 1 539 ? 1.531 -24.441 -12.373 1.00 43.94 539 SER A N 1
ATOM 4268 C CA . SER A 1 539 ? 1.942 -25.729 -12.934 1.00 43.94 539 SER A CA 1
ATOM 4269 C C . SER A 1 539 ? 2.854 -25.559 -14.160 1.00 43.94 539 SER A C 1
ATOM 4271 O O . SER A 1 539 ? 2.471 -24.852 -15.088 1.00 43.94 539 SER A O 1
ATOM 4273 N N . GLU A 1 540 ? 3.977 -26.291 -14.218 1.00 41.88 540 GLU A N 1
ATOM 4274 C CA . GLU A 1 540 ? 4.944 -26.378 -15.340 1.00 41.88 540 GLU A CA 1
ATOM 4275 C C . GLU A 1 540 ? 4.358 -26.984 -16.648 1.00 41.88 540 GLU A C 1
ATOM 4277 O O . GLU A 1 540 ? 5.026 -27.712 -17.378 1.00 41.88 540 GLU A O 1
ATOM 4282 N N . ALA A 1 541 ? 3.087 -26.735 -16.965 1.00 42.28 541 ALA A N 1
ATOM 4283 C CA . ALA A 1 541 ? 2.377 -27.368 -18.078 1.00 42.28 541 ALA A CA 1
ATOM 4284 C C . ALA A 1 541 ? 1.434 -26.400 -18.812 1.00 42.28 541 ALA A C 1
ATOM 4286 O O . ALA A 1 541 ? 0.295 -26.749 -19.127 1.00 42.28 541 ALA A O 1
ATOM 4287 N N . GLY A 1 542 ? 1.892 -25.174 -19.066 1.00 55.09 542 GLY A N 1
ATOM 4288 C CA . GLY A 1 542 ? 1.265 -24.278 -20.035 1.00 55.09 542 GLY A CA 1
ATOM 4289 C C . GLY A 1 542 ? 1.860 -24.492 -21.427 1.00 55.09 542 GLY A C 1
ATOM 4290 O O . GLY A 1 542 ? 3.079 -24.541 -21.577 1.00 55.09 542 GLY A O 1
ATOM 4291 N N . ASP A 1 543 ? 1.014 -24.614 -22.453 1.00 68.19 543 ASP A N 1
ATOM 4292 C CA . ASP A 1 543 ? 1.463 -24.439 -23.839 1.00 68.19 543 ASP A CA 1
ATOM 4293 C C . ASP A 1 543 ? 2.102 -23.050 -23.991 1.00 68.19 543 ASP A C 1
ATOM 4295 O O . ASP A 1 543 ? 1.628 -22.081 -23.398 1.00 68.19 543 ASP A O 1
ATOM 4299 N N . SER A 1 544 ? 3.144 -22.933 -24.818 1.00 80.94 544 SER A N 1
ATOM 4300 C CA . SER A 1 544 ? 3.810 -21.657 -25.093 1.00 80.94 544 SER A CA 1
ATOM 4301 C C . SER A 1 544 ? 2.783 -20.556 -25.460 1.00 80.94 544 SER A C 1
ATOM 4303 O O . SER A 1 544 ? 1.962 -20.769 -26.361 1.00 80.94 544 SER A O 1
ATOM 4305 N N . PRO A 1 545 ? 2.793 -19.382 -24.796 1.00 90.69 545 PRO A N 1
ATOM 4306 C CA . PRO A 1 545 ? 1.663 -18.441 -24.811 1.00 90.69 545 PRO A CA 1
ATOM 4307 C C . PRO A 1 545 ? 1.594 -17.561 -26.070 1.00 90.69 545 PRO A C 1
ATOM 4309 O O . PRO A 1 545 ? 0.662 -16.768 -26.230 1.00 90.69 545 PRO A O 1
ATOM 4312 N N . LEU A 1 546 ? 2.580 -17.666 -26.967 1.00 94.31 546 LEU A N 1
ATOM 4313 C CA . LEU A 1 546 ? 2.757 -16.776 -28.112 1.00 94.31 546 LEU A CA 1
ATOM 4314 C C . LEU A 1 546 ? 2.466 -17.481 -29.445 1.00 94.31 546 LEU A C 1
ATOM 4316 O O . LEU A 1 546 ? 2.933 -18.588 -29.708 1.00 94.31 546 LEU A O 1
ATOM 4320 N N . ILE A 1 547 ? 1.782 -16.806 -30.361 1.00 95.38 547 ILE A N 1
ATOM 4321 C CA . ILE A 1 547 ? 1.647 -17.224 -31.762 1.00 95.38 547 ILE A CA 1
ATOM 4322 C C . ILE A 1 547 ? 2.234 -16.130 -32.647 1.00 95.38 547 ILE A C 1
ATOM 4324 O O . ILE A 1 547 ? 1.839 -14.971 -32.535 1.00 95.38 547 ILE A O 1
ATOM 4328 N N . VAL A 1 548 ? 3.162 -16.502 -33.531 1.00 97.06 548 VAL A N 1
ATOM 4329 C CA . VAL A 1 548 ? 3.753 -15.595 -34.523 1.00 97.06 548 VAL A CA 1
ATOM 4330 C C . VAL A 1 548 ? 3.247 -15.963 -35.912 1.00 97.06 548 VAL A C 1
ATOM 4332 O O . VAL A 1 548 ? 3.518 -17.053 -36.415 1.00 97.06 548 VAL A O 1
ATOM 4335 N N . ASN A 1 549 ? 2.531 -15.042 -36.546 1.00 96.69 549 ASN A N 1
ATOM 4336 C CA . ASN A 1 549 ? 1.963 -15.243 -37.871 1.00 96.69 549 ASN A CA 1
ATOM 4337 C C . ASN A 1 549 ? 2.935 -14.787 -38.980 1.00 96.69 549 ASN A C 1
ATOM 4339 O O . ASN A 1 549 ? 3.719 -13.852 -38.782 1.00 96.69 549 ASN A O 1
ATOM 4343 N N . PRO A 1 550 ? 2.873 -15.390 -40.188 1.00 96.81 550 PRO A N 1
ATOM 4344 C CA . PRO A 1 550 ? 3.716 -14.990 -41.321 1.00 96.81 550 PRO A CA 1
ATOM 4345 C C . PRO A 1 550 ? 3.504 -13.546 -41.791 1.00 96.81 550 PRO A C 1
ATOM 4347 O O . PRO A 1 550 ? 4.347 -13.001 -42.495 1.00 96.81 550 PRO A O 1
ATOM 4350 N N . ASP A 1 551 ? 2.394 -12.911 -41.432 1.00 96.75 551 ASP A N 1
ATOM 4351 C CA . ASP A 1 551 ? 2.102 -11.515 -41.748 1.00 96.75 551 ASP A CA 1
ATOM 4352 C C . ASP A 1 551 ? 2.657 -10.532 -40.702 1.00 96.75 551 ASP A C 1
ATOM 4354 O O . ASP A 1 551 ? 2.285 -9.360 -40.726 1.00 96.75 551 ASP A O 1
ATOM 4358 N N . PHE A 1 552 ? 3.555 -10.975 -39.815 1.00 97.44 552 PHE A N 1
ATOM 4359 C CA . PHE A 1 552 ? 4.164 -10.195 -38.728 1.00 97.44 552 PHE A CA 1
ATOM 4360 C C . PHE A 1 552 ? 3.226 -9.845 -37.568 1.00 97.44 552 PHE A C 1
ATOM 4362 O O . PHE A 1 552 ? 3.596 -9.036 -36.711 1.00 97.44 552 PHE A O 1
ATOM 4369 N N . GLU A 1 553 ? 2.021 -10.419 -37.521 1.00 97.12 553 GLU A N 1
ATOM 4370 C CA . GLU A 1 553 ? 1.191 -10.338 -36.321 1.00 97.12 553 GLU A CA 1
ATOM 4371 C C . GLU A 1 553 ? 1.684 -11.307 -35.248 1.00 97.12 553 GLU A C 1
ATOM 4373 O O . GLU A 1 553 ? 2.033 -12.455 -35.523 1.00 97.12 553 GLU A O 1
ATOM 4378 N N . VAL A 1 554 ? 1.701 -10.831 -34.008 1.00 97.12 554 VAL A N 1
ATOM 4379 C CA . VAL A 1 554 ? 2.046 -11.632 -32.838 1.00 97.12 554 VAL A CA 1
ATOM 4380 C C . VAL A 1 554 ? 0.877 -11.576 -31.863 1.00 97.12 554 VAL A C 1
ATOM 4382 O O . VAL A 1 554 ? 0.434 -10.496 -31.472 1.00 97.12 554 VAL A O 1
ATOM 4385 N N . ILE A 1 555 ? 0.356 -12.743 -31.497 1.00 95.69 555 ILE A N 1
ATOM 4386 C CA . ILE A 1 555 ? -0.766 -12.889 -30.570 1.00 95.69 555 ILE A CA 1
ATOM 4387 C C . ILE A 1 555 ? -0.232 -13.535 -29.300 1.00 95.69 555 ILE A C 1
ATOM 4389 O O . ILE A 1 555 ? 0.294 -14.645 -29.345 1.00 95.69 555 ILE A O 1
ATOM 4393 N N . LEU A 1 556 ? -0.366 -12.838 -28.178 1.00 94.50 556 LEU A N 1
ATOM 4394 C CA . LEU A 1 556 ? -0.006 -13.329 -26.856 1.00 94.50 556 LEU A CA 1
ATOM 4395 C C . LEU A 1 556 ? -1.282 -13.580 -26.048 1.00 94.50 556 LEU A C 1
ATOM 4397 O O . LEU A 1 556 ? -2.108 -12.676 -25.887 1.00 94.50 556 LEU A O 1
ATOM 4401 N N . PHE A 1 557 ? -1.416 -14.794 -25.521 1.00 92.06 557 PHE A N 1
ATOM 4402 C CA . PHE A 1 557 ? -2.454 -15.159 -24.562 1.00 92.06 557 PHE A CA 1
ATOM 4403 C C . PHE A 1 557 ? -1.891 -14.963 -23.152 1.00 92.06 557 PHE A C 1
ATOM 4405 O O . PHE A 1 557 ? -1.012 -15.726 -22.758 1.00 92.06 557 PHE A O 1
ATOM 4412 N N . PRO A 1 558 ? -2.313 -13.913 -22.427 1.00 86.25 558 PRO A N 1
ATOM 4413 C CA . PRO A 1 558 ? -1.696 -13.571 -21.158 1.00 86.25 558 PRO A CA 1
ATOM 4414 C C . PRO A 1 558 ? -2.098 -14.559 -20.059 1.00 86.25 558 PRO A C 1
ATOM 4416 O O . PRO A 1 558 ? -3.263 -14.940 -19.939 1.00 86.25 558 PRO A O 1
ATOM 4419 N N . ASP A 1 559 ? -1.125 -14.899 -19.227 1.00 85.44 559 ASP A N 1
ATOM 4420 C CA . ASP A 1 559 ? -1.284 -15.568 -17.939 1.00 85.44 559 ASP A CA 1
ATOM 4421 C C . ASP A 1 559 ? -0.490 -14.818 -16.849 1.00 85.44 559 ASP A C 1
ATOM 4423 O O . ASP A 1 559 ? 0.086 -13.750 -17.095 1.00 85.44 559 ASP A O 1
ATOM 4427 N N . ASP A 1 560 ? -0.449 -15.380 -15.643 1.00 78.50 560 ASP A N 1
ATOM 4428 C CA . ASP A 1 560 ? 0.207 -14.788 -14.476 1.00 78.50 560 ASP A CA 1
ATOM 4429 C C . ASP A 1 560 ? 1.744 -14.660 -14.591 1.00 78.50 560 ASP A C 1
ATOM 4431 O O . ASP A 1 560 ? 2.347 -13.902 -13.825 1.00 78.50 560 ASP A O 1
ATOM 4435 N N . GLU A 1 561 ? 2.387 -15.323 -15.558 1.00 81.75 561 GLU A N 1
ATOM 4436 C CA . GLU A 1 561 ? 3.844 -15.302 -15.775 1.00 81.75 561 GLU A CA 1
ATOM 4437 C C . GLU A 1 561 ? 4.262 -14.479 -17.005 1.00 81.75 561 GLU A C 1
ATOM 4439 O O . GLU A 1 561 ? 5.415 -14.058 -17.135 1.00 81.75 561 GLU A O 1
ATOM 4444 N N . THR A 1 562 ? 3.318 -14.156 -17.891 1.00 89.31 562 THR A N 1
ATOM 4445 C CA . THR A 1 562 ? 3.602 -13.439 -19.146 1.00 89.31 562 THR A CA 1
ATOM 4446 C C . THR A 1 562 ? 4.026 -11.973 -18.998 1.00 89.31 562 THR A C 1
ATOM 4448 O O . THR A 1 562 ? 4.405 -11.360 -19.996 1.00 89.31 562 THR A O 1
ATOM 4451 N N . TYR A 1 563 ? 4.024 -11.376 -17.802 1.00 90.81 563 TYR A N 1
ATOM 4452 C CA . TYR A 1 563 ? 4.353 -9.952 -17.625 1.00 90.81 563 TYR A CA 1
ATOM 4453 C C . TYR A 1 563 ? 5.746 -9.572 -18.148 1.00 90.81 563 TYR A C 1
ATOM 4455 O O . TYR A 1 563 ? 5.894 -8.541 -18.809 1.00 90.81 563 TYR A O 1
ATOM 4463 N N . ASP A 1 564 ? 6.760 -10.411 -17.914 1.00 90.44 564 ASP A N 1
ATOM 4464 C CA . ASP A 1 564 ? 8.107 -10.184 -18.449 1.00 90.44 564 ASP A CA 1
ATOM 4465 C C . ASP A 1 564 ? 8.107 -10.252 -19.988 1.00 90.44 564 ASP A C 1
ATOM 4467 O O . ASP A 1 564 ? 8.701 -9.393 -20.649 1.00 90.44 564 ASP A O 1
ATOM 4471 N N . LEU A 1 565 ? 7.352 -11.193 -20.568 1.00 92.88 565 LEU A N 1
ATOM 4472 C CA . LEU A 1 565 ? 7.185 -11.332 -22.016 1.00 92.88 565 LEU A CA 1
ATOM 4473 C C . LEU A 1 565 ? 6.454 -10.130 -22.636 1.00 92.88 565 LEU A C 1
ATOM 4475 O O . LEU A 1 565 ? 6.900 -9.634 -23.669 1.00 92.88 565 LEU A O 1
ATOM 4479 N N . ILE A 1 566 ? 5.403 -9.605 -21.996 1.00 93.31 566 ILE A N 1
ATOM 4480 C CA . ILE A 1 566 ? 4.704 -8.383 -22.437 1.00 93.31 566 ILE A CA 1
ATOM 4481 C C . ILE A 1 566 ? 5.702 -7.223 -22.528 1.00 93.31 566 ILE A C 1
ATOM 4483 O O . ILE A 1 566 ? 5.820 -6.588 -23.578 1.00 93.31 566 ILE A O 1
ATOM 4487 N N . THR A 1 567 ? 6.494 -6.998 -21.469 1.00 92.12 567 THR A N 1
ATOM 4488 C CA . THR A 1 567 ? 7.503 -5.925 -21.486 1.00 92.12 567 THR A CA 1
ATOM 4489 C C . THR A 1 567 ? 8.608 -6.157 -22.515 1.00 92.12 567 THR A C 1
ATOM 4491 O O . THR A 1 567 ? 9.184 -5.193 -23.014 1.00 92.12 567 THR A O 1
ATOM 4494 N N . ALA A 1 568 ? 8.923 -7.411 -22.849 1.00 93.00 568 ALA A N 1
ATOM 4495 C CA . ALA A 1 568 ? 9.892 -7.731 -23.888 1.00 93.00 568 ALA A CA 1
ATOM 4496 C C . ALA A 1 568 ? 9.337 -7.446 -25.292 1.00 93.00 568 ALA A C 1
ATOM 4498 O O . ALA A 1 568 ? 10.041 -6.831 -26.094 1.00 93.00 568 ALA A O 1
ATOM 4499 N N . LEU A 1 569 ? 8.093 -7.850 -25.575 1.00 95.62 569 LEU A N 1
ATOM 4500 C CA . LEU A 1 569 ? 7.425 -7.634 -26.864 1.00 95.62 569 LEU A CA 1
ATOM 4501 C C . LEU A 1 569 ? 7.238 -6.145 -27.164 1.00 95.62 569 LEU A C 1
ATOM 4503 O O . LEU A 1 569 ? 7.556 -5.707 -28.268 1.00 95.62 569 LEU A O 1
ATOM 4507 N N . ASP A 1 570 ? 6.821 -5.348 -26.174 1.00 93.44 570 ASP A N 1
ATOM 4508 C CA . ASP A 1 570 ? 6.614 -3.900 -26.341 1.00 93.44 570 ASP A CA 1
ATOM 4509 C C . ASP A 1 570 ? 7.885 -3.136 -26.765 1.00 93.44 570 ASP A C 1
ATOM 4511 O O . ASP A 1 570 ? 7.804 -1.999 -27.231 1.00 93.44 570 ASP A O 1
ATOM 4515 N N . ARG A 1 571 ? 9.075 -3.735 -26.606 1.00 92.56 571 ARG A N 1
ATOM 4516 C CA . ARG A 1 571 ? 10.347 -3.113 -27.009 1.00 92.56 571 ARG A CA 1
ATOM 4517 C C . ARG A 1 571 ? 10.606 -3.188 -28.505 1.00 92.56 571 ARG A C 1
ATOM 4519 O O . ARG A 1 571 ? 11.377 -2.375 -29.000 1.00 92.56 571 ARG A O 1
ATOM 4526 N N . PHE A 1 572 ? 10.039 -4.168 -29.208 1.00 95.38 572 PHE A N 1
ATOM 4527 C CA . PHE A 1 572 ? 10.332 -4.408 -30.627 1.00 95.38 572 PHE A CA 1
ATOM 4528 C C . PHE A 1 572 ? 9.095 -4.640 -31.501 1.00 95.38 572 PHE A C 1
ATOM 4530 O O . PHE A 1 572 ? 9.239 -4.825 -32.712 1.00 95.38 572 PHE A O 1
ATOM 4537 N N . ALA A 1 573 ? 7.893 -4.609 -30.926 1.00 95.75 573 ALA A N 1
ATOM 4538 C CA . ALA A 1 573 ? 6.632 -4.744 -31.640 1.00 95.75 573 ALA A CA 1
ATOM 4539 C C . ALA A 1 573 ? 5.624 -3.678 -31.190 1.00 95.75 573 ALA A C 1
ATOM 4541 O O . ALA A 1 573 ? 5.545 -3.324 -30.014 1.00 95.75 573 ALA A O 1
ATOM 4542 N N . ASP A 1 574 ? 4.819 -3.198 -32.132 1.00 93.06 574 ASP A N 1
ATOM 4543 C CA . ASP A 1 574 ? 3.783 -2.203 -31.880 1.00 93.06 574 ASP A CA 1
ATOM 4544 C C . ASP A 1 574 ? 2.533 -2.890 -31.316 1.00 93.06 574 ASP A C 1
ATOM 4546 O O . ASP A 1 574 ? 1.952 -3.771 -31.956 1.00 93.06 574 ASP A O 1
ATOM 4550 N N . ARG A 1 575 ? 2.100 -2.498 -30.113 1.00 92.56 575 ARG A N 1
ATOM 4551 C CA . ARG A 1 575 ? 0.905 -3.065 -29.475 1.00 92.56 575 ARG A CA 1
ATOM 4552 C C . ARG A 1 575 ? -0.374 -2.486 -30.090 1.00 92.56 575 ARG A C 1
ATOM 4554 O O . ARG A 1 575 ? -0.626 -1.286 -29.993 1.00 92.56 575 ARG A O 1
ATOM 4561 N N . LEU A 1 576 ? -1.201 -3.351 -30.675 1.00 90.12 576 LEU A N 1
ATOM 4562 C CA . LEU A 1 576 ? -2.455 -2.999 -31.351 1.00 90.12 576 LEU A CA 1
ATOM 4563 C C . LEU A 1 576 ? -3.674 -3.041 -30.416 1.00 90.12 576 LEU A C 1
ATOM 4565 O O . LEU A 1 576 ? -4.534 -2.168 -30.489 1.00 90.12 576 LEU A O 1
ATOM 4569 N N . SER A 1 577 ? -3.771 -4.057 -29.551 1.00 85.19 577 SER A N 1
ATOM 4570 C CA . SER A 1 577 ? -4.849 -4.200 -28.557 1.00 85.19 577 SER A CA 1
ATOM 4571 C C . SER A 1 577 ? -4.412 -5.074 -27.381 1.00 85.19 577 SER A C 1
ATOM 4573 O O . SER A 1 577 ? -3.489 -5.875 -27.527 1.00 85.19 577 SER A O 1
ATOM 4575 N N . SER A 1 578 ? -5.104 -4.959 -26.249 1.00 82.94 578 SER A N 1
ATOM 4576 C CA . SER A 1 578 ? -4.816 -5.671 -24.993 1.00 82.94 578 SER A CA 1
ATOM 4577 C C . SER A 1 578 ? -6.108 -6.098 -24.284 1.00 82.94 578 SER A C 1
ATOM 4579 O O . SER A 1 578 ? -6.275 -5.850 -23.095 1.00 82.94 578 SER A O 1
ATOM 4581 N N . ASP A 1 579 ? -7.049 -6.662 -25.047 1.00 77.06 579 ASP A N 1
ATOM 4582 C CA . ASP A 1 579 ? -8.342 -7.122 -24.528 1.00 77.06 579 ASP A CA 1
ATOM 4583 C C . ASP A 1 579 ? -8.170 -8.503 -23.860 1.00 77.06 579 ASP A C 1
ATOM 4585 O O . ASP A 1 579 ? -7.395 -8.664 -22.924 1.00 77.06 579 ASP A O 1
ATOM 4589 N N . SER A 1 580 ? -8.834 -9.547 -24.363 1.00 77.88 580 SER A N 1
ATOM 4590 C CA . SER A 1 580 ? -8.627 -10.928 -23.901 1.00 77.88 580 SER A CA 1
ATOM 4591 C C . SER A 1 580 ? -7.294 -11.536 -24.357 1.00 77.88 580 SER A C 1
ATOM 4593 O O . SER A 1 580 ? -6.876 -12.565 -23.839 1.00 77.88 580 SER A O 1
ATOM 4595 N N . ALA A 1 581 ? -6.656 -10.939 -25.365 1.00 88.06 581 ALA A N 1
ATOM 4596 C CA . ALA A 1 581 ? -5.341 -11.309 -25.869 1.00 88.06 581 ALA A CA 1
ATOM 4597 C C . ALA A 1 581 ? -4.602 -10.046 -26.319 1.00 88.06 581 ALA A C 1
ATOM 4599 O O . ALA A 1 581 ? -5.210 -9.103 -26.846 1.00 88.06 581 ALA A O 1
ATOM 4600 N N . TYR A 1 582 ? -3.284 -10.046 -26.146 1.00 91.75 582 TYR A N 1
ATOM 4601 C CA . TYR A 1 582 ? -2.440 -8.972 -26.641 1.00 91.75 582 TYR A CA 1
ATOM 4602 C C . TYR A 1 582 ? -2.139 -9.220 -28.115 1.00 91.75 582 TYR A C 1
ATOM 4604 O O . TYR A 1 582 ? -1.648 -10.285 -28.491 1.00 91.75 582 TYR A O 1
ATOM 4612 N N . ARG A 1 583 ? -2.432 -8.228 -28.958 1.00 94.69 583 ARG A N 1
ATOM 4613 C CA . ARG A 1 583 ? -2.081 -8.254 -30.380 1.00 94.69 583 ARG A CA 1
ATOM 4614 C C . ARG A 1 583 ? -0.982 -7.253 -30.652 1.00 94.69 583 ARG A C 1
ATOM 4616 O O . ARG A 1 583 ? -1.093 -6.087 -30.280 1.00 94.69 583 ARG A O 1
ATOM 4623 N N . TYR A 1 584 ? 0.031 -7.716 -31.357 1.00 96.75 584 TYR A N 1
ATOM 4624 C CA . TYR A 1 584 ? 1.224 -6.973 -31.704 1.00 96.75 584 TYR A CA 1
ATOM 4625 C C . TYR A 1 584 ? 1.464 -7.024 -33.206 1.00 96.75 584 TYR A C 1
ATOM 4627 O O . TYR A 1 584 ? 1.123 -8.008 -33.867 1.00 96.75 584 TYR A O 1
ATOM 4635 N N . LYS A 1 585 ? 2.112 -5.987 -33.733 1.00 97.38 585 LYS A N 1
ATOM 4636 C CA . LYS A 1 585 ? 2.650 -5.969 -35.089 1.00 97.38 585 LYS A CA 1
ATOM 4637 C C . LYS A 1 585 ? 4.145 -5.720 -35.040 1.00 97.38 585 LYS A C 1
ATOM 4639 O O . LYS A 1 585 ? 4.585 -4.700 -34.517 1.00 97.38 585 LYS A O 1
ATOM 4644 N N . ILE A 1 586 ? 4.928 -6.628 -35.610 1.00 98.19 586 ILE A N 1
ATOM 4645 C CA . ILE A 1 586 ? 6.347 -6.361 -35.843 1.00 98.19 586 ILE A CA 1
ATOM 4646 C C . ILE A 1 586 ? 6.453 -5.550 -37.133 1.00 98.19 586 ILE A C 1
ATOM 4648 O O . ILE A 1 586 ? 5.973 -5.973 -38.188 1.00 98.19 586 ILE A O 1
ATOM 4652 N N . THR A 1 587 ? 7.071 -4.378 -37.049 1.00 97.62 587 THR A N 1
ATOM 4653 C CA . THR A 1 587 ? 7.303 -3.497 -38.192 1.00 97.62 587 THR A CA 1
ATOM 4654 C C . THR A 1 587 ? 8.798 -3.273 -38.382 1.00 97.62 587 THR A C 1
ATOM 4656 O O . THR A 1 587 ? 9.602 -3.449 -37.468 1.00 97.62 587 THR A O 1
ATOM 4659 N N . GLU A 1 588 ? 9.192 -2.862 -39.583 1.00 97.25 588 GLU A N 1
ATOM 4660 C CA . GLU A 1 588 ? 10.572 -2.445 -39.838 1.00 97.25 588 GLU A CA 1
ATOM 4661 C C . GLU A 1 588 ? 11.000 -1.335 -38.870 1.00 97.25 588 GLU A C 1
ATOM 4663 O O . GLU A 1 588 ? 12.045 -1.427 -38.231 1.00 97.25 588 GLU A O 1
ATOM 4668 N N . THR A 1 589 ? 10.134 -0.338 -38.683 1.00 95.06 589 THR A N 1
ATOM 4669 C CA . THR A 1 589 ? 10.361 0.785 -37.773 1.00 95.06 589 THR A CA 1
ATOM 4670 C C . THR A 1 589 ? 10.476 0.359 -36.312 1.00 95.06 589 THR A C 1
ATOM 4672 O O . THR A 1 589 ? 11.324 0.899 -35.601 1.00 95.06 589 THR A O 1
ATOM 4675 N N . SER A 1 590 ? 9.668 -0.605 -35.848 1.00 95.12 590 SER A N 1
ATOM 4676 C CA . SER A 1 590 ? 9.735 -1.079 -34.460 1.00 95.12 590 SER A CA 1
ATOM 4677 C C . SER A 1 590 ? 11.043 -1.831 -34.192 1.00 95.12 590 SER A C 1
ATOM 4679 O O . SER A 1 590 ? 11.664 -1.627 -33.149 1.00 95.12 590 SER A O 1
ATOM 4681 N N . VAL A 1 591 ? 11.516 -2.632 -35.155 1.00 97.31 591 VAL A N 1
ATOM 4682 C CA . VAL A 1 591 ? 12.793 -3.358 -35.052 1.00 97.31 591 VAL A CA 1
ATOM 4683 C C . VAL A 1 591 ? 13.989 -2.411 -35.147 1.00 97.31 591 VAL A C 1
ATOM 4685 O O . VAL A 1 591 ? 14.895 -2.503 -34.319 1.00 97.31 591 VAL A O 1
ATOM 4688 N N . GLU A 1 592 ? 14.002 -1.481 -36.106 1.00 95.06 592 GLU A N 1
ATOM 4689 C CA . GLU A 1 592 ? 15.081 -0.491 -36.236 1.00 95.06 592 GLU A CA 1
ATOM 4690 C C . GLU A 1 592 ? 15.218 0.356 -34.965 1.00 95.06 592 GLU A C 1
ATOM 4692 O O . GLU A 1 592 ? 16.329 0.547 -34.461 1.00 95.06 592 GLU A O 1
ATOM 4697 N N . LYS A 1 593 ? 14.085 0.793 -34.399 1.00 91.31 593 LYS A N 1
ATOM 4698 C CA . LYS A 1 593 ? 14.046 1.516 -33.127 1.00 91.31 593 LYS A CA 1
ATOM 4699 C C . LYS A 1 593 ? 14.646 0.682 -31.994 1.00 91.31 593 LYS A C 1
ATOM 4701 O O . LYS A 1 593 ? 15.591 1.137 -31.350 1.00 91.31 593 LYS A O 1
ATOM 4706 N N . ALA A 1 594 ? 14.160 -0.545 -31.796 1.00 92.81 594 ALA A N 1
ATOM 4707 C CA . ALA A 1 594 ? 14.627 -1.427 -30.728 1.00 92.81 594 ALA A CA 1
ATOM 4708 C C . ALA A 1 594 ? 16.141 -1.671 -30.798 1.00 92.81 594 ALA A C 1
ATOM 4710 O O . ALA A 1 594 ? 16.845 -1.639 -29.784 1.00 92.81 594 ALA A O 1
ATOM 4711 N N . VAL A 1 595 ? 16.655 -1.887 -32.012 1.00 94.19 595 VAL A N 1
ATOM 4712 C CA . VAL A 1 595 ? 18.084 -2.100 -32.244 1.00 94.19 595 VAL A CA 1
ATOM 4713 C C . VAL A 1 595 ? 18.872 -0.828 -31.966 1.00 94.19 595 VAL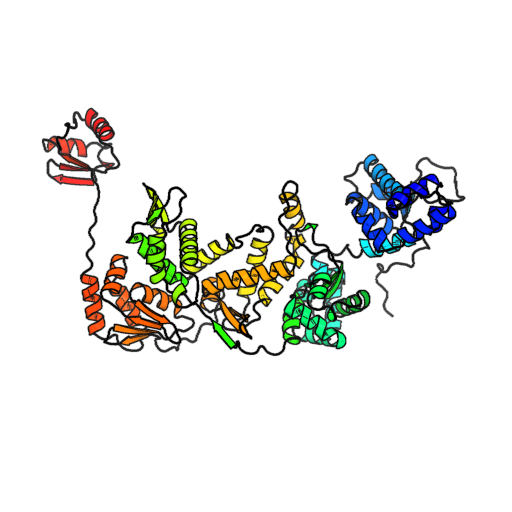 A C 1
ATOM 4715 O O . VAL A 1 595 ? 19.894 -0.910 -31.289 1.00 94.19 595 VAL A O 1
ATOM 4718 N N . SER A 1 596 ? 18.390 0.344 -32.396 1.00 90.12 596 SER A N 1
ATOM 4719 C CA . SER A 1 596 ? 19.040 1.634 -32.112 1.00 90.12 596 SER A CA 1
ATOM 4720 C C . SER A 1 596 ? 19.149 1.941 -30.610 1.00 90.12 596 SER A C 1
ATOM 4722 O O . SER A 1 596 ? 20.119 2.564 -30.179 1.00 90.12 596 SER A O 1
ATOM 4724 N N . GLU A 1 597 ? 18.222 1.410 -29.807 1.00 88.12 597 GLU A N 1
ATOM 4725 C CA . GLU A 1 597 ? 18.195 1.492 -28.338 1.00 88.12 597 GLU A CA 1
ATOM 4726 C C . GLU A 1 597 ? 19.013 0.364 -27.664 1.00 88.12 597 GLU A C 1
ATOM 4728 O O . GLU A 1 597 ? 19.064 0.229 -26.438 1.00 88.12 597 GLU A O 1
ATOM 4733 N N . GLY A 1 598 ? 19.712 -0.448 -28.462 1.00 88.25 598 GLY A N 1
ATOM 4734 C CA . GLY A 1 598 ? 20.669 -1.448 -28.000 1.00 88.25 598 GLY A CA 1
ATOM 4735 C C . GLY A 1 598 ? 20.075 -2.825 -27.703 1.00 88.25 598 GLY A C 1
ATOM 4736 O O . GLY A 1 598 ? 20.651 -3.555 -26.887 1.00 88.25 598 GLY A O 1
ATOM 4737 N N . LEU A 1 599 ? 18.936 -3.187 -28.304 1.00 91.94 599 LEU A N 1
ATOM 4738 C CA . LEU A 1 599 ? 18.457 -4.572 -28.341 1.00 91.94 599 LEU A CA 1
ATOM 4739 C C . LEU A 1 599 ? 19.116 -5.334 -29.501 1.00 91.94 599 LEU A C 1
ATOM 4741 O O . LEU A 1 599 ? 19.145 -4.873 -30.635 1.00 91.94 599 LEU A O 1
ATOM 4745 N N . GLU A 1 600 ? 19.637 -6.526 -29.231 1.00 94.00 600 GLU A N 1
ATOM 4746 C CA . GLU A 1 600 ? 20.238 -7.361 -30.273 1.00 94.00 600 GLU A CA 1
ATOM 4747 C C . GLU A 1 600 ? 19.164 -8.121 -31.059 1.00 94.00 600 GLU A C 1
ATOM 4749 O O . GLU A 1 600 ? 18.219 -8.655 -30.474 1.00 94.00 600 GLU A O 1
ATOM 4754 N N . SER A 1 601 ? 19.338 -8.254 -32.377 1.00 95.31 601 SER A N 1
ATOM 4755 C CA . SER A 1 601 ? 18.425 -9.040 -33.224 1.00 95.31 601 SER A CA 1
ATOM 4756 C C . SER A 1 601 ? 18.305 -10.493 -32.763 1.00 95.31 601 SER A C 1
ATOM 4758 O O . SER A 1 601 ? 17.213 -11.055 -32.758 1.00 95.31 601 SER A O 1
ATOM 4760 N N . ALA A 1 602 ? 19.409 -11.084 -32.300 1.00 95.75 602 ALA A N 1
ATOM 4761 C CA . ALA A 1 602 ? 19.426 -12.424 -31.727 1.00 95.75 602 ALA A CA 1
ATOM 4762 C C . ALA A 1 602 ? 18.543 -12.533 -30.473 1.00 95.75 602 ALA A C 1
ATOM 4764 O O . ALA A 1 602 ? 17.897 -13.557 -30.275 1.00 95.75 602 ALA A O 1
ATOM 4765 N N . ALA A 1 603 ? 18.472 -11.482 -29.649 1.00 95.25 603 ALA A N 1
ATOM 4766 C CA . ALA A 1 603 ? 17.597 -11.459 -28.482 1.00 95.25 603 ALA A CA 1
ATOM 4767 C C . ALA A 1 603 ? 16.116 -11.381 -28.885 1.00 95.25 603 ALA A C 1
ATOM 4769 O O . ALA A 1 603 ? 15.311 -12.087 -28.292 1.00 95.25 603 ALA A O 1
ATOM 4770 N N . ILE A 1 604 ? 15.770 -10.595 -29.916 1.00 96.56 604 ILE A N 1
ATOM 4771 C CA . ILE A 1 604 ? 14.402 -10.541 -30.471 1.00 96.56 604 ILE A CA 1
ATOM 4772 C C . ILE A 1 604 ? 13.966 -11.934 -30.939 1.00 96.56 604 ILE A C 1
ATOM 4774 O O . ILE A 1 604 ? 12.922 -12.436 -30.525 1.00 96.56 604 ILE A O 1
ATOM 4778 N N . LEU A 1 605 ? 14.786 -12.570 -31.781 1.00 96.56 605 LEU A N 1
ATOM 4779 C CA . LEU A 1 605 ? 14.490 -13.893 -32.330 1.00 96.56 605 LEU A CA 1
ATOM 4780 C C . LEU A 1 605 ? 14.389 -14.953 -31.233 1.00 96.56 605 LEU A C 1
ATOM 4782 O O . LEU A 1 605 ? 13.466 -15.762 -31.268 1.00 96.56 605 LEU A O 1
ATOM 4786 N N . ARG A 1 606 ? 15.287 -14.906 -30.240 1.00 96.06 606 ARG A N 1
ATOM 4787 C CA . ARG A 1 606 ? 15.259 -15.810 -29.088 1.00 96.06 606 ARG A CA 1
ATOM 4788 C C . ARG A 1 606 ? 13.944 -15.688 -28.319 1.00 96.06 606 ARG A C 1
ATOM 4790 O O . ARG A 1 606 ? 13.270 -16.700 -28.152 1.00 96.06 606 ARG A O 1
ATOM 4797 N N . THR A 1 607 ? 13.533 -14.466 -27.961 1.00 95.56 607 THR A N 1
ATOM 4798 C CA . THR A 1 607 ? 12.258 -14.215 -27.269 1.00 95.56 607 THR A CA 1
ATOM 4799 C C . THR A 1 607 ? 11.075 -14.811 -28.030 1.00 95.56 607 THR A C 1
ATOM 4801 O O . THR A 1 607 ? 10.251 -15.491 -27.424 1.00 95.56 607 THR A O 1
ATOM 4804 N N . LEU A 1 608 ? 10.999 -14.600 -29.351 1.00 96.38 608 LEU A N 1
ATOM 4805 C CA . LEU A 1 608 ? 9.926 -15.167 -30.173 1.00 96.38 608 LEU A CA 1
ATOM 4806 C C . LEU A 1 608 ? 9.986 -16.700 -30.210 1.00 96.38 608 LEU A C 1
ATOM 4808 O O . LEU A 1 608 ? 8.958 -17.346 -30.051 1.00 96.38 608 LEU A O 1
ATOM 4812 N N . SER A 1 609 ? 11.173 -17.284 -30.394 1.00 94.00 609 SER A N 1
ATOM 4813 C CA . SER A 1 609 ? 11.336 -18.738 -30.524 1.00 94.00 609 SER A CA 1
ATOM 4814 C C . SER A 1 609 ? 11.074 -19.513 -29.232 1.00 94.00 609 SER A C 1
ATOM 4816 O O . SER A 1 609 ? 10.500 -20.592 -29.291 1.00 94.00 609 SER A O 1
ATOM 4818 N N . GLU A 1 610 ? 11.464 -18.972 -28.074 1.00 93.62 610 GLU A N 1
ATOM 4819 C CA . GLU A 1 610 ? 11.318 -19.647 -26.775 1.00 93.62 610 GLU A CA 1
ATOM 4820 C C . GLU A 1 610 ? 9.861 -19.680 -26.300 1.00 93.62 610 GLU A C 1
ATOM 4822 O O . GLU A 1 610 ? 9.452 -20.620 -25.625 1.00 93.62 610 GLU A O 1
ATOM 4827 N N . HIS A 1 611 ? 9.072 -18.667 -26.667 1.00 93.56 611 HIS A N 1
ATOM 4828 C CA . HIS A 1 611 ? 7.706 -18.495 -26.167 1.00 93.56 611 HIS A CA 1
ATOM 4829 C C . HIS A 1 611 ? 6.634 -18.815 -27.208 1.00 93.56 611 HIS A C 1
ATOM 4831 O O . HIS A 1 611 ? 5.448 -18.761 -26.873 1.00 93.56 611 HIS A O 1
ATOM 4837 N N . SER A 1 612 ? 7.005 -19.119 -28.460 1.00 92.88 612 SER A N 1
ATOM 4838 C CA . SER A 1 612 ? 6.019 -19.427 -29.494 1.00 92.88 612 SER A CA 1
ATOM 4839 C C . SER A 1 612 ? 5.573 -20.880 -29.484 1.00 92.88 612 SER A C 1
ATOM 4841 O O . SER A 1 612 ? 6.375 -21.804 -29.437 1.00 92.88 612 SER A O 1
ATOM 4843 N N . ARG A 1 613 ? 4.254 -21.067 -29.578 1.00 90.88 613 ARG A N 1
ATOM 4844 C CA . ARG A 1 613 ? 3.586 -22.369 -29.677 1.00 90.88 613 ARG A CA 1
ATOM 4845 C C . ARG A 1 613 ? 3.886 -23.100 -30.978 1.00 90.88 613 ARG A C 1
ATOM 4847 O O . ARG A 1 613 ? 3.739 -24.315 -31.055 1.00 90.88 613 ARG A O 1
ATOM 4854 N N . VAL A 1 614 ? 4.250 -22.352 -32.014 1.00 91.19 614 VAL A N 1
ATOM 4855 C CA . VAL A 1 614 ? 4.584 -22.860 -33.343 1.00 91.19 614 VAL A CA 1
ATOM 4856 C C . VAL A 1 614 ? 5.947 -22.294 -33.722 1.00 91.19 614 VAL A C 1
ATOM 4858 O O . VAL A 1 614 ? 6.329 -21.224 -33.257 1.00 91.19 614 VAL A O 1
ATOM 4861 N N . GLU A 1 615 ? 6.689 -23.005 -34.568 1.00 93.31 615 GLU A N 1
ATOM 4862 C CA . GLU A 1 615 ? 7.939 -22.482 -35.112 1.00 93.31 615 GLU A CA 1
ATOM 4863 C C . GLU A 1 615 ? 7.713 -21.109 -35.765 1.00 93.31 615 GLU A C 1
ATOM 4865 O O . GLU A 1 615 ? 6.776 -20.912 -36.544 1.00 93.31 615 GLU A O 1
ATOM 4870 N N . VAL A 1 616 ? 8.582 -20.151 -35.434 1.00 96.44 616 VAL A N 1
ATOM 4871 C CA . VAL A 1 616 ? 8.496 -18.791 -35.967 1.00 96.44 616 VAL A CA 1
ATOM 4872 C C . VAL A 1 616 ? 8.679 -18.837 -37.492 1.00 96.44 616 VAL A C 1
ATOM 4874 O O . VAL A 1 616 ? 9.689 -19.367 -37.962 1.00 96.44 616 VAL A O 1
ATOM 4877 N N . PRO A 1 617 ? 7.761 -18.260 -38.291 1.00 97.88 617 PRO A N 1
ATOM 4878 C CA . PRO A 1 617 ? 7.844 -18.312 -39.747 1.00 97.88 617 PRO A CA 1
ATOM 4879 C C . PRO A 1 617 ? 9.174 -17.779 -40.299 1.00 97.88 617 PRO A C 1
ATOM 4881 O O . PRO A 1 617 ? 9.653 -16.710 -39.911 1.00 97.88 617 PRO A O 1
ATOM 4884 N N . GLN A 1 618 ? 9.753 -18.493 -41.269 1.00 96.69 618 GLN A N 1
ATOM 4885 C CA . GLN A 1 618 ? 11.077 -18.178 -41.822 1.00 96.69 618 GLN A CA 1
ATOM 4886 C C . GLN A 1 618 ? 11.168 -16.761 -42.414 1.00 96.69 618 GLN A C 1
ATOM 4888 O O . GLN A 1 618 ? 12.210 -16.109 -42.317 1.00 96.69 618 GLN A O 1
ATOM 4893 N N . ASN A 1 619 ? 10.079 -16.261 -43.006 1.00 97.69 619 ASN A N 1
ATOM 4894 C CA . ASN A 1 619 ? 10.027 -14.902 -43.539 1.00 97.69 619 ASN A CA 1
ATOM 4895 C C . ASN A 1 619 ? 10.131 -13.845 -42.426 1.00 97.69 619 ASN A C 1
ATOM 4897 O O . ASN A 1 619 ? 10.818 -12.846 -42.616 1.00 97.69 619 ASN A O 1
ATOM 4901 N N . VAL A 1 620 ? 9.535 -14.091 -41.254 1.00 97.62 620 VAL A N 1
ATOM 4902 C CA . VAL A 1 620 ? 9.643 -13.206 -40.085 1.00 97.62 620 VAL A CA 1
ATOM 4903 C C . VAL A 1 620 ? 11.082 -13.177 -39.567 1.00 97.62 620 VAL A C 1
ATOM 4905 O O . VAL A 1 620 ? 11.637 -12.096 -39.368 1.00 97.62 620 VAL A O 1
ATOM 4908 N N . ILE A 1 621 ? 11.721 -14.346 -39.435 1.00 97.56 621 ILE A N 1
ATOM 4909 C CA . ILE A 1 621 ? 13.125 -14.462 -39.000 1.00 97.56 621 ILE A CA 1
ATOM 4910 C C . ILE A 1 621 ? 14.055 -13.673 -39.934 1.00 97.56 621 ILE A C 1
ATOM 4912 O O . ILE A 1 621 ? 14.871 -12.868 -39.476 1.00 97.56 621 ILE A O 1
ATOM 4916 N N . TYR A 1 622 ? 13.914 -13.883 -41.248 1.00 97.31 622 TYR A N 1
ATOM 4917 C CA . TYR A 1 622 ? 14.735 -13.211 -42.255 1.00 97.31 622 TYR A CA 1
ATOM 4918 C C . TYR A 1 622 ? 14.549 -11.690 -42.222 1.00 97.31 622 TYR A C 1
ATOM 4920 O O . TYR A 1 622 ? 15.532 -10.947 -42.189 1.00 97.31 622 TYR A O 1
ATOM 4928 N N . SER A 1 623 ? 13.299 -11.222 -42.184 1.00 97.94 623 SER A N 1
ATOM 4929 C CA . SER A 1 623 ? 12.985 -9.793 -42.163 1.00 97.94 623 SER A CA 1
ATOM 4930 C C . SER A 1 623 ? 13.512 -9.094 -40.911 1.00 97.94 623 SER A C 1
ATOM 4932 O O . SER A 1 623 ? 14.130 -8.042 -41.046 1.00 97.94 623 SER A O 1
ATOM 4934 N N . ILE A 1 624 ? 13.373 -9.685 -39.716 1.00 97.75 624 ILE A N 1
ATOM 4935 C CA . ILE A 1 624 ? 13.940 -9.116 -38.478 1.00 97.75 624 ILE A CA 1
ATOM 4936 C C . ILE A 1 624 ? 15.462 -8.973 -38.595 1.00 97.75 624 ILE A C 1
ATOM 4938 O O . ILE A 1 624 ? 16.011 -7.921 -38.263 1.00 97.75 624 ILE A O 1
ATOM 4942 N N . GLY A 1 625 ? 16.150 -10.001 -39.107 1.00 96.44 625 GLY A N 1
ATOM 4943 C CA . GLY A 1 625 ? 17.594 -9.945 -39.341 1.00 96.44 625 GLY A CA 1
ATOM 4944 C C . GLY A 1 625 ? 17.990 -8.850 -40.337 1.00 96.44 625 GLY A C 1
ATOM 4945 O O . GLY A 1 625 ? 18.948 -8.110 -40.098 1.00 96.44 625 GLY A O 1
ATOM 4946 N N . GLN A 1 626 ? 17.230 -8.705 -41.426 1.00 97.12 626 GLN A N 1
ATOM 4947 C CA . GLN A 1 626 ? 17.459 -7.679 -42.441 1.00 97.12 626 GLN A CA 1
ATOM 4948 C C . GLN A 1 626 ? 17.241 -6.262 -41.892 1.00 97.12 626 GLN A C 1
ATOM 4950 O O . GLN A 1 626 ? 18.108 -5.409 -42.086 1.00 97.12 626 GLN A O 1
ATOM 4955 N N . TRP A 1 627 ? 16.119 -6.007 -41.213 1.00 97.94 627 TRP A N 1
ATOM 4956 C CA . TRP A 1 627 ? 15.790 -4.701 -40.630 1.00 97.94 627 TRP A CA 1
ATOM 4957 C C . TRP A 1 627 ? 16.803 -4.300 -39.559 1.00 97.94 627 TRP A C 1
ATOM 4959 O O . TRP A 1 627 ? 17.365 -3.210 -39.619 1.00 97.94 627 TRP A O 1
ATOM 4969 N N . ALA A 1 628 ? 17.159 -5.216 -38.655 1.00 95.50 628 ALA A N 1
ATOM 4970 C CA . ALA A 1 628 ? 18.209 -4.967 -37.671 1.00 95.50 628 ALA A CA 1
ATOM 4971 C C . ALA A 1 628 ? 19.565 -4.649 -38.325 1.00 95.50 628 ALA A C 1
ATOM 4973 O O . ALA A 1 628 ? 20.295 -3.772 -37.866 1.00 95.50 628 ALA A O 1
ATOM 4974 N N . GLY A 1 629 ? 19.890 -5.323 -39.433 1.00 93.38 629 GLY A N 1
ATOM 4975 C CA . GLY A 1 629 ? 21.116 -5.091 -40.194 1.00 93.38 629 GLY A CA 1
ATOM 4976 C C . GLY A 1 629 ? 21.212 -3.706 -40.846 1.00 93.38 629 GLY A C 1
ATOM 4977 O O . GLY A 1 629 ? 22.329 -3.288 -41.179 1.00 93.38 629 GLY A O 1
ATOM 4978 N N . LYS A 1 630 ? 20.092 -2.986 -41.016 1.00 93.06 630 LYS A N 1
ATOM 4979 C CA . LYS A 1 630 ? 20.067 -1.608 -41.541 1.00 93.06 630 LYS A CA 1
ATOM 4980 C C . LYS A 1 630 ? 20.557 -0.584 -40.526 1.00 93.06 630 LYS A C 1
ATOM 4982 O O . LYS A 1 630 ? 21.147 0.418 -40.928 1.00 93.06 630 LYS A O 1
ATOM 4987 N N . VAL A 1 631 ? 20.381 -0.847 -39.232 1.00 91.50 631 VAL A N 1
ATOM 4988 C CA . VAL A 1 631 ? 20.837 0.056 -38.172 1.00 91.50 631 VAL A CA 1
ATOM 4989 C C . VAL A 1 631 ? 22.364 0.044 -38.118 1.00 91.50 631 VAL A C 1
ATOM 4991 O O . VAL A 1 631 ? 22.997 -1.001 -37.953 1.00 91.50 631 VAL A O 1
ATOM 4994 N N . LYS A 1 632 ? 22.973 1.221 -38.287 1.00 88.75 632 LYS A N 1
ATOM 4995 C CA . LYS A 1 632 ? 24.424 1.426 -38.216 1.00 88.75 632 LYS A CA 1
ATOM 4996 C C . LYS A 1 632 ? 24.734 2.456 -37.144 1.00 88.75 632 LYS A C 1
ATOM 4998 O O . LYS A 1 632 ? 24.152 3.535 -37.128 1.00 88.75 632 LYS A O 1
ATOM 5003 N N . PHE A 1 633 ? 25.679 2.123 -36.275 1.00 85.62 633 PHE A N 1
ATOM 5004 C CA . PHE A 1 633 ? 26.141 3.015 -35.222 1.00 85.62 633 PHE A CA 1
ATOM 5005 C C . PHE A 1 633 ? 27.399 3.744 -35.673 1.00 85.62 633 PHE A C 1
ATOM 5007 O O . PHE A 1 633 ? 28.312 3.137 -36.232 1.00 85.62 633 PHE A O 1
ATOM 5014 N N . VAL A 1 634 ? 27.453 5.040 -35.389 1.00 84.38 634 VAL A N 1
ATOM 5015 C CA . VAL A 1 634 ? 28.660 5.854 -35.514 1.00 84.38 634 VAL A CA 1
ATOM 5016 C C . VAL A 1 634 ? 28.902 6.549 -34.183 1.00 84.38 634 VAL A C 1
ATOM 5018 O O . VAL A 1 634 ? 27.964 7.029 -33.546 1.00 84.38 634 VAL A O 1
ATOM 5021 N N . THR A 1 635 ? 30.153 6.584 -33.740 1.00 75.75 635 THR A N 1
ATOM 5022 C CA . THR A 1 635 ? 30.562 7.346 -32.561 1.00 75.75 635 THR A CA 1
ATOM 5023 C C . THR A 1 635 ? 31.269 8.613 -33.015 1.00 75.75 635 THR A C 1
ATOM 5025 O O . THR A 1 635 ? 32.112 8.589 -33.911 1.00 75.75 635 THR A O 1
ATOM 5028 N N . GLN A 1 636 ? 30.912 9.738 -32.404 1.00 80.12 636 GLN A N 1
ATOM 5029 C CA . GLN A 1 636 ? 31.605 11.003 -32.597 1.00 80.12 636 GLN A CA 1
ATOM 5030 C C . GLN A 1 636 ? 32.218 11.418 -31.265 1.00 80.12 636 GLN A C 1
ATOM 5032 O O . GLN A 1 636 ? 31.509 11.554 -30.269 1.00 80.12 636 GLN A O 1
ATOM 5037 N N . SER A 1 637 ? 33.523 11.661 -31.276 1.00 78.25 637 SER A N 1
ATOM 5038 C CA . SER A 1 637 ? 34.263 12.183 -30.132 1.00 78.25 637 SER A CA 1
ATOM 5039 C C . SER A 1 637 ? 34.887 13.520 -30.512 1.00 78.25 637 SER A C 1
ATOM 5041 O O . SER A 1 637 ? 35.454 13.655 -31.597 1.00 78.25 637 SER A O 1
ATOM 5043 N N . VAL A 1 638 ? 34.779 14.512 -29.626 1.00 79.75 638 VAL A N 1
ATOM 5044 C CA . VAL A 1 638 ? 35.509 15.777 -29.766 1.00 79.75 638 VAL A CA 1
ATOM 5045 C C . VAL A 1 638 ? 36.882 15.583 -29.139 1.00 79.75 638 VAL A C 1
ATOM 5047 O O . VAL A 1 638 ? 36.994 15.212 -27.975 1.00 79.75 638 VAL A O 1
ATOM 5050 N N . VAL A 1 639 ? 37.922 15.799 -29.932 1.00 87.06 639 VAL A N 1
ATOM 5051 C CA . VAL A 1 639 ? 39.320 15.562 -29.564 1.00 87.06 639 VAL A CA 1
ATOM 5052 C C . VAL A 1 639 ? 40.156 16.763 -29.980 1.00 87.06 639 VAL A C 1
ATOM 5054 O O . VAL A 1 639 ? 39.819 17.455 -30.943 1.00 87.06 639 VAL A O 1
ATOM 5057 N N . SER A 1 640 ? 41.244 17.019 -29.259 1.00 87.00 640 SER A N 1
ATOM 5058 C CA . SER A 1 640 ? 42.220 18.036 -29.644 1.00 87.00 640 SER A CA 1
ATOM 5059 C C . SER A 1 640 ? 43.232 17.419 -30.607 1.00 87.00 640 SER A C 1
ATOM 5061 O O . SER A 1 640 ? 43.902 16.442 -30.273 1.00 87.00 640 SER A O 1
ATOM 5063 N N . LEU A 1 641 ? 43.325 17.957 -31.824 1.00 89.62 641 LEU A N 1
ATOM 5064 C CA . LEU A 1 641 ? 44.311 17.530 -32.813 1.00 89.62 641 LEU A CA 1
ATOM 5065 C C . LEU A 1 641 ? 45.567 18.394 -32.675 1.00 89.62 641 LEU A C 1
ATOM 5067 O O . LEU A 1 641 ? 45.546 19.578 -33.010 1.00 89.62 641 LEU A O 1
ATOM 5071 N N . VAL A 1 642 ? 46.673 17.799 -32.233 1.00 88.88 642 VAL A N 1
ATOM 5072 C CA . VAL A 1 642 ? 47.954 18.497 -32.073 1.00 88.88 642 VAL A CA 1
ATOM 5073 C C . VAL A 1 642 ? 48.915 18.049 -33.161 1.00 88.88 642 VAL A C 1
ATOM 5075 O O . VAL A 1 642 ? 49.265 16.873 -33.268 1.00 88.88 642 VAL A O 1
ATOM 5078 N N . ARG A 1 643 ? 49.360 18.998 -33.986 1.00 89.88 643 ARG A N 1
ATOM 5079 C CA . ARG A 1 643 ? 50.314 18.750 -35.068 1.00 89.88 643 ARG A CA 1
ATOM 5080 C C . ARG A 1 643 ? 51.661 19.382 -34.736 1.00 89.88 643 ARG A C 1
ATOM 5082 O O . ARG A 1 643 ? 51.772 20.599 -34.644 1.00 89.88 643 ARG A O 1
ATOM 5089 N N . GLY A 1 644 ? 52.688 18.551 -34.596 1.00 88.75 644 GLY A N 1
ATOM 5090 C CA . GLY A 1 644 ? 54.075 19.002 -34.528 1.00 88.75 644 GLY A CA 1
ATOM 5091 C C . GLY A 1 644 ? 54.627 19.285 -35.925 1.00 88.75 644 GLY A C 1
ATOM 5092 O O . GLY A 1 644 ? 54.243 18.638 -36.899 1.00 88.75 644 GLY A O 1
ATOM 5093 N N . ARG A 1 645 ? 55.567 20.228 -36.042 1.00 87.38 645 ARG A N 1
ATOM 5094 C CA . ARG A 1 645 ? 56.257 20.494 -37.319 1.00 87.38 645 ARG A CA 1
ATOM 5095 C C . ARG A 1 645 ? 57.122 19.320 -37.781 1.00 87.38 645 ARG A C 1
ATOM 5097 O O . ARG A 1 645 ? 57.303 19.131 -38.979 1.00 87.38 645 ARG A O 1
ATOM 5104 N N . THR A 1 646 ? 57.651 18.538 -36.842 1.00 90.44 646 THR A N 1
ATOM 5105 C CA . THR A 1 646 ? 58.519 17.390 -37.124 1.00 90.44 646 THR A CA 1
ATOM 5106 C C . THR A 1 646 ? 58.200 16.210 -36.207 1.00 90.44 646 THR A C 1
ATOM 5108 O O . THR A 1 646 ? 57.459 16.343 -35.226 1.00 90.44 646 THR A O 1
ATOM 5111 N N . LYS A 1 647 ? 58.753 15.038 -36.539 1.00 92.38 647 LYS A N 1
ATOM 5112 C CA . LYS A 1 647 ? 58.566 13.808 -35.762 1.00 92.38 647 LYS A CA 1
ATOM 5113 C C . LYS A 1 647 ? 59.143 13.943 -34.353 1.00 92.38 647 LYS A C 1
ATOM 5115 O O . LYS A 1 647 ? 58.534 13.489 -33.392 1.00 92.38 647 LYS A O 1
ATOM 5120 N N . GLU A 1 648 ? 60.277 14.619 -34.235 1.00 90.75 648 GLU A N 1
ATOM 5121 C CA . GLU A 1 648 ? 61.030 14.792 -32.994 1.00 90.75 648 GLU A CA 1
ATOM 5122 C C . GLU A 1 648 ? 60.245 15.616 -31.966 1.00 90.75 648 GLU A C 1
ATOM 5124 O O . GLU A 1 648 ? 60.334 15.349 -30.770 1.00 90.75 648 GLU A O 1
ATOM 5129 N N . VAL A 1 649 ? 59.444 16.588 -32.422 1.00 89.88 649 VAL A N 1
ATOM 5130 C CA . VAL A 1 649 ? 58.552 17.372 -31.551 1.00 89.88 649 VAL A CA 1
ATOM 5131 C C . VAL A 1 649 ? 57.469 16.476 -30.955 1.00 89.88 649 VAL A C 1
ATOM 5133 O O . VAL A 1 649 ? 57.255 16.495 -29.748 1.00 89.88 649 VAL A O 1
ATOM 5136 N N . VAL A 1 650 ? 56.820 15.652 -31.780 1.00 91.69 650 VAL A N 1
ATOM 5137 C CA . VAL A 1 650 ? 55.797 14.703 -31.314 1.00 91.69 650 VAL A CA 1
ATOM 5138 C C . VAL A 1 650 ? 56.389 13.644 -30.393 1.00 91.69 650 VAL A C 1
ATOM 5140 O O . VAL A 1 650 ? 55.799 13.341 -29.359 1.00 91.69 650 VAL A O 1
ATOM 5143 N N . ASP A 1 651 ? 57.564 13.112 -30.730 1.00 90.88 651 ASP A N 1
ATOM 5144 C CA . ASP A 1 651 ? 58.258 12.149 -29.879 1.00 90.88 651 ASP A CA 1
ATOM 5145 C C . ASP A 1 651 ? 58.584 12.782 -28.518 1.00 90.88 651 ASP A C 1
ATOM 5147 O O . ASP A 1 651 ? 58.352 12.151 -27.493 1.00 90.88 651 ASP A O 1
ATOM 5151 N N . ARG A 1 652 ? 59.017 14.049 -28.472 1.00 89.38 652 ARG A N 1
ATOM 5152 C CA . ARG A 1 652 ? 59.257 14.766 -27.209 1.00 89.38 652 ARG A CA 1
ATOM 5153 C C . ARG A 1 652 ? 57.993 14.911 -26.359 1.00 89.38 652 ARG A C 1
ATOM 5155 O O . ARG A 1 652 ? 58.063 14.677 -25.160 1.00 89.38 652 ARG A O 1
ATOM 5162 N N . ILE A 1 653 ? 56.858 15.247 -26.974 1.00 89.31 653 ILE A N 1
ATOM 5163 C CA . ILE A 1 653 ? 55.563 15.356 -26.281 1.00 89.31 653 ILE A CA 1
ATOM 5164 C C . ILE A 1 653 ? 55.140 14.001 -25.690 1.00 89.31 653 ILE A C 1
ATOM 5166 O O . ILE A 1 653 ? 54.648 13.945 -24.570 1.00 89.31 653 ILE A O 1
ATOM 5170 N N . LEU A 1 654 ? 55.362 12.899 -26.416 1.00 90.12 654 LEU A N 1
ATOM 5171 C CA . LEU A 1 654 ? 55.010 11.544 -25.966 1.00 90.12 654 LEU A CA 1
ATOM 5172 C C . LEU A 1 654 ? 55.878 11.019 -24.811 1.00 90.12 654 LEU A C 1
ATOM 5174 O O . LEU A 1 654 ? 55.421 10.161 -24.057 1.00 90.12 654 LEU A O 1
ATOM 5178 N N . HIS A 1 655 ? 57.125 11.486 -24.700 1.00 89.62 655 HIS A N 1
ATOM 5179 C CA . HIS A 1 655 ? 58.045 11.089 -23.626 1.00 89.62 655 HIS A CA 1
ATOM 5180 C C . HIS A 1 655 ? 57.843 11.892 -22.336 1.00 89.62 655 HIS A C 1
ATOM 5182 O O . HIS A 1 655 ? 58.438 11.548 -21.316 1.00 89.62 655 HIS A O 1
ATOM 5188 N N . ASP A 1 656 ? 57.030 12.948 -22.367 1.00 91.00 656 ASP A N 1
ATOM 5189 C CA . ASP A 1 656 ? 56.717 13.725 -21.179 1.00 91.00 656 ASP A CA 1
ATOM 5190 C C . ASP A 1 656 ? 55.592 13.063 -20.369 1.00 91.00 656 ASP A C 1
ATOM 5192 O O . ASP A 1 656 ? 54.460 12.915 -20.833 1.00 91.00 656 ASP A O 1
ATOM 5196 N N . GLU A 1 657 ? 55.898 12.671 -19.133 1.00 88.88 657 GLU A N 1
ATOM 5197 C CA . GLU A 1 657 ? 54.957 11.962 -18.257 1.00 88.88 657 GLU A CA 1
ATOM 5198 C C . GLU A 1 657 ? 53.796 12.847 -17.764 1.00 88.88 657 GLU A C 1
ATOM 5200 O O . GLU A 1 657 ? 52.795 12.316 -17.284 1.00 88.88 657 GLU A O 1
ATOM 5205 N N . THR A 1 658 ? 53.878 14.178 -17.903 1.00 87.31 658 THR A N 1
ATOM 5206 C CA . THR A 1 658 ? 52.775 15.090 -17.548 1.00 87.31 658 THR A CA 1
ATOM 5207 C C . THR A 1 658 ? 51.758 15.240 -18.680 1.00 87.31 658 THR A C 1
ATOM 5209 O O . THR A 1 658 ? 50.571 15.415 -18.410 1.00 87.31 658 THR A O 1
ATOM 5212 N N . ILE A 1 659 ? 52.190 15.111 -19.941 1.00 87.50 659 ILE A N 1
ATOM 5213 C CA . ILE A 1 659 ? 51.327 15.259 -21.125 1.00 87.50 659 ILE A CA 1
ATOM 5214 C C . ILE A 1 659 ? 50.784 13.916 -21.622 1.00 87.50 659 ILE A C 1
ATOM 5216 O O . ILE A 1 659 ? 49.640 13.833 -22.073 1.00 87.50 659 ILE A O 1
ATOM 5220 N N . LYS A 1 660 ? 51.579 12.850 -21.518 1.00 87.12 660 LYS A N 1
ATOM 5221 C CA . LYS A 1 660 ? 51.240 11.492 -21.966 1.00 87.12 660 LYS A CA 1
ATOM 5222 C C . LYS A 1 660 ? 49.869 10.969 -21.497 1.00 87.12 660 LYS A C 1
ATOM 5224 O O . LYS A 1 660 ? 49.204 10.356 -22.331 1.00 87.12 660 LYS A O 1
ATOM 5229 N N . PRO A 1 661 ? 49.377 11.233 -20.265 1.00 89.69 661 PRO A N 1
ATOM 5230 C CA . PRO A 1 661 ? 48.030 10.821 -19.847 1.00 89.69 661 PRO A CA 1
ATOM 5231 C C . PRO A 1 661 ? 46.898 11.417 -20.694 1.00 89.69 661 PRO A C 1
ATOM 5233 O O . PRO A 1 661 ? 45.815 10.845 -20.772 1.00 89.69 661 PRO A O 1
ATOM 5236 N N . PHE A 1 662 ? 47.147 12.558 -21.338 1.00 88.62 662 PHE A N 1
ATOM 5237 C CA . PHE A 1 662 ? 46.176 13.253 -22.175 1.00 88.62 662 PHE A CA 1
ATOM 5238 C C . PHE A 1 662 ? 46.303 12.897 -23.655 1.00 88.62 662 PHE A C 1
ATOM 5240 O O . PHE A 1 662 ? 45.486 13.353 -24.452 1.00 88.62 662 PHE A O 1
ATOM 5247 N N . VAL A 1 663 ? 47.301 12.103 -24.050 1.00 90.75 663 VAL A N 1
ATOM 5248 C CA . VAL A 1 663 ? 47.446 11.630 -25.428 1.00 90.75 663 VAL A CA 1
ATOM 5249 C C . VAL A 1 663 ? 46.580 10.390 -25.619 1.00 90.75 663 VAL A C 1
ATOM 5251 O O . VAL A 1 663 ? 46.817 9.353 -25.007 1.00 90.75 663 VAL A O 1
ATOM 5254 N N . LEU A 1 664 ? 45.582 10.498 -26.494 1.00 89.19 664 LEU A N 1
ATOM 5255 C CA . LEU A 1 664 ? 44.674 9.400 -26.819 1.00 89.19 664 LEU A CA 1
ATOM 5256 C C . LEU A 1 664 ? 45.308 8.449 -27.835 1.00 89.19 664 LEU A C 1
ATOM 5258 O O . LEU A 1 664 ? 45.286 7.236 -27.659 1.00 89.19 664 LEU A O 1
ATOM 5262 N N . GLU A 1 665 ? 45.875 9.006 -28.907 1.00 90.56 665 GLU A N 1
ATOM 5263 C CA . GLU A 1 665 ? 46.428 8.228 -30.014 1.00 90.56 665 GLU A CA 1
ATOM 5264 C C . GLU A 1 665 ? 47.448 9.051 -30.812 1.00 90.56 665 GLU A C 1
ATOM 5266 O O . GLU A 1 665 ? 47.328 10.270 -30.945 1.00 90.56 665 GLU A O 1
ATOM 5271 N N . ARG A 1 666 ? 48.443 8.388 -31.408 1.00 91.56 666 ARG A N 1
ATOM 5272 C CA . ARG A 1 666 ? 49.316 8.992 -32.421 1.00 91.56 666 ARG A CA 1
ATOM 5273 C C . ARG A 1 666 ? 48.812 8.635 -33.818 1.00 91.56 666 ARG A C 1
ATOM 5275 O O . ARG A 1 666 ? 49.015 7.514 -34.270 1.00 91.56 666 ARG A O 1
ATOM 5282 N N . LEU A 1 667 ? 48.244 9.609 -34.529 1.00 90.00 667 LEU A N 1
ATOM 5283 C CA . LEU A 1 667 ? 47.715 9.407 -35.886 1.00 90.00 667 LEU A CA 1
ATOM 5284 C C . LEU A 1 667 ? 48.801 9.331 -36.963 1.00 90.00 667 LEU A C 1
ATOM 5286 O O . LEU A 1 667 ? 48.603 8.717 -38.008 1.00 90.00 667 LEU A O 1
ATOM 5290 N N . SER A 1 668 ? 49.937 10.003 -36.759 1.00 92.69 668 SER A N 1
ATOM 5291 C CA . SER A 1 668 ? 51.049 9.984 -37.713 1.00 92.69 668 SER A CA 1
ATOM 5292 C C . SER A 1 668 ? 52.381 10.334 -37.048 1.00 92.69 668 SER A C 1
ATOM 5294 O O . SER A 1 668 ? 52.450 10.629 -35.853 1.00 92.69 668 SER A O 1
ATOM 5296 N N . ALA A 1 669 ? 53.469 10.356 -37.826 1.00 90.56 669 ALA A N 1
ATOM 5297 C CA . ALA A 1 669 ? 54.774 10.791 -37.332 1.00 90.56 669 ALA A CA 1
ATOM 5298 C C . ALA A 1 669 ? 54.731 12.198 -36.700 1.00 90.56 669 ALA A C 1
ATOM 5300 O O . ALA A 1 669 ? 55.487 12.452 -35.770 1.00 90.56 669 ALA A O 1
ATOM 5301 N N . THR A 1 670 ? 53.826 13.073 -37.147 1.00 92.50 670 THR A N 1
ATOM 5302 C CA . THR A 1 670 ? 53.755 14.488 -36.749 1.00 92.50 670 THR A CA 1
ATOM 5303 C C . THR A 1 670 ? 52.416 14.897 -36.134 1.00 92.50 670 THR A C 1
ATOM 5305 O O . THR A 1 670 ? 52.208 16.077 -35.873 1.00 92.50 670 THR A O 1
ATOM 5308 N N . THR A 1 671 ? 51.486 13.969 -35.900 1.00 92.19 671 THR A N 1
ATOM 5309 C CA . THR A 1 671 ? 50.128 14.301 -35.435 1.00 92.19 671 THR A CA 1
ATOM 5310 C C . THR A 1 671 ? 49.693 13.415 -34.270 1.00 92.19 671 THR A C 1
ATOM 5312 O O . THR A 1 671 ? 49.799 12.189 -34.344 1.00 92.19 671 THR A O 1
ATOM 5315 N N . LEU A 1 672 ? 49.168 14.050 -33.222 1.00 92.06 672 LEU A N 1
ATOM 5316 C CA . LEU A 1 672 ? 48.610 13.440 -32.019 1.00 92.06 672 LEU A CA 1
ATOM 5317 C C . LEU A 1 672 ? 47.127 13.798 -31.877 1.00 92.06 672 LEU A C 1
ATOM 5319 O O . LEU A 1 672 ? 46.725 14.930 -32.148 1.00 92.06 672 LEU A O 1
ATOM 5323 N N . LEU A 1 673 ? 46.337 12.838 -31.408 1.00 91.25 673 LEU A N 1
ATOM 5324 C CA . LEU A 1 673 ? 45.035 13.077 -30.803 1.00 91.25 673 LEU A CA 1
ATOM 5325 C C . LEU A 1 673 ? 45.199 13.167 -29.296 1.00 91.25 673 LEU A C 1
ATOM 5327 O O . LEU A 1 673 ? 45.804 12.295 -28.671 1.00 91.25 673 LEU A O 1
ATOM 5331 N N . MET A 1 674 ? 44.625 14.210 -28.717 1.00 88.88 674 MET A N 1
ATOM 5332 C CA . MET A 1 674 ? 44.664 14.475 -27.290 1.00 88.88 674 MET A CA 1
ATOM 5333 C C . MET A 1 674 ? 43.257 14.687 -26.728 1.00 88.88 674 MET A C 1
ATOM 5335 O O . MET A 1 674 ? 42.327 15.065 -27.448 1.00 88.88 674 MET A O 1
ATOM 5339 N N . SER A 1 675 ? 43.109 14.432 -25.429 1.00 84.75 675 SER A N 1
ATOM 5340 C CA . SER A 1 675 ? 41.881 14.662 -24.672 1.00 84.75 675 SER A CA 1
ATOM 5341 C C . SER A 1 675 ? 41.471 16.135 -24.729 1.00 84.75 675 SER A C 1
ATOM 5343 O O . SER A 1 675 ? 42.314 17.030 -24.678 1.00 84.75 675 SER A O 1
ATOM 5345 N N . GLN A 1 676 ? 40.163 16.389 -24.814 1.00 81.12 676 GLN A N 1
ATOM 5346 C CA . GLN A 1 676 ? 39.599 17.742 -24.767 1.00 81.12 676 GLN A CA 1
ATOM 5347 C C . GLN A 1 676 ? 39.561 18.319 -23.340 1.00 81.12 676 GLN A C 1
ATOM 5349 O O . GLN A 1 676 ? 39.282 19.502 -23.167 1.00 81.12 676 GLN A O 1
ATOM 5354 N N . GLU A 1 677 ? 39.833 17.505 -22.314 1.00 81.19 677 GLU A N 1
ATOM 5355 C CA . GLU A 1 677 ? 39.905 17.965 -20.918 1.00 81.19 677 GLU A CA 1
ATOM 5356 C C . GLU A 1 677 ? 40.977 19.036 -20.710 1.00 81.19 677 GLU A C 1
ATOM 5358 O O . GLU A 1 677 ? 40.902 19.812 -19.763 1.00 81.19 677 GLU A O 1
ATOM 5363 N N . LEU A 1 678 ? 41.955 19.088 -21.613 1.00 80.69 678 LEU A N 1
ATOM 5364 C CA . LEU A 1 678 ? 43.061 20.016 -21.555 1.00 80.69 678 LEU A CA 1
ATOM 5365 C C . LEU A 1 678 ? 42.754 21.235 -22.426 1.00 80.69 678 LEU A C 1
ATOM 5367 O O . LEU A 1 678 ? 42.724 21.155 -23.660 1.00 80.69 678 LEU A O 1
ATOM 5371 N N . SER A 1 679 ? 42.504 22.377 -21.783 1.00 82.81 679 SER A N 1
ATOM 5372 C CA . SER A 1 679 ? 42.286 23.632 -22.502 1.00 82.81 679 SER A CA 1
ATOM 5373 C C . SER A 1 679 ? 43.549 24.043 -23.267 1.00 82.81 679 SER A C 1
ATOM 5375 O O . SER A 1 679 ? 44.668 23.645 -22.939 1.00 82.81 679 SER A O 1
ATOM 5377 N N . ARG A 1 680 ? 43.397 24.884 -24.295 1.00 83.00 680 ARG A N 1
ATOM 5378 C CA . ARG A 1 680 ? 44.538 25.382 -25.081 1.00 83.00 680 ARG A CA 1
ATOM 5379 C C . ARG A 1 680 ? 45.593 26.071 -24.206 1.00 83.00 680 ARG A C 1
ATOM 5381 O O . ARG A 1 680 ? 46.788 25.906 -24.445 1.00 83.00 680 ARG A O 1
ATOM 5388 N N . ASP A 1 681 ? 45.156 26.812 -23.193 1.00 84.69 681 ASP A N 1
ATOM 5389 C CA . ASP A 1 681 ? 46.045 27.546 -22.290 1.00 84.69 681 ASP A CA 1
ATOM 5390 C C . ASP A 1 681 ? 46.818 26.593 -21.372 1.00 84.69 681 ASP A C 1
ATOM 5392 O O . ASP A 1 681 ? 48.021 26.759 -21.172 1.00 84.69 681 ASP A O 1
ATOM 5396 N N . GLU A 1 682 ? 46.157 25.556 -20.856 1.00 86.50 682 GLU A N 1
ATOM 5397 C CA . GLU A 1 682 ? 46.815 24.501 -20.078 1.00 86.50 682 GLU A CA 1
ATOM 5398 C C . GLU A 1 682 ? 47.805 23.715 -20.937 1.00 86.50 682 GLU A C 1
ATOM 5400 O O . GLU A 1 682 ? 48.923 23.453 -20.497 1.00 86.50 682 GLU A O 1
ATOM 5405 N N . LEU A 1 683 ? 47.440 23.414 -22.186 1.00 87.50 683 LEU A N 1
ATOM 5406 C CA . LEU A 1 683 ? 48.309 22.691 -23.112 1.00 87.50 683 LEU A CA 1
ATOM 5407 C C . LEU A 1 683 ? 49.559 23.510 -23.417 1.00 87.50 683 LEU A C 1
ATOM 5409 O O . LEU A 1 683 ? 50.661 22.973 -23.424 1.00 87.50 683 LEU A O 1
ATOM 5413 N N . THR A 1 684 ? 49.394 24.820 -23.604 1.00 88.31 684 THR A N 1
ATOM 5414 C CA . THR A 1 684 ? 50.513 25.749 -23.798 1.00 88.31 684 THR A CA 1
ATOM 5415 C C . THR A 1 684 ? 51.463 25.705 -22.601 1.00 88.31 684 THR A C 1
ATOM 5417 O O . THR A 1 684 ? 52.657 25.487 -22.785 1.00 88.31 684 THR A O 1
ATOM 5420 N N . ARG A 1 685 ? 50.938 25.805 -21.372 1.00 89.06 685 ARG A N 1
ATOM 5421 C CA . ARG A 1 685 ? 51.754 25.764 -20.144 1.00 89.06 685 ARG A CA 1
ATOM 5422 C C . ARG A 1 685 ? 52.506 24.449 -19.954 1.00 89.06 685 ARG A C 1
ATOM 5424 O O . ARG A 1 685 ? 53.601 24.468 -19.404 1.00 89.06 685 ARG A O 1
ATOM 5431 N N . LEU A 1 686 ? 51.930 23.321 -20.370 1.00 88.56 686 LEU A N 1
ATOM 5432 C CA . LEU A 1 686 ? 52.596 22.017 -20.280 1.00 88.56 686 LEU A CA 1
ATOM 5433 C C . LEU A 1 686 ? 53.661 21.827 -21.369 1.00 88.56 686 LEU A C 1
ATOM 5435 O O . LEU A 1 686 ? 54.667 21.163 -21.136 1.00 88.56 686 LEU A O 1
ATOM 5439 N N . LEU A 1 687 ? 53.469 22.422 -22.548 1.00 89.25 687 LEU A N 1
ATOM 5440 C CA . LEU A 1 687 ? 54.406 22.325 -23.669 1.00 89.25 687 LEU A CA 1
ATOM 5441 C C . LEU A 1 687 ? 55.602 23.286 -23.549 1.00 89.25 687 LEU A C 1
ATOM 5443 O O . LEU A 1 687 ? 56.704 22.946 -23.993 1.00 89.25 687 LEU A O 1
ATOM 5447 N N . GLU A 1 688 ? 55.416 24.451 -22.923 1.00 88.88 688 GLU A N 1
ATOM 5448 C CA . GLU A 1 688 ? 56.454 25.478 -22.753 1.00 88.88 688 GLU A CA 1
ATOM 5449 C C . GLU A 1 688 ? 57.751 24.952 -22.092 1.00 88.88 688 GLU A C 1
ATOM 5451 O O . GLU A 1 688 ? 58.827 25.187 -22.653 1.00 88.88 688 GLU A O 1
ATOM 5456 N N . PRO A 1 689 ? 57.712 24.177 -20.983 1.00 89.12 689 PRO A N 1
ATOM 5457 C CA . PRO A 1 689 ? 58.906 23.571 -20.379 1.00 89.12 689 PRO A CA 1
ATOM 5458 C C . PRO A 1 689 ? 59.675 22.618 -21.306 1.00 89.12 689 PRO A C 1
ATOM 5460 O O . PRO A 1 689 ? 60.879 22.431 -21.137 1.00 89.12 689 PRO A O 1
ATOM 5463 N N . LEU A 1 690 ? 59.005 22.034 -22.307 1.00 87.31 690 LEU A N 1
ATOM 5464 C CA . LEU A 1 690 ? 59.606 21.147 -23.313 1.00 87.31 690 LEU A CA 1
ATOM 5465 C C . LEU A 1 690 ? 60.210 21.915 -24.503 1.00 87.31 690 LEU A C 1
ATOM 5467 O O . LEU A 1 690 ? 60.740 21.306 -25.448 1.00 87.31 690 LEU A O 1
ATOM 5471 N N . GLY A 1 691 ? 60.121 23.250 -24.475 1.00 87.38 691 GLY A N 1
ATOM 5472 C CA . GLY A 1 691 ? 60.500 24.136 -25.571 1.00 87.38 691 GLY A CA 1
ATOM 5473 C C . GLY A 1 691 ? 59.567 24.024 -26.778 1.00 87.38 691 GLY A C 1
ATOM 5474 O O . GLY A 1 691 ? 59.997 24.287 -27.902 1.00 87.38 691 GLY A O 1
ATOM 5475 N N . VAL A 1 692 ? 58.323 23.580 -26.568 1.00 88.56 692 VAL A N 1
ATOM 5476 C CA . VAL A 1 692 ? 57.299 23.456 -27.609 1.00 88.56 692 VAL A CA 1
ATOM 5477 C C . VAL A 1 692 ? 56.268 24.562 -27.402 1.00 88.56 692 VAL A C 1
ATOM 5479 O O . VAL A 1 692 ? 55.730 24.720 -26.314 1.00 88.56 692 VAL A O 1
ATOM 5482 N N . PHE A 1 693 ? 55.975 25.325 -28.451 1.00 87.44 693 PHE A N 1
ATOM 5483 C CA . PHE A 1 693 ? 55.025 26.435 -28.390 1.00 87.44 693 PHE A CA 1
ATOM 5484 C C . PHE A 1 693 ? 53.862 26.165 -29.337 1.00 87.44 693 PHE A C 1
ATOM 5486 O O . PHE A 1 693 ? 54.071 25.730 -30.472 1.00 87.44 693 PHE A O 1
ATOM 5493 N N . LEU A 1 694 ? 52.636 26.420 -28.876 1.00 85.50 694 LEU A N 1
ATOM 5494 C CA . LEU A 1 694 ? 51.463 26.356 -29.739 1.00 85.50 694 LEU A CA 1
ATOM 5495 C C . LEU A 1 694 ? 51.422 27.597 -30.626 1.00 85.50 694 LEU A C 1
ATOM 5497 O O . LEU A 1 694 ? 51.380 28.727 -30.144 1.00 85.50 694 LEU A O 1
ATOM 5501 N N . GLU A 1 695 ? 51.389 27.384 -31.935 1.00 82.50 695 GLU A N 1
ATOM 5502 C CA . GLU A 1 695 ? 51.167 28.466 -32.886 1.00 82.50 695 GLU A CA 1
ATOM 5503 C C . GLU A 1 695 ? 49.711 28.953 -32.798 1.00 82.50 695 GLU A C 1
ATOM 5505 O O . GLU A 1 695 ? 48.783 28.202 -32.467 1.00 82.50 695 GLU A O 1
ATOM 5510 N N . SER A 1 696 ? 49.495 30.241 -33.060 1.00 62.78 696 SER A N 1
ATOM 5511 C CA . SER A 1 696 ? 48.154 30.770 -33.301 1.00 62.78 696 SER A CA 1
ATOM 5512 C C . SER A 1 696 ? 47.639 30.164 -34.595 1.00 62.78 696 SER A C 1
ATOM 5514 O O . SER A 1 696 ? 48.119 30.514 -35.665 1.00 62.78 696 SER A O 1
ATOM 5516 N N . GLY A 1 697 ? 46.721 29.204 -34.487 1.00 54.34 697 GLY A N 1
ATOM 5517 C CA . GLY A 1 697 ? 46.077 28.628 -35.658 1.00 54.34 697 GLY A CA 1
ATOM 5518 C C . GLY A 1 697 ? 45.246 29.692 -36.369 1.00 54.34 697 GLY A C 1
ATOM 5519 O O . GLY A 1 697 ? 44.382 30.307 -35.743 1.00 54.34 697 GLY A O 1
ATOM 5520 N N . ASP A 1 698 ? 45.502 29.894 -37.659 1.00 43.25 698 ASP A N 1
ATOM 5521 C CA . ASP A 1 698 ? 44.487 30.412 -38.570 1.00 43.25 698 ASP A CA 1
ATOM 5522 C C . ASP A 1 698 ? 43.469 29.289 -38.801 1.00 43.25 698 ASP A C 1
ATOM 5524 O O . ASP A 1 698 ? 43.852 28.229 -39.292 1.00 43.25 698 ASP A O 1
ATOM 5528 N N . GLY A 1 699 ? 42.213 29.546 -38.419 1.00 37.56 699 GLY A N 1
ATOM 5529 C CA . GLY A 1 699 ? 40.989 28.882 -38.903 1.00 37.56 699 GLY A CA 1
ATOM 5530 C C . GLY A 1 699 ? 40.977 27.362 -38.961 1.00 37.56 699 GLY A C 1
ATOM 5531 O O . GLY A 1 699 ? 41.318 26.833 -40.041 1.00 37.56 699 GLY A O 1
#

Radius of gyration: 37.98 Å; chains: 1; bounding box: 92×66×115 Å

Sequence (699 aa):
MIERPENSPRPASRGVALQVTLEERSGRELRELLSFWDGQSRAELPDQRLVGELRRSMSSEKAVRKRLKFLSKKLVDLLKFFLRGDGYRADLAHVTGTKSFSYLSPFELKAAVNALIKRGFLFVPNDNGRASQDNERSNETFLVPCELGDVLQAFIWDDDRSVEEIFSLRGQLSRLVDRQDLNELLSDSLGQPVSCESHADAAALLSEREAVAARLAGVPKKHHELLRLVALSYGGIASRSAMQKHHKSLSRWKRKELQELLETELLGTVRHVSLGEYGIHQFDEALVLFGEVVPVLRELLSPEPAAPDLARSLGVDLITDISVFLSFIEHNPIKLTLSGKVYRTAVRKLEDAFILPRTSGVGGDWLFHYLFDFAMAQALITRGDGRNVKLTIKGRSWDRTPLERKLARLLTFSCSNWTSVVEPFHGERLLNLYLEQIKQLPVGAWVDLNAPAFDARNAYFADLDTYAVRDCFQSRYQFAQQAGMRDPTQLAKALSAWARERLFLFGLVDVGELDGKPAWMRLTALGAKALGVESPSASEAGDSPLIVNPDFEVILFPDDETYDLITALDRFADRLSSDSAYRYKITETSVEKAVSEGLESAAILRTLSEHSRVEVPQNVIYSIGQWAGKVKFVTQSVVSLVRGRTKEVVDRILHDETIKPFVLERLSATTLLMSQELSRDELTRLLEPLGVFLESGDG